Protein AF-A0A525CRN4-F1 (afdb_monomer_lite)

pLDDT: mean 80.69, std 15.87, range [36.59, 98.38]

Sequence (603 aa):
LPAVGIIDNKERTRITNEKIELIRKAIIGESGITDANGKKIIGGYVGDMRDWPDLWEAKEDIPHNYDATIPSTDRWDFGYRPYGSFNDNGKWQWERPFRKLSDDKDDTDGLDHIGGLETENEGQPRGLWTDDPQEDPNSTANKLDADKWKGPYILFPNDPYPKDNTHFATANNDYADLRPKLTSPGTGVKTESWIDGDYSAALGEPFDDKEAFRKLQTNDRLADGWGRAFRFFITEDKEHGSGNTIFWIVSEGADGEGFYPTKGSIATVDTGDTMGKNYDSNHEDNIDNIVLKLYSIEWQAAFEDEKLLKEQETGEILNTIKQSLIGDSPAGNNTGFCGDLGRWPRLYNWESSNWDDENDSNTSYTKGQLRELWTATPNSADAADNVLLPDWQNPGFGWRYQYHPSPLLEQEQSYLTDAWGNPLVFIYGSDDTLMLLSAGDDGEYDFGDQLDLTESISISSYDSSLAANADNIVVTIAKDLWYPGFLHIDNITVNNAQNGITKAAFWYATDSDNSSFYKTIYASAIDGTWTITGDALLYSDVTAQQAASGMRRLTVWNDDDGDDEIDIGELQFTRILPVITQPQPTGSDIEVDTAQFTPAVAL

Foldseek 3Di:
DPPPDDDDLVNLVVQQVVLVVLVVCQFFNDPQDADPVSADQGDHPCNLQVDGQFFKAQWDDPPPPPDPPDPPVVVPVPATDFDWFQDPVLATDTHAFIDTQDCDPVPQQLRRAQQAPPDQRLTASLLLAAQCNRPDPVDPPRGHDPVRRPDVSDHQFADPCLPQQPACDRGRVSVVVVDFDQDDPVPNDTDTPDPDQPPDLPPFDWDDPVNLNVQQNPGRARHGSNNGGWDWGWFAQPVVHGPKIKIKTKDQRDVRTATARHDDDSNDSPPPSPRNPPRDCPPPSNVRMDMDIDISCSVVVVVVVVQVVLLVQLVVVVVLVVCQAQNPFPVWARPHQQQQAVAQAAFWAQDPQWTDQDDPPPFGWQKHARQLLADQCRTPVDPVNGWADDFQQQNRHTRDHNSDDWAPDDGNLRADAGSCRAGWMWGQAPQQKIKTKQQADVSFADLPDDDDRRDHDHPVSRDCPDPSNVRMDMDMDHLPRLFAAWAFAAKEKEFQADALFKKKWKWADPDNVSPDIDTDIDGARDGGIGMDHGRSDTAGPPDPRHRRGSWTKMKIWTNPPNPSGQDQFTWMDIDTGHGHNDDDPDHHYHYHYSVPTDGDHGD

Radius of gyration: 37.74 Å; chains: 1; bounding box: 97×56×96 Å

Secondary structure (DSSP, 8-state):
--------HHHHHHHHHHHHHHHHHHHH-STT-B-TTSPBPP-HHHHHHSSPPPPEEEPP---TTS-TTS-GGGSSTT-----EEE-TTS-EEE-SSEEE----TT-TT----SS--TT----B-GGGT-S-TT--TT--TT---TTT----SS-----S-TTTS--S-SSHHHHHHTS--EE--SSS-PEESS------TTS-BPPPHHHHHHHT--TTS-B-TTS-BPEEEEEE-TTT-TT-EEEEEEE-TTT----BPPPPPTTS--TT--HHHH--TTSGGGTT-EEEEEETHHHHHHHHHHHHHHHHHHHHHHHHHHHHHHTTTTTS---SHHHHHSSPPPPBEEETTEEESEETTTEE-SEEB-GGGT-S-S-SS-GGGSPPPP-SSSBTBS--S-SSPPPSS-GGG---B-TTSPBPEEEEBTTSPEEEEE-TTTT----SS---TTS-B-GGG--TTSGGGSS-EEEEE-GGGTS--BEEEEEEEEEEE-TTTEEEEEEEESSTT---EEEEEEE--SSEEEEEEEEEEEE-TTSS-----S--EEEEEE-SSSSSS--TT-EEEEEEPPPBSS--SS-EEEEEEGGG-EEPP--

Structure (mmCIF, N/CA/C/O backbone):
data_AF-A0A525CRN4-F1
#
_entry.id   AF-A0A525CRN4-F1
#
loop_
_atom_site.group_PDB
_atom_site.id
_atom_site.type_symbol
_atom_site.label_atom_id
_atom_site.label_alt_id
_atom_site.label_comp_id
_atom_site.label_asym_id
_atom_site.label_entity_id
_atom_site.label_seq_id
_atom_site.pdbx_PDB_ins_code
_atom_site.Cartn_x
_atom_site.Cartn_y
_atom_site.Cartn_z
_atom_site.occupancy
_atom_site.B_iso_or_equiv
_atom_site.auth_seq_id
_atom_site.auth_comp_id
_atom_site.auth_asym_id
_atom_site.auth_atom_id
_atom_site.pdbx_PDB_model_num
ATOM 1 N N . LEU A 1 1 ? 29.629 -29.775 -46.130 1.00 41.06 1 LEU A N 1
ATOM 2 C CA . LEU A 1 1 ? 29.214 -28.699 -45.210 1.00 41.06 1 LEU A CA 1
ATOM 3 C C . LEU A 1 1 ? 27.801 -28.314 -45.619 1.00 41.06 1 LEU A C 1
ATOM 5 O O . LEU A 1 1 ? 27.644 -27.934 -46.775 1.00 41.06 1 LEU A O 1
ATOM 9 N N . PRO A 1 2 ? 26.776 -28.538 -44.779 1.00 36.59 2 PRO A N 1
ATOM 10 C CA . PRO A 1 2 ? 25.459 -27.972 -45.042 1.00 36.59 2 PRO A CA 1
ATOM 11 C C . PRO A 1 2 ? 25.619 -26.451 -45.148 1.00 36.59 2 PRO A C 1
ATOM 13 O O . PRO A 1 2 ? 26.423 -25.877 -44.415 1.00 36.59 2 PRO A O 1
ATOM 16 N N . ALA A 1 3 ? 24.942 -25.839 -46.120 1.00 42.22 3 ALA A N 1
ATOM 17 C CA . ALA A 1 3 ? 24.958 -24.398 -46.329 1.00 42.22 3 ALA A CA 1
ATOM 18 C C . ALA A 1 3 ? 24.650 -23.699 -44.999 1.00 42.22 3 ALA A C 1
ATOM 20 O O . ALA A 1 3 ? 23.632 -23.997 -44.377 1.00 42.22 3 ALA A O 1
ATOM 21 N N . VAL A 1 4 ? 25.562 -22.837 -44.551 1.00 48.84 4 VAL A N 1
ATOM 22 C CA . VAL A 1 4 ? 25.358 -21.955 -43.400 1.00 48.84 4 VAL A CA 1
ATOM 23 C C . VAL A 1 4 ? 24.092 -21.159 -43.709 1.00 48.84 4 VAL A C 1
ATOM 25 O O . VAL A 1 4 ? 24.055 -20.410 -44.685 1.00 48.84 4 VAL A O 1
ATOM 28 N N . GLY A 1 5 ? 23.015 -21.475 -42.991 1.00 51.03 5 GLY A N 1
ATOM 29 C CA . GLY A 1 5 ? 21.670 -20.999 -43.278 1.00 51.03 5 GLY A CA 1
ATOM 30 C C . GLY A 1 5 ? 21.596 -19.499 -43.063 1.00 51.03 5 GLY A C 1
ATOM 31 O O . GLY A 1 5 ? 21.520 -19.044 -41.928 1.00 51.03 5 GLY A O 1
ATOM 32 N N . ILE A 1 6 ? 21.631 -18.740 -44.154 1.00 71.94 6 ILE A N 1
ATOM 33 C CA . ILE A 1 6 ? 21.324 -17.314 -44.132 1.00 71.94 6 ILE A CA 1
ATOM 34 C C . ILE A 1 6 ? 19.850 -17.203 -43.734 1.00 71.94 6 ILE A C 1
ATOM 36 O O . ILE A 1 6 ? 18.970 -17.584 -44.505 1.00 71.94 6 ILE A O 1
ATOM 40 N N . ILE A 1 7 ? 19.599 -16.741 -42.510 1.00 83.94 7 ILE A N 1
ATOM 41 C CA . ILE A 1 7 ? 18.261 -16.381 -42.044 1.00 83.94 7 ILE A CA 1
ATOM 42 C C . ILE A 1 7 ? 17.790 -15.204 -42.903 1.00 83.94 7 ILE A C 1
ATOM 44 O O . ILE A 1 7 ? 18.482 -14.182 -42.975 1.00 83.94 7 ILE A O 1
ATOM 48 N N . ASP A 1 8 ? 16.656 -15.364 -43.587 1.00 91.31 8 ASP A N 1
ATOM 49 C CA . ASP A 1 8 ? 16.095 -14.309 -44.429 1.00 91.31 8 ASP A CA 1
ATOM 50 C C . ASP A 1 8 ? 15.503 -13.162 -43.590 1.00 91.31 8 ASP A C 1
ATOM 52 O O . ASP A 1 8 ? 15.249 -13.303 -42.392 1.00 91.31 8 ASP A O 1
ATOM 56 N N . ASN A 1 9 ? 15.280 -12.001 -44.214 1.00 92.19 9 ASN A N 1
ATOM 57 C CA . ASN A 1 9 ? 14.758 -10.827 -43.506 1.00 92.19 9 ASN A CA 1
ATOM 58 C C . ASN A 1 9 ? 13.386 -11.082 -42.874 1.00 92.19 9 ASN A C 1
ATOM 60 O O . ASN A 1 9 ? 13.096 -10.524 -41.826 1.00 92.19 9 ASN A O 1
ATOM 64 N N . LYS A 1 10 ? 12.560 -11.957 -43.458 1.00 94.69 10 LYS A N 1
ATOM 65 C CA . LYS A 1 10 ? 11.242 -12.278 -42.904 1.00 94.69 10 LYS A CA 1
ATOM 66 C C . LYS A 1 10 ? 11.368 -12.986 -41.557 1.00 94.69 10 LYS A C 1
ATOM 68 O O . LYS A 1 10 ? 10.634 -12.671 -40.621 1.00 94.69 10 LYS A O 1
ATOM 73 N N . GLU A 1 11 ? 12.282 -13.940 -41.460 1.00 93.81 11 GLU A N 1
ATOM 74 C CA . GLU A 1 11 ? 12.549 -14.655 -40.220 1.00 93.81 11 GLU A CA 1
ATOM 75 C C . GLU A 1 11 ? 13.226 -13.752 -39.183 1.00 93.81 11 GLU A C 1
ATOM 77 O O . GLU A 1 11 ? 12.870 -13.807 -38.007 1.00 93.81 11 GLU A O 1
ATOM 82 N N . ARG A 1 12 ? 14.120 -12.847 -39.605 1.00 93.50 12 ARG A N 1
ATOM 83 C CA . ARG A 1 12 ? 14.698 -11.830 -38.710 1.00 93.50 12 ARG A CA 1
ATOM 84 C C . ARG A 1 12 ? 13.633 -10.887 -38.158 1.00 93.50 12 ARG A C 1
ATOM 86 O O . ARG A 1 12 ? 13.573 -10.718 -36.948 1.00 93.50 12 ARG A O 1
ATOM 93 N N . THR A 1 13 ? 12.721 -10.391 -38.995 1.00 96.06 13 THR A N 1
ATOM 94 C CA . THR A 1 13 ? 11.549 -9.618 -38.559 1.00 96.06 13 THR A CA 1
ATOM 95 C C . THR A 1 13 ? 10.701 -10.394 -37.550 1.00 96.06 13 THR A C 1
ATOM 97 O O . THR A 1 13 ? 10.281 -9.825 -36.544 1.00 96.06 13 THR A O 1
ATOM 100 N N . ARG A 1 14 ? 10.446 -11.692 -37.775 1.00 97.19 14 ARG A N 1
ATOM 101 C CA . ARG A 1 14 ? 9.711 -12.532 -36.811 1.00 97.19 14 ARG A CA 1
ATOM 102 C C . ARG A 1 14 ? 10.434 -12.586 -35.462 1.00 97.19 14 ARG A C 1
ATOM 104 O O . ARG A 1 14 ? 9.806 -12.331 -34.440 1.00 97.19 14 ARG A O 1
ATOM 111 N N . ILE A 1 15 ? 11.740 -12.862 -35.469 1.00 95.38 15 ILE A N 1
ATOM 112 C CA . ILE A 1 15 ? 12.577 -12.901 -34.259 1.00 95.38 15 ILE A CA 1
ATOM 113 C C . ILE A 1 1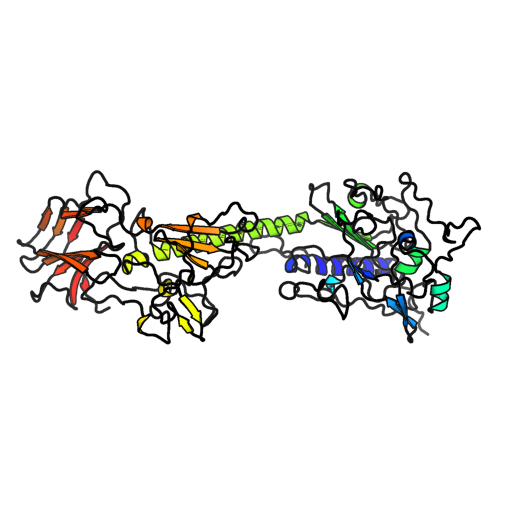5 ? 12.568 -11.542 -33.547 1.00 95.38 15 ILE A C 1
ATOM 115 O O . ILE A 1 15 ? 12.424 -11.501 -32.328 1.00 95.38 15 ILE A O 1
ATOM 119 N N . THR A 1 16 ? 12.684 -10.433 -34.282 1.00 96.25 16 THR A N 1
ATOM 120 C CA . THR A 1 16 ? 12.623 -9.079 -33.717 1.00 96.25 16 THR A CA 1
ATOM 121 C C . THR A 1 16 ? 11.298 -8.830 -33.005 1.00 96.25 16 THR A C 1
ATOM 123 O O . THR A 1 16 ? 11.311 -8.400 -31.857 1.00 96.25 16 THR A O 1
ATOM 126 N N . ASN A 1 17 ? 10.164 -9.162 -33.630 1.00 97.81 17 ASN A N 1
ATOM 127 C CA . ASN A 1 17 ? 8.849 -9.011 -33.000 1.00 97.81 17 ASN A CA 1
ATOM 128 C C . ASN A 1 17 ? 8.709 -9.872 -31.736 1.00 97.81 17 ASN A C 1
ATOM 130 O O . ASN A 1 17 ? 8.184 -9.407 -30.730 1.00 97.81 17 ASN A O 1
ATOM 134 N N . GLU A 1 18 ? 9.218 -11.107 -31.748 1.00 97.50 18 GLU A N 1
ATOM 135 C CA . GLU A 1 18 ? 9.203 -11.974 -30.561 1.00 97.50 18 GLU A CA 1
ATOM 136 C C . GLU A 1 18 ? 10.043 -11.412 -29.415 1.00 97.50 18 GLU A C 1
ATOM 138 O O . GLU A 1 18 ? 9.632 -11.481 -28.257 1.00 97.50 18 GLU A O 1
ATOM 143 N N . LYS A 1 19 ? 11.201 -10.825 -29.728 1.00 97.06 19 LYS A N 1
ATOM 144 C CA . LYS A 1 19 ? 12.046 -10.165 -28.732 1.00 97.06 19 LYS A CA 1
ATOM 145 C C . LYS A 1 19 ? 11.418 -8.878 -28.206 1.00 97.06 19 LYS A C 1
ATOM 147 O O . LYS A 1 19 ? 11.448 -8.667 -27.001 1.00 97.06 19 LYS A O 1
ATOM 152 N N . ILE A 1 20 ? 10.818 -8.055 -29.067 1.00 97.94 20 ILE A N 1
ATOM 153 C CA . ILE A 1 20 ? 10.072 -6.859 -28.652 1.00 97.94 20 ILE A CA 1
ATOM 154 C C . ILE A 1 20 ? 8.935 -7.249 -27.704 1.00 97.94 20 ILE A C 1
ATOM 156 O O . ILE A 1 20 ? 8.808 -6.654 -26.639 1.00 97.94 20 ILE A O 1
ATOM 160 N N . GLU A 1 21 ? 8.161 -8.289 -28.023 1.00 97.94 21 GLU A N 1
ATOM 161 C CA . GLU A 1 21 ? 7.107 -8.780 -27.129 1.00 97.94 21 GLU A CA 1
ATOM 162 C C . GLU A 1 21 ? 7.657 -9.341 -25.815 1.00 97.94 21 GLU A C 1
ATOM 164 O O . GLU A 1 21 ? 7.053 -9.142 -24.763 1.00 97.94 21 GLU A O 1
ATOM 169 N N . LEU A 1 22 ? 8.809 -10.013 -25.840 1.00 97.94 22 LEU A N 1
ATOM 170 C CA . LEU A 1 22 ? 9.479 -10.462 -24.620 1.00 97.94 22 LEU A CA 1
ATOM 171 C C . LEU A 1 22 ? 9.898 -9.274 -23.741 1.00 97.94 22 LEU A C 1
ATOM 173 O O . LEU A 1 22 ? 9.651 -9.299 -22.538 1.00 97.94 22 LEU A O 1
ATOM 177 N N . ILE A 1 23 ? 10.479 -8.225 -24.332 1.00 98.06 23 ILE A N 1
ATOM 178 C CA . ILE A 1 23 ? 10.861 -7.000 -23.616 1.00 98.06 23 ILE A CA 1
ATOM 179 C C . ILE A 1 23 ? 9.611 -6.295 -23.079 1.00 98.06 23 ILE A C 1
ATOM 181 O O . ILE A 1 23 ? 9.565 -5.946 -21.905 1.00 98.06 23 ILE A O 1
ATOM 185 N N . ARG A 1 24 ? 8.552 -6.166 -23.885 1.00 97.81 24 ARG A N 1
ATOM 186 C CA . ARG A 1 24 ? 7.260 -5.620 -23.452 1.00 97.81 24 ARG A CA 1
ATOM 187 C C . ARG A 1 24 ? 6.724 -6.357 -22.225 1.00 97.81 24 ARG A C 1
ATOM 189 O O . ARG A 1 24 ? 6.314 -5.718 -21.261 1.00 97.81 24 ARG A O 1
ATOM 196 N N . LYS A 1 25 ? 6.727 -7.693 -22.255 1.00 98.00 25 LYS A N 1
ATOM 197 C CA . LYS A 1 25 ? 6.305 -8.532 -21.123 1.00 98.00 25 LYS A CA 1
ATOM 198 C C . LYS A 1 25 ? 7.185 -8.328 -19.897 1.00 98.00 25 LYS A C 1
ATOM 200 O O . LYS A 1 25 ? 6.658 -8.282 -18.793 1.00 98.00 25 LYS A O 1
ATOM 205 N N . ALA A 1 26 ? 8.493 -8.183 -20.085 1.00 98.38 26 ALA A N 1
ATOM 206 C CA . ALA A 1 26 ? 9.420 -7.896 -18.997 1.00 98.38 26 ALA A CA 1
ATOM 207 C C . ALA A 1 26 ? 9.165 -6.518 -18.362 1.00 98.38 26 ALA A C 1
ATOM 209 O O . ALA A 1 26 ? 9.322 -6.383 -17.155 1.00 98.38 26 ALA A O 1
ATOM 210 N N . ILE A 1 27 ? 8.736 -5.520 -19.144 1.00 98.06 27 ILE A N 1
ATOM 211 C CA . ILE A 1 27 ? 8.447 -4.169 -18.645 1.00 98.06 27 ILE A CA 1
ATOM 212 C C . ILE A 1 27 ? 7.067 -4.098 -17.975 1.00 98.06 27 ILE A C 1
ATOM 214 O O . ILE A 1 27 ? 6.996 -3.726 -16.814 1.00 98.06 27 ILE A O 1
ATOM 218 N N . ILE A 1 28 ? 5.981 -4.445 -18.678 1.00 97.56 28 ILE A N 1
ATOM 219 C CA . ILE A 1 28 ? 4.592 -4.211 -18.213 1.00 97.56 28 ILE A CA 1
ATOM 220 C C . ILE A 1 28 ? 3.782 -5.491 -17.931 1.00 97.56 28 ILE A C 1
ATOM 222 O O . ILE A 1 28 ? 2.591 -5.419 -17.624 1.00 97.56 28 ILE A O 1
ATOM 226 N N . GLY A 1 29 ? 4.383 -6.676 -18.070 1.00 96.81 29 GLY A N 1
ATOM 227 C CA . GLY A 1 29 ? 3.717 -7.964 -17.851 1.00 96.81 29 GLY A CA 1
ATOM 228 C C . GLY A 1 29 ? 2.984 -8.542 -19.072 1.00 96.81 29 GLY A C 1
ATOM 229 O O . GLY A 1 29 ? 3.010 -8.014 -20.192 1.00 96.81 29 GLY A O 1
ATOM 230 N N . GLU A 1 30 ? 2.333 -9.690 -18.876 1.00 96.31 30 GLU A N 1
ATOM 231 C CA . GLU A 1 30 ? 1.567 -10.381 -19.921 1.00 96.31 30 GLU A CA 1
ATOM 232 C C . GLU A 1 30 ? 0.360 -9.537 -20.367 1.00 96.31 30 GLU A C 1
ATOM 234 O O . GLU A 1 30 ? -0.347 -8.940 -19.557 1.00 96.31 30 GLU A O 1
ATOM 239 N N . SER A 1 31 ? 0.109 -9.476 -21.676 1.00 91.94 31 SER A N 1
ATOM 240 C CA . SER A 1 31 ? -1.031 -8.725 -22.196 1.00 91.94 31 SER A CA 1
ATOM 241 C C . SER A 1 31 ? -2.339 -9.479 -21.945 1.00 91.94 31 SER A C 1
ATOM 243 O O . SER A 1 31 ? -2.413 -10.699 -22.067 1.00 91.94 31 SER A O 1
ATOM 245 N N . GLY A 1 32 ? -3.396 -8.739 -21.605 1.00 90.19 32 GLY A N 1
ATOM 246 C CA . GLY A 1 32 ? -4.740 -9.300 -21.436 1.00 90.19 32 GLY A CA 1
ATOM 247 C C . GLY A 1 32 ? -4.992 -10.019 -20.110 1.00 90.19 32 GLY A C 1
ATOM 248 O O . GLY A 1 32 ? -6.064 -10.599 -19.954 1.00 90.19 32 GLY A O 1
ATOM 249 N N . ILE A 1 33 ? -4.057 -9.974 -19.153 1.00 93.81 33 ILE A N 1
ATOM 250 C CA . ILE A 1 33 ? -4.357 -10.367 -17.775 1.00 93.81 33 ILE A CA 1
ATOM 251 C C . ILE A 1 33 ? -5.159 -9.244 -17.119 1.00 93.81 33 ILE A C 1
ATOM 253 O O . ILE A 1 33 ? -4.722 -8.091 -17.077 1.00 93.81 33 ILE A O 1
ATOM 257 N N . THR A 1 34 ? -6.331 -9.597 -16.602 1.00 94.69 34 THR A N 1
ATOM 258 C CA . THR A 1 34 ? -7.176 -8.696 -15.826 1.00 94.69 34 THR A CA 1
ATOM 259 C C . THR A 1 34 ? -7.487 -9.287 -14.461 1.00 94.69 34 THR A C 1
ATOM 261 O O . THR A 1 34 ? -7.507 -10.509 -14.299 1.00 94.69 34 THR A O 1
ATOM 264 N N . ASP A 1 35 ? -7.763 -8.425 -13.493 1.00 90.88 35 ASP A N 1
ATOM 265 C CA . ASP A 1 35 ? -8.283 -8.823 -12.191 1.00 90.88 35 ASP A CA 1
ATOM 266 C C . ASP A 1 35 ? -9.756 -9.279 -12.280 1.00 90.88 35 ASP A C 1
ATOM 268 O O . ASP A 1 35 ? -10.357 -9.354 -13.361 1.00 90.88 35 ASP A O 1
ATOM 272 N N . ALA A 1 36 ? -10.354 -9.595 -11.127 1.00 91.44 36 ALA A N 1
ATOM 273 C CA . ALA A 1 36 ? -11.753 -10.013 -11.030 1.00 91.44 36 ALA A CA 1
ATOM 274 C C . ALA A 1 36 ? -12.755 -8.938 -11.502 1.00 91.44 36 ALA A C 1
ATOM 276 O O . ALA A 1 36 ? -13.890 -9.274 -11.843 1.00 91.44 36 ALA A O 1
ATOM 277 N N . ASN A 1 37 ? -12.331 -7.674 -11.561 1.00 88.19 37 ASN A N 1
ATOM 278 C CA . ASN A 1 37 ? -13.129 -6.530 -11.991 1.00 88.19 37 ASN A CA 1
ATOM 279 C C . ASN A 1 37 ? -12.907 -6.182 -13.475 1.00 88.19 37 ASN A C 1
ATOM 281 O O . ASN A 1 37 ? -13.541 -5.266 -13.997 1.00 88.19 37 ASN A O 1
ATOM 285 N N . GLY A 1 38 ? -12.041 -6.922 -14.178 1.00 90.38 38 GLY A N 1
ATOM 286 C CA . GLY A 1 38 ? -11.710 -6.677 -15.581 1.00 90.38 38 GLY A CA 1
ATOM 287 C C . GLY A 1 38 ? -10.671 -5.572 -15.792 1.00 90.38 38 GLY A C 1
ATOM 288 O O . GLY A 1 38 ? -10.448 -5.167 -16.934 1.00 90.38 38 GLY A O 1
ATOM 289 N N . LYS A 1 39 ? -10.016 -5.095 -14.729 1.00 88.25 39 LYS A N 1
ATOM 290 C CA . LYS A 1 39 ? -8.944 -4.101 -14.809 1.00 88.25 39 LYS A CA 1
ATOM 291 C C . LYS A 1 39 ? -7.625 -4.781 -15.161 1.00 88.25 39 LYS A C 1
ATOM 293 O O . LYS A 1 39 ? -7.325 -5.861 -14.659 1.00 88.25 39 LYS A O 1
ATOM 298 N N . LYS A 1 40 ? -6.844 -4.170 -16.055 1.00 90.50 40 LYS A N 1
ATOM 299 C CA . LYS A 1 40 ? -5.543 -4.698 -16.495 1.00 90.50 40 LYS A CA 1
ATOM 300 C C . LYS A 1 40 ? -4.601 -4.803 -15.293 1.00 90.50 40 LYS A C 1
ATOM 302 O O . LYS A 1 40 ? -4.386 -3.815 -14.600 1.00 90.50 40 LYS A O 1
ATOM 307 N N . ILE A 1 41 ? -4.029 -5.986 -15.079 1.00 93.06 41 ILE A N 1
ATOM 308 C CA . ILE A 1 41 ? -2.973 -6.178 -14.082 1.00 93.06 41 ILE A CA 1
ATOM 309 C C . ILE A 1 41 ? -1.655 -5.761 -14.729 1.00 93.06 41 ILE A C 1
ATOM 311 O O . ILE A 1 41 ? -1.267 -6.311 -15.763 1.00 93.06 41 ILE A O 1
ATOM 315 N N . ILE A 1 42 ? -0.983 -4.781 -14.132 1.00 96.62 42 ILE A N 1
ATOM 316 C CA . ILE A 1 42 ? 0.355 -4.363 -14.546 1.00 96.62 42 ILE A CA 1
ATOM 317 C C . ILE A 1 42 ? 1.361 -5.261 -13.832 1.00 96.62 42 ILE A C 1
ATOM 319 O O . ILE A 1 42 ? 1.363 -5.341 -12.608 1.00 96.62 42 ILE A O 1
ATOM 323 N N . GLY A 1 43 ? 2.174 -5.976 -14.605 1.00 96.62 43 GLY A N 1
ATOM 324 C CA . GLY A 1 43 ? 3.223 -6.848 -14.078 1.00 96.62 43 GLY A CA 1
ATOM 325 C C . GLY A 1 43 ? 4.602 -6.426 -14.570 1.00 96.62 43 GLY A C 1
ATOM 326 O O . GLY A 1 43 ? 4.788 -5.305 -15.042 1.00 96.62 43 GLY A O 1
ATOM 327 N N . GLY A 1 44 ? 5.554 -7.358 -14.514 1.00 97.50 44 GLY A N 1
ATOM 328 C CA . GLY A 1 44 ? 6.932 -7.093 -14.924 1.00 97.50 44 GLY A CA 1
ATOM 329 C C . GLY A 1 44 ? 7.589 -6.024 -14.053 1.00 97.50 44 GLY A C 1
ATOM 330 O O . GLY A 1 44 ? 7.168 -5.783 -12.925 1.00 97.50 44 GLY A O 1
ATOM 331 N N . TYR A 1 45 ? 8.601 -5.363 -14.605 1.00 98.06 45 TYR A N 1
ATOM 332 C CA . TYR A 1 45 ? 9.349 -4.316 -13.920 1.00 98.06 45 TYR A CA 1
ATOM 333 C C . TYR A 1 45 ? 8.451 -3.188 -13.401 1.00 98.06 45 TYR A C 1
ATOM 335 O O . TYR A 1 45 ? 8.598 -2.783 -12.257 1.00 98.06 45 TYR A O 1
ATOM 343 N N . VAL A 1 46 ? 7.502 -2.700 -14.207 1.00 97.88 46 VAL A N 1
ATOM 344 C CA . VAL A 1 46 ? 6.615 -1.590 -13.823 1.00 97.88 46 VAL A CA 1
ATOM 345 C C . VAL A 1 46 ? 5.665 -2.003 -12.702 1.00 97.88 46 VAL A C 1
ATOM 347 O O . VAL A 1 46 ? 5.395 -1.200 -11.819 1.00 97.88 46 VAL A O 1
ATOM 350 N N . GLY A 1 47 ? 5.169 -3.243 -12.704 1.00 96.88 47 GLY A N 1
ATOM 351 C CA . GLY A 1 47 ? 4.335 -3.748 -11.608 1.00 96.88 47 GLY A CA 1
ATOM 352 C C . GLY A 1 47 ? 5.069 -3.744 -10.264 1.00 96.88 47 GLY A C 1
ATOM 353 O O . GLY A 1 47 ? 4.499 -3.334 -9.255 1.00 96.88 47 GLY A O 1
ATOM 354 N N . ASP A 1 48 ? 6.342 -4.139 -10.275 1.00 96.50 48 ASP A N 1
ATOM 355 C CA . ASP A 1 48 ? 7.161 -4.282 -9.069 1.00 96.50 48 ASP A CA 1
ATOM 356 C C . ASP A 1 48 ? 7.759 -2.947 -8.603 1.00 96.50 48 ASP A C 1
ATOM 358 O O . ASP A 1 48 ? 7.723 -2.614 -7.420 1.00 96.50 48 ASP A O 1
ATOM 362 N N . MET A 1 49 ? 8.294 -2.162 -9.539 1.00 95.94 49 MET A N 1
ATOM 363 C CA . MET A 1 49 ? 9.036 -0.930 -9.258 1.00 95.94 49 MET A CA 1
ATOM 364 C C . MET A 1 49 ? 8.165 0.326 -9.310 1.00 95.94 49 MET A C 1
ATOM 366 O O . MET A 1 49 ? 8.616 1.385 -8.887 1.00 95.94 49 MET A O 1
ATOM 370 N N . ARG A 1 50 ? 6.935 0.215 -9.833 1.00 94.94 50 ARG A N 1
ATOM 371 C CA . ARG A 1 50 ? 5.988 1.324 -10.059 1.00 94.94 50 ARG A CA 1
ATOM 372 C C . ARG A 1 50 ? 6.540 2.458 -10.939 1.00 94.94 50 ARG A C 1
ATOM 374 O O . ARG A 1 50 ? 6.005 3.561 -10.924 1.00 94.94 50 ARG A O 1
ATOM 381 N N . ASP A 1 51 ? 7.568 2.167 -11.736 1.00 95.19 51 ASP A N 1
ATOM 382 C CA . ASP A 1 51 ? 8.241 3.115 -12.628 1.00 95.19 51 ASP A CA 1
ATOM 383 C C . ASP A 1 51 ? 8.815 2.399 -13.864 1.00 95.19 51 ASP A C 1
ATOM 385 O O . ASP A 1 51 ? 8.913 1.165 -13.903 1.00 95.19 51 ASP A O 1
ATOM 389 N N . TRP A 1 52 ? 9.206 3.158 -14.887 1.00 95.81 52 TRP A N 1
ATOM 390 C CA . TRP A 1 52 ? 9.953 2.630 -16.022 1.00 95.81 52 TRP A CA 1
ATOM 391 C C . TRP A 1 52 ? 11.335 2.116 -15.604 1.00 95.81 52 TRP A C 1
ATOM 393 O O . TRP A 1 52 ? 11.942 2.626 -14.661 1.00 95.81 52 TRP A O 1
ATOM 403 N N . PRO A 1 53 ? 11.890 1.119 -16.317 1.00 96.06 53 PRO A N 1
ATOM 404 C CA . PRO A 1 53 ? 13.294 0.796 -16.146 1.00 96.06 53 PRO A CA 1
ATOM 405 C C . PRO A 1 53 ? 14.149 1.959 -16.648 1.00 96.06 53 PRO A C 1
ATOM 407 O O . PRO A 1 53 ? 14.056 2.353 -17.811 1.00 96.06 53 PRO A O 1
ATOM 410 N N . ASP A 1 54 ? 15.022 2.454 -15.777 1.00 93.56 54 ASP A N 1
ATOM 411 C CA . ASP A 1 54 ? 16.048 3.425 -16.142 1.00 93.56 54 ASP A CA 1
ATOM 412 C C . ASP A 1 54 ? 16.906 2.917 -17.308 1.00 93.56 54 ASP A C 1
ATOM 414 O O . ASP A 1 54 ? 17.180 1.715 -17.430 1.00 93.56 54 ASP A O 1
ATOM 418 N N . LEU A 1 55 ? 17.384 3.842 -18.138 1.00 92.25 55 LEU A N 1
ATOM 419 C CA . LEU A 1 55 ? 18.291 3.535 -19.238 1.00 92.25 55 LEU A CA 1
ATOM 420 C C . LEU A 1 55 ? 19.744 3.727 -18.796 1.00 92.25 55 LEU A C 1
ATOM 422 O O . LEU A 1 55 ? 20.098 4.745 -18.208 1.00 92.25 55 LEU A O 1
ATOM 426 N N . TRP A 1 56 ? 20.586 2.737 -19.085 1.00 90.38 56 TRP A N 1
ATOM 427 C CA . TRP A 1 56 ? 21.979 2.693 -18.642 1.00 90.38 56 TRP A CA 1
ATOM 428 C C . TRP A 1 56 ? 22.932 2.457 -19.800 1.00 90.38 56 TRP A C 1
ATOM 430 O O . TRP A 1 56 ? 22.725 1.541 -20.599 1.00 90.38 56 TRP A O 1
ATOM 440 N N . GLU A 1 57 ? 24.027 3.202 -19.842 1.00 86.88 57 GLU A N 1
ATOM 441 C CA . GLU A 1 57 ? 25.086 3.010 -20.832 1.00 86.88 57 GLU A CA 1
ATOM 442 C C . GLU A 1 57 ? 26.460 2.859 -20.181 1.00 86.88 57 GLU A C 1
ATOM 444 O O . GLU A 1 57 ? 26.646 3.178 -19.008 1.00 86.88 57 GLU A O 1
ATOM 449 N N . ALA A 1 58 ? 27.416 2.289 -20.913 1.00 83.25 58 ALA A N 1
ATOM 450 C CA . ALA A 1 58 ? 28.763 2.078 -20.395 1.00 83.25 58 ALA A CA 1
ATOM 451 C C . ALA A 1 58 ? 29.400 3.437 -20.080 1.00 83.25 58 ALA A C 1
ATOM 453 O O . ALA A 1 58 ? 29.450 4.305 -20.952 1.00 83.25 58 ALA A O 1
ATOM 454 N N . LYS A 1 59 ? 29.871 3.636 -18.843 1.00 74.06 59 LYS A N 1
ATOM 455 C CA . LYS A 1 59 ? 30.488 4.905 -18.457 1.00 74.06 59 LYS A CA 1
ATOM 456 C C . LYS A 1 59 ? 31.793 5.082 -19.223 1.00 74.06 59 LYS A C 1
ATOM 458 O O . LYS A 1 59 ? 32.582 4.147 -19.363 1.00 74.06 59 LYS A O 1
ATOM 463 N N . GLU A 1 60 ? 32.036 6.301 -19.685 1.00 68.31 60 GLU A N 1
ATOM 464 C CA . GLU A 1 60 ? 33.337 6.649 -20.225 1.00 68.31 60 GLU A CA 1
ATOM 465 C C . GLU A 1 60 ? 34.398 6.629 -19.114 1.00 68.31 60 GLU A C 1
ATOM 467 O O . GLU A 1 60 ? 34.217 7.184 -18.029 1.00 68.31 60 GLU A O 1
ATOM 472 N N . ASP A 1 61 ? 35.549 6.048 -19.432 1.00 52.25 61 ASP A N 1
ATOM 473 C CA . ASP A 1 61 ? 36.811 6.470 -18.847 1.00 52.25 61 ASP A CA 1
ATOM 474 C C . ASP A 1 61 ? 37.682 6.881 -20.040 1.00 52.25 61 ASP A C 1
ATOM 476 O O . ASP A 1 61 ? 38.269 6.028 -20.715 1.00 52.25 61 ASP A O 1
ATOM 480 N N . ILE A 1 62 ? 37.740 8.184 -20.365 1.00 50.66 62 ILE A N 1
ATOM 481 C CA . ILE A 1 62 ? 38.826 8.707 -21.202 1.00 50.66 62 ILE A CA 1
ATOM 482 C C . ILE A 1 62 ? 40.067 8.195 -20.484 1.00 50.66 62 ILE A C 1
ATOM 484 O O . ILE A 1 62 ? 40.256 8.576 -19.322 1.00 50.66 62 ILE A O 1
ATOM 488 N N . PRO A 1 63 ? 40.887 7.314 -21.092 1.00 44.25 63 PRO A N 1
ATOM 489 C CA . PRO A 1 63 ? 41.960 6.665 -20.365 1.00 44.25 63 PRO A CA 1
ATOM 490 C C . PRO A 1 63 ? 42.744 7.738 -19.621 1.00 44.25 63 PRO A C 1
ATOM 492 O O . PRO A 1 63 ? 43.225 8.675 -20.254 1.00 44.25 63 PRO A O 1
ATOM 495 N N . HIS A 1 64 ? 42.870 7.624 -18.297 1.00 41.25 64 HIS A N 1
ATOM 496 C CA . HIS A 1 64 ? 43.510 8.626 -17.425 1.00 41.25 64 HIS A CA 1
ATOM 497 C C . HIS A 1 64 ? 44.942 9.024 -17.862 1.00 41.25 64 HIS A C 1
ATOM 499 O O . HIS A 1 64 ? 45.522 9.984 -17.359 1.00 41.25 64 HIS A O 1
ATOM 505 N N . ASN A 1 65 ? 45.509 8.300 -18.830 1.00 42.84 65 ASN A N 1
ATOM 506 C CA . ASN A 1 65 ? 46.753 8.598 -19.532 1.00 42.84 65 ASN A CA 1
ATOM 507 C C . ASN A 1 65 ? 46.624 9.656 -20.647 1.00 42.84 65 ASN A C 1
ATOM 509 O O . ASN A 1 65 ? 47.609 9.925 -21.338 1.00 42.84 65 ASN A O 1
ATOM 513 N N . TYR A 1 66 ? 45.450 10.257 -20.842 1.00 45.44 66 TYR A N 1
ATOM 514 C CA . TYR A 1 66 ? 45.267 11.403 -21.723 1.00 45.44 66 TYR A CA 1
ATOM 515 C C . TYR A 1 66 ? 45.890 12.636 -21.057 1.00 45.44 66 TYR A C 1
ATOM 517 O O . TYR A 1 66 ? 45.288 13.272 -20.199 1.00 45.44 66 TYR A O 1
ATOM 525 N N . ASP A 1 67 ? 47.163 12.859 -21.391 1.00 46.31 67 ASP A N 1
ATOM 526 C CA . ASP A 1 67 ? 48.015 14.011 -21.084 1.00 46.31 67 ASP A CA 1
ATOM 527 C C . ASP A 1 67 ? 47.501 14.929 -19.955 1.00 46.31 67 ASP A C 1
ATOM 529 O O . ASP A 1 67 ? 46.680 15.824 -20.169 1.00 46.31 67 ASP A O 1
ATOM 533 N N . ALA A 1 68 ? 48.040 14.744 -18.745 1.00 51.94 68 ALA A N 1
ATOM 534 C CA . ALA A 1 68 ? 47.744 15.559 -17.563 1.00 51.94 68 ALA A CA 1
ATOM 535 C C . ALA A 1 68 ? 48.023 17.070 -17.742 1.00 51.94 68 ALA A C 1
ATOM 537 O O . ALA A 1 68 ? 47.798 17.847 -16.816 1.00 51.94 68 ALA A O 1
ATOM 538 N N . THR A 1 69 ? 48.530 17.496 -18.904 1.00 51.78 69 THR A N 1
ATOM 539 C CA . THR A 1 69 ? 48.701 18.904 -19.266 1.00 51.78 69 THR A CA 1
ATOM 540 C C . THR A 1 69 ? 47.459 19.556 -19.884 1.00 51.78 69 THR A C 1
ATOM 542 O O . THR A 1 69 ? 47.453 20.779 -20.023 1.00 51.78 69 THR A O 1
ATOM 545 N N . ILE A 1 70 ? 46.400 18.803 -20.210 1.00 52.78 70 ILE A N 1
ATOM 546 C CA . ILE A 1 70 ? 45.122 19.387 -20.651 1.00 52.78 70 ILE A CA 1
ATOM 547 C C . ILE A 1 70 ? 44.361 19.901 -19.415 1.00 52.78 70 ILE A C 1
ATOM 549 O O . ILE A 1 70 ? 44.092 19.104 -18.507 1.00 52.78 70 ILE A O 1
ATOM 553 N N . PRO A 1 71 ? 44.019 21.204 -19.346 1.00 52.59 71 PRO A N 1
ATOM 554 C CA . PRO A 1 71 ? 43.240 21.770 -18.247 1.00 52.59 71 PRO A CA 1
ATOM 555 C C . PRO A 1 71 ? 41.930 21.003 -18.047 1.00 52.59 71 PRO A C 1
ATOM 557 O O . PRO A 1 71 ? 41.280 20.618 -19.014 1.00 52.59 71 PRO A O 1
ATOM 560 N N . SER A 1 72 ? 41.506 20.805 -16.796 1.00 54.25 72 SER A N 1
ATOM 561 C CA . SER A 1 72 ? 40.253 20.098 -16.490 1.00 54.25 72 SER A CA 1
ATOM 562 C C . SER A 1 72 ? 39.017 20.763 -17.096 1.00 54.25 72 SER A C 1
ATOM 564 O O . SER A 1 72 ? 37.996 20.106 -17.208 1.00 54.25 72 SER A O 1
ATOM 566 N N . THR A 1 73 ? 39.101 22.040 -17.472 1.00 52.81 73 THR A N 1
ATOM 567 C CA . THR A 1 73 ? 38.030 22.794 -18.134 1.00 52.81 73 THR A CA 1
ATOM 568 C C . THR A 1 73 ? 37.813 22.383 -19.587 1.00 52.81 73 THR A C 1
ATOM 570 O O . THR A 1 73 ? 36.704 22.530 -20.070 1.00 52.81 73 THR A O 1
ATOM 573 N N . ASP A 1 74 ? 38.822 21.809 -20.249 1.00 48.44 74 ASP A N 1
ATOM 574 C CA . ASP A 1 74 ? 38.749 21.414 -21.664 1.00 48.44 74 ASP A CA 1
ATOM 575 C C . ASP A 1 74 ? 38.460 19.908 -21.823 1.00 48.44 74 ASP A C 1
ATOM 577 O O . ASP A 1 74 ? 38.454 19.384 -22.933 1.00 48.44 74 ASP A O 1
ATOM 581 N N . ARG A 1 75 ? 38.270 19.170 -20.715 1.00 50.88 75 ARG A N 1
ATOM 582 C CA . ARG A 1 75 ? 37.884 17.744 -20.750 1.00 50.88 75 ARG A CA 1
ATOM 583 C C . ARG A 1 75 ? 36.403 17.532 -21.065 1.00 50.88 75 ARG A C 1
ATOM 585 O O . ARG A 1 75 ? 36.048 16.430 -21.453 1.00 50.88 75 ARG A O 1
ATOM 592 N N . TRP A 1 76 ? 35.581 18.565 -20.898 1.00 49.09 76 TRP A N 1
ATOM 593 C CA . TRP A 1 76 ? 34.121 18.492 -20.990 1.00 49.09 76 TRP A CA 1
ATOM 594 C C . TRP A 1 76 ? 33.586 18.689 -22.418 1.00 49.09 76 TRP A C 1
ATOM 596 O O . TRP A 1 76 ? 32.477 18.267 -22.708 1.00 49.09 76 TRP A O 1
ATOM 606 N N . ASP A 1 77 ? 34.391 19.243 -23.332 1.00 50.66 77 ASP A N 1
ATOM 607 C CA . ASP A 1 77 ? 33.972 19.567 -24.710 1.00 50.66 77 ASP A CA 1
ATOM 608 C C . ASP A 1 77 ? 33.859 18.347 -25.655 1.00 50.66 77 ASP A C 1
ATOM 610 O O . ASP A 1 77 ? 33.517 18.518 -26.823 1.00 50.66 77 ASP A O 1
ATOM 614 N N . PHE A 1 78 ? 34.177 17.123 -25.209 1.00 51.97 78 PHE A N 1
ATOM 615 C CA . PHE A 1 78 ? 34.329 15.963 -26.111 1.00 51.97 78 PHE A CA 1
ATOM 616 C C . PHE A 1 78 ? 33.169 14.948 -26.103 1.00 51.97 78 PHE A C 1
ATOM 618 O O . PHE A 1 78 ? 33.173 14.033 -26.937 1.00 51.97 78 PHE A O 1
ATOM 625 N N . GLY A 1 79 ? 32.160 15.158 -25.246 1.00 53.72 79 GLY A N 1
ATOM 626 C CA . GLY A 1 79 ? 30.959 14.321 -25.133 1.00 53.72 79 GLY A CA 1
ATOM 627 C C . GLY A 1 79 ? 31.237 12.935 -24.538 1.00 53.72 79 GLY A C 1
ATOM 628 O O . GLY A 1 79 ? 32.246 12.305 -24.849 1.00 53.72 79 GLY A O 1
ATOM 629 N N . TYR A 1 80 ? 30.341 12.447 -23.681 1.00 55.25 80 TYR A N 1
ATOM 630 C CA . TYR A 1 80 ? 30.440 11.098 -23.123 1.00 55.25 80 TYR A CA 1
ATOM 631 C C . TYR A 1 80 ? 30.258 10.055 -24.225 1.00 55.25 80 TYR A C 1
ATOM 633 O O . TYR A 1 80 ? 29.283 10.112 -24.972 1.00 55.25 80 TYR A O 1
ATOM 641 N N . ARG A 1 81 ? 31.174 9.082 -24.329 1.00 65.31 81 ARG A N 1
ATOM 642 C CA . ARG A 1 81 ? 31.042 7.987 -25.306 1.00 65.31 81 ARG A CA 1
ATOM 643 C C . ARG A 1 81 ? 31.123 6.615 -24.641 1.00 65.31 81 ARG A C 1
ATOM 645 O O . ARG A 1 81 ? 32.153 6.305 -24.032 1.00 65.31 81 ARG A O 1
ATOM 652 N N . PRO A 1 82 ? 30.102 5.755 -24.817 1.00 66.56 82 PRO A N 1
ATOM 653 C CA . PRO A 1 82 ? 30.168 4.353 -24.439 1.00 66.56 82 PRO A CA 1
ATOM 654 C C . PRO A 1 82 ? 31.432 3.680 -24.978 1.00 66.56 82 PRO A C 1
ATOM 656 O O . PRO A 1 82 ? 31.738 3.723 -26.174 1.00 66.56 82 PRO A O 1
ATOM 659 N N . TYR A 1 83 ? 32.180 3.033 -24.088 1.00 73.88 83 TYR A N 1
ATOM 660 C CA . TYR A 1 83 ? 33.458 2.414 -24.413 1.00 73.88 83 TYR A CA 1
ATOM 661 C C . TYR A 1 83 ? 33.505 0.943 -23.975 1.00 73.88 83 TYR A C 1
ATOM 663 O O . TYR A 1 83 ? 32.818 0.509 -23.051 1.00 73.88 83 TYR A O 1
ATOM 671 N N . GLY A 1 84 ? 34.317 0.154 -24.675 1.00 79.81 84 GLY A N 1
ATOM 672 C CA . GLY A 1 84 ? 34.497 -1.268 -24.422 1.00 79.81 84 GLY A CA 1
ATOM 673 C C . GLY A 1 84 ? 35.772 -1.801 -25.061 1.00 79.81 84 GLY A C 1
ATOM 674 O O . GLY A 1 84 ? 36.516 -1.083 -25.741 1.00 79.81 84 GLY A O 1
ATOM 675 N N . SER A 1 85 ? 36.031 -3.079 -24.831 1.00 84.38 85 SER A N 1
ATOM 676 C CA . SER A 1 85 ? 37.190 -3.784 -25.355 1.00 84.38 85 SER A CA 1
ATOM 677 C C . SER A 1 85 ? 36.847 -5.229 -25.721 1.00 84.38 85 SER A C 1
ATOM 679 O O . SER A 1 85 ? 35.933 -5.849 -25.185 1.00 84.38 85 SER A O 1
ATOM 681 N N . PHE A 1 86 ? 37.582 -5.791 -26.676 1.00 84.88 86 PHE A N 1
ATOM 682 C CA . PHE A 1 86 ? 37.573 -7.219 -26.952 1.00 84.88 86 PHE A CA 1
ATOM 683 C C . PHE A 1 86 ? 38.408 -7.941 -25.894 1.00 84.88 86 PHE A C 1
ATOM 685 O O . PHE A 1 86 ? 39.590 -7.633 -25.708 1.00 84.88 86 PHE A O 1
ATOM 692 N N . ASN A 1 87 ? 37.806 -8.928 -25.234 1.00 86.75 87 ASN A N 1
ATOM 693 C CA . ASN A 1 87 ? 38.506 -9.811 -24.308 1.00 86.75 87 ASN A CA 1
ATOM 694 C C . ASN A 1 87 ? 39.368 -10.854 -25.046 1.00 86.75 87 ASN A C 1
ATOM 696 O O . ASN A 1 87 ? 39.347 -10.956 -26.274 1.00 86.75 87 ASN A O 1
ATOM 700 N N . ASP A 1 88 ? 40.093 -11.685 -24.291 1.00 86.12 88 ASP A N 1
ATOM 701 C CA . ASP A 1 88 ? 40.994 -12.719 -24.833 1.00 86.12 88 ASP A CA 1
ATOM 702 C C . ASP A 1 88 ? 40.296 -13.745 -25.748 1.00 86.12 88 ASP A C 1
ATOM 704 O O . ASP A 1 88 ? 40.943 -14.402 -26.565 1.00 86.12 88 ASP A O 1
ATOM 708 N N . ASN A 1 89 ? 38.969 -13.878 -25.643 1.00 83.06 89 ASN A N 1
ATOM 709 C CA . ASN A 1 89 ? 38.163 -14.757 -26.491 1.00 83.06 89 ASN A CA 1
ATOM 710 C C . ASN A 1 89 ? 37.654 -14.061 -27.765 1.00 83.06 89 ASN A C 1
ATOM 712 O O . ASN A 1 89 ? 36.900 -14.665 -28.533 1.00 83.06 89 ASN A O 1
ATOM 716 N N . GLY A 1 90 ? 38.037 -12.801 -27.988 1.00 80.38 90 GLY A N 1
ATOM 717 C CA . GLY A 1 90 ? 37.557 -11.975 -29.091 1.00 80.38 90 GLY A CA 1
ATOM 718 C C . GLY A 1 90 ? 36.088 -11.578 -28.952 1.00 80.38 90 GLY A C 1
ATOM 719 O O . GLY A 1 90 ? 35.455 -11.273 -29.958 1.00 80.38 90 GLY A O 1
ATOM 720 N N . LYS A 1 91 ? 35.525 -11.618 -27.736 1.00 82.94 91 LYS A N 1
ATOM 721 C CA . LYS A 1 91 ? 34.184 -11.093 -27.463 1.00 82.94 91 LYS A CA 1
ATOM 722 C C . LYS A 1 91 ? 34.281 -9.652 -26.997 1.00 82.94 91 LYS A C 1
ATOM 724 O O . LYS A 1 91 ? 35.126 -9.343 -26.160 1.00 82.94 91 LYS A O 1
ATOM 729 N N . TRP A 1 92 ? 33.386 -8.816 -27.501 1.00 84.94 92 TRP A N 1
ATOM 730 C CA . TRP A 1 92 ? 33.202 -7.473 -26.982 1.00 84.94 92 TRP A CA 1
ATOM 731 C C . TRP A 1 92 ? 32.732 -7.499 -25.527 1.00 84.94 92 TRP A C 1
ATOM 733 O O . TRP A 1 92 ? 31.861 -8.290 -25.161 1.00 84.94 92 TRP A O 1
ATOM 743 N N . GLN A 1 93 ? 33.298 -6.620 -24.716 1.00 86.44 93 GLN A N 1
ATOM 744 C CA . GLN A 1 93 ? 32.916 -6.368 -23.341 1.00 86.44 93 GLN A CA 1
ATOM 745 C C . GLN A 1 93 ? 32.843 -4.857 -23.141 1.00 86.44 93 GLN A C 1
ATOM 747 O O . GLN A 1 93 ? 33.806 -4.142 -23.415 1.00 86.44 93 GLN A O 1
ATOM 752 N N . TRP A 1 94 ? 31.699 -4.380 -22.666 1.00 87.06 94 TRP A N 1
ATOM 753 C CA . TRP A 1 94 ? 31.546 -2.985 -22.272 1.00 87.06 94 TRP A CA 1
ATOM 754 C C . TRP A 1 94 ? 32.339 -2.715 -20.996 1.00 87.06 94 TRP A C 1
ATOM 756 O O . TRP A 1 94 ? 32.377 -3.560 -20.094 1.00 87.06 94 TRP A O 1
ATOM 766 N N . GLU A 1 95 ? 32.989 -1.556 -20.934 1.00 83.75 95 GLU A N 1
ATOM 767 C CA . GLU A 1 95 ? 33.654 -1.137 -19.706 1.00 83.75 95 GLU A CA 1
ATOM 768 C C . GLU A 1 95 ? 32.619 -0.791 -18.631 1.00 83.75 95 GLU A C 1
ATOM 770 O O . GLU A 1 95 ? 31.499 -0.363 -18.915 1.00 83.75 95 GLU A O 1
ATOM 775 N N . ARG A 1 96 ? 33.012 -1.020 -17.379 1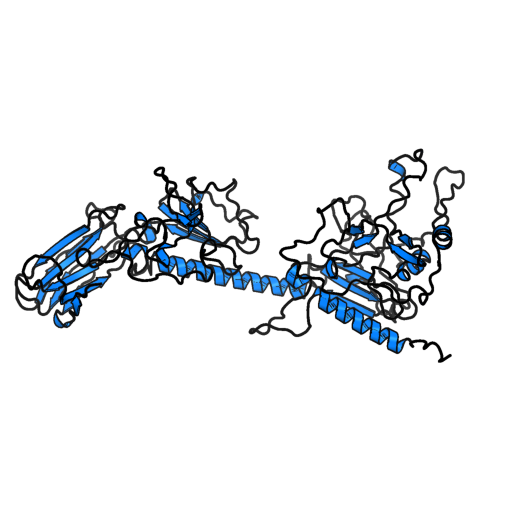.00 85.88 96 ARG A N 1
ATOM 776 C CA . ARG A 1 96 ? 32.195 -0.803 -16.181 1.00 85.88 96 ARG A CA 1
ATOM 777 C C . ARG A 1 96 ? 32.842 0.291 -15.324 1.00 85.88 96 ARG A C 1
ATOM 779 O O . ARG A 1 96 ? 34.069 0.400 -15.340 1.00 85.88 96 ARG A O 1
ATOM 786 N N . PRO A 1 97 ? 32.076 1.040 -14.515 1.00 88.31 97 PRO A N 1
ATOM 787 C CA . PRO A 1 97 ? 30.635 0.903 -14.283 1.00 88.31 97 PRO A CA 1
ATOM 788 C C . PRO A 1 97 ? 29.783 1.432 -15.443 1.00 88.31 97 PRO A C 1
ATOM 790 O O . PRO A 1 97 ? 30.274 2.140 -16.312 1.00 88.31 97 PRO A O 1
ATOM 793 N N . PHE A 1 98 ? 28.498 1.100 -15.455 1.00 87.81 98 PHE A N 1
ATOM 794 C CA . PHE A 1 98 ? 27.504 1.789 -16.274 1.00 87.81 98 PHE A CA 1
ATOM 795 C C . PHE A 1 98 ? 27.102 3.107 -15.599 1.00 87.81 98 PHE A C 1
ATOM 797 O O . PHE A 1 98 ? 27.286 3.291 -14.395 1.00 87.81 98 PHE A O 1
ATOM 804 N N . ARG A 1 99 ? 26.560 4.047 -16.367 1.00 85.19 99 ARG A N 1
ATOM 805 C CA . ARG A 1 99 ? 25.967 5.293 -15.872 1.00 85.19 99 ARG A CA 1
ATOM 806 C C . ARG A 1 99 ? 24.483 5.331 -16.226 1.00 85.19 99 ARG A C 1
ATOM 808 O O . ARG A 1 99 ? 24.097 4.817 -17.277 1.00 85.19 99 ARG A O 1
ATOM 815 N N . LYS A 1 100 ? 23.677 5.917 -15.341 1.00 86.88 100 LYS A N 1
ATOM 816 C CA . LYS A 1 100 ? 22.253 6.172 -15.572 1.00 86.88 100 LYS A CA 1
ATOM 817 C C . LYS A 1 100 ? 22.124 7.352 -16.528 1.00 86.88 100 LYS A C 1
ATOM 819 O O . LYS A 1 100 ? 22.815 8.347 -16.340 1.00 86.88 100 LYS A O 1
ATOM 824 N N . LEU A 1 101 ? 21.253 7.234 -17.520 1.00 83.12 101 LEU A N 1
ATOM 825 C CA . LEU A 1 101 ? 20.785 8.365 -18.310 1.00 83.12 101 LEU A CA 1
ATOM 826 C C . LEU A 1 101 ? 19.617 9.012 -17.555 1.00 83.12 101 LEU A C 1
ATOM 828 O O . LEU A 1 101 ? 18.713 8.308 -17.102 1.00 83.12 101 LEU A O 1
ATOM 832 N N . SER A 1 102 ? 19.627 10.332 -17.400 1.00 75.50 102 SER A N 1
ATOM 833 C CA . SER A 1 102 ? 18.574 11.071 -16.695 1.00 75.50 102 SER A CA 1
ATOM 834 C C . SER A 1 102 ? 18.358 12.422 -17.346 1.00 75.50 102 SER A C 1
ATOM 836 O O . SER A 1 102 ? 19.341 13.108 -17.562 1.00 75.50 102 SER A O 1
ATOM 838 N N . ASP A 1 103 ? 17.110 12.850 -17.544 1.00 63.81 103 ASP A N 1
ATOM 839 C CA . ASP A 1 103 ? 16.783 14.231 -17.947 1.00 63.81 103 ASP A CA 1
ATOM 840 C C . ASP A 1 103 ? 16.901 15.218 -16.765 1.00 63.81 103 ASP A C 1
ATOM 842 O O . ASP A 1 103 ? 16.013 16.046 -16.540 1.00 63.81 103 ASP A O 1
ATOM 846 N N . ASP A 1 104 ? 17.944 15.090 -15.939 1.00 60.41 104 ASP A N 1
ATOM 847 C CA . ASP A 1 104 ? 18.066 15.906 -14.735 1.00 60.41 104 ASP A CA 1
ATOM 848 C C . ASP A 1 104 ? 18.155 17.389 -15.114 1.00 60.41 104 ASP A C 1
ATOM 850 O O . ASP A 1 104 ? 19.071 17.837 -15.793 1.00 60.41 104 ASP A O 1
ATOM 854 N N . LYS A 1 105 ? 17.180 18.170 -14.649 1.00 50.91 105 LYS A N 1
ATOM 855 C CA . LYS A 1 105 ? 17.136 19.628 -14.816 1.00 50.91 105 LYS A CA 1
ATOM 856 C C . LYS A 1 105 ? 18.320 20.329 -14.136 1.00 50.91 105 LYS A C 1
ATOM 858 O O . LYS A 1 105 ? 18.587 21.489 -14.451 1.00 50.91 105 LYS A O 1
ATOM 863 N N . ASP A 1 106 ? 18.941 19.663 -13.159 1.00 49.56 106 ASP A N 1
ATOM 864 C CA . ASP A 1 106 ? 20.099 20.160 -12.424 1.00 49.56 106 ASP A CA 1
ATOM 865 C C . ASP A 1 106 ? 21.416 19.838 -13.161 1.00 49.56 106 ASP A C 1
ATOM 867 O O . ASP A 1 106 ? 22.443 20.449 -12.847 1.00 49.56 106 ASP A O 1
ATOM 871 N N . ASP A 1 107 ? 21.380 18.978 -14.194 1.00 56.97 107 ASP A N 1
ATOM 872 C CA . ASP A 1 107 ? 22.415 18.921 -15.228 1.00 56.97 107 ASP A CA 1
ATOM 873 C C . ASP A 1 107 ? 22.248 20.146 -16.135 1.00 56.97 107 ASP A C 1
ATOM 875 O O . ASP A 1 107 ? 21.527 20.153 -17.136 1.00 56.97 107 ASP A O 1
ATOM 879 N N . THR A 1 108 ? 22.899 21.243 -15.743 1.00 53.84 108 THR A N 1
ATOM 880 C CA . THR A 1 108 ? 22.885 22.516 -16.479 1.00 53.84 108 THR A CA 1
ATOM 881 C C . THR A 1 108 ? 23.427 22.408 -17.903 1.00 53.84 108 THR A C 1
ATOM 883 O O . THR A 1 108 ? 23.326 23.363 -18.680 1.00 53.84 108 THR A O 1
ATOM 886 N N . ASP A 1 109 ? 24.017 21.264 -18.218 1.00 55.34 109 ASP A N 1
ATOM 887 C CA . ASP A 1 109 ? 24.834 21.010 -19.377 1.00 55.34 109 ASP A CA 1
ATOM 888 C C . ASP A 1 109 ? 24.010 20.292 -20.450 1.00 55.34 109 ASP A C 1
ATOM 890 O O . ASP A 1 109 ? 24.415 20.315 -21.607 1.00 55.34 109 ASP A O 1
ATOM 894 N N . GLY A 1 110 ? 22.862 19.695 -20.087 1.00 54.66 110 GLY A N 1
ATOM 895 C CA . GLY A 1 110 ? 21.941 19.020 -21.005 1.00 54.66 110 GLY A CA 1
ATOM 896 C C . GLY A 1 110 ? 22.608 17.926 -21.843 1.00 54.66 110 GLY A C 1
ATOM 897 O O . GLY A 1 110 ? 22.261 17.751 -23.019 1.00 54.66 110 GLY A O 1
ATOM 898 N N . LEU A 1 111 ? 23.608 17.246 -21.273 1.00 55.28 111 LEU A N 1
ATOM 899 C CA . LEU A 1 111 ? 24.411 16.230 -21.962 1.00 55.28 111 LEU A CA 1
ATOM 900 C C . LEU A 1 111 ? 23.892 14.814 -21.699 1.00 55.28 111 LEU A C 1
ATOM 902 O O . LEU A 1 111 ? 24.062 13.937 -22.546 1.00 55.28 111 LEU A O 1
ATOM 906 N N . ASP A 1 112 ? 23.202 14.603 -20.579 1.00 58.44 112 ASP A N 1
ATOM 907 C CA . ASP A 1 112 ? 22.615 13.319 -20.216 1.00 58.44 112 ASP A CA 1
ATOM 908 C C . ASP A 1 112 ? 21.109 13.378 -20.468 1.00 58.44 112 ASP A C 1
ATOM 910 O O . ASP A 1 112 ? 20.398 14.143 -19.831 1.00 58.44 112 ASP A O 1
ATOM 914 N N . HIS A 1 113 ? 20.601 12.620 -21.444 1.00 61.28 113 HIS A N 1
ATOM 915 C CA . HIS A 1 113 ? 19.174 12.651 -21.782 1.00 61.28 113 HIS A CA 1
ATOM 916 C C . HIS A 1 113 ? 18.625 11.276 -22.130 1.00 61.28 113 HIS A C 1
ATOM 918 O O . HIS A 1 113 ? 19.282 10.477 -22.787 1.00 61.28 113 HIS A O 1
ATOM 924 N N . ILE A 1 114 ? 17.379 11.019 -21.739 1.00 65.62 114 ILE A N 1
ATOM 925 C CA . ILE A 1 114 ? 16.664 9.769 -22.055 1.00 65.62 114 ILE A CA 1
ATOM 926 C C . ILE A 1 114 ? 15.785 9.892 -23.315 1.00 65.62 114 ILE A C 1
ATOM 928 O O . ILE A 1 114 ? 15.336 8.871 -23.845 1.00 65.62 114 ILE A O 1
ATOM 932 N N . GLY A 1 115 ? 15.582 11.119 -23.820 1.00 51.19 115 GLY A N 1
ATOM 933 C CA . GLY A 1 115 ? 14.631 11.447 -24.893 1.00 51.19 115 GLY A CA 1
ATOM 934 C C . GLY A 1 115 ? 15.200 11.895 -26.253 1.00 51.19 115 GLY A C 1
ATOM 935 O O . GLY A 1 115 ? 14.422 12.309 -27.108 1.00 51.19 115 GLY A O 1
ATOM 936 N N . GLY A 1 116 ? 16.515 11.845 -26.522 1.00 54.16 116 GLY A N 1
ATOM 937 C CA . GLY A 1 116 ? 17.047 12.369 -27.798 1.00 54.16 116 GLY A CA 1
ATOM 938 C C . GLY A 1 116 ? 18.469 11.948 -28.183 1.00 54.16 116 GLY A C 1
ATOM 939 O O . GLY A 1 116 ? 19.175 11.325 -27.394 1.00 54.16 116 GLY A O 1
ATOM 940 N N . LEU A 1 117 ? 18.868 12.293 -29.417 1.00 51.34 117 LEU A N 1
ATOM 941 C CA . LEU A 1 117 ? 20.100 11.846 -30.092 1.00 51.34 117 LEU A CA 1
ATOM 942 C C . LEU A 1 117 ? 21.310 12.789 -29.999 1.00 51.34 117 LEU A C 1
ATOM 944 O O . LEU A 1 117 ? 22.318 12.489 -30.630 1.00 51.34 117 LEU A O 1
ATOM 948 N N . GLU A 1 118 ? 21.273 13.873 -29.211 1.00 49.25 118 GLU A N 1
ATOM 949 C CA . GLU A 1 118 ? 22.349 14.889 -29.276 1.00 49.25 118 GLU A CA 1
ATOM 950 C C . GLU A 1 118 ? 23.766 14.331 -29.052 1.00 49.25 118 GLU A C 1
ATOM 952 O O . GLU A 1 118 ? 24.710 14.907 -29.578 1.00 49.25 118 GLU A O 1
ATOM 957 N N . THR A 1 119 ? 23.904 13.160 -28.422 1.00 46.16 119 THR A N 1
ATOM 958 C CA . THR A 1 119 ? 25.031 12.245 -28.644 1.00 46.16 119 THR A CA 1
ATOM 959 C C . THR A 1 119 ? 24.617 10.807 -28.313 1.00 46.16 119 THR A C 1
ATOM 961 O O . THR A 1 119 ? 24.538 10.451 -27.144 1.00 46.16 119 THR A O 1
ATOM 964 N N . GLU A 1 120 ? 24.376 9.959 -29.316 1.00 52.34 120 GLU A N 1
ATOM 965 C CA . GLU A 1 120 ? 24.658 8.510 -29.234 1.00 52.34 120 GLU A CA 1
ATOM 966 C C . GLU A 1 120 ? 24.041 7.735 -28.037 1.00 52.34 120 GLU A C 1
ATOM 968 O O . GLU A 1 120 ? 24.641 6.765 -27.569 1.00 52.34 120 GLU A O 1
ATOM 973 N N . ASN A 1 121 ? 22.865 8.134 -27.528 1.00 58.75 121 ASN A N 1
ATOM 974 C CA . ASN A 1 121 ? 22.252 7.499 -26.356 1.00 58.75 121 ASN A CA 1
ATOM 975 C C . ASN A 1 121 ? 21.903 6.031 -26.650 1.00 58.75 121 ASN A C 1
ATOM 977 O O . ASN A 1 121 ? 20.931 5.692 -27.330 1.00 58.75 121 ASN A O 1
ATOM 981 N N . GLU A 1 122 ? 22.731 5.140 -26.112 1.00 70.88 122 GLU A N 1
ATOM 982 C CA . GLU A 1 122 ? 22.681 3.691 -26.316 1.00 70.88 122 GLU A CA 1
ATOM 983 C C . GLU A 1 122 ? 22.127 2.938 -25.106 1.00 70.88 122 GLU A C 1
ATOM 985 O O . GLU A 1 122 ? 22.215 1.701 -25.031 1.00 70.88 122 GLU A O 1
ATOM 990 N N . GLY A 1 123 ? 21.535 3.705 -24.189 1.00 86.81 123 GLY A N 1
ATOM 991 C CA . GLY A 1 123 ? 20.985 3.262 -22.926 1.00 86.81 123 GLY A CA 1
ATOM 992 C C . GLY A 1 123 ? 20.182 1.974 -23.054 1.00 86.81 123 GLY A C 1
ATOM 993 O O . GLY A 1 123 ? 19.358 1.795 -23.949 1.00 86.81 123 GLY A O 1
ATOM 994 N N . GLN A 1 124 ? 20.456 1.041 -22.156 1.00 93.38 124 GLN A N 1
ATOM 995 C CA . GLN A 1 124 ? 19.765 -0.231 -22.058 1.00 93.38 124 GLN A CA 1
ATOM 996 C C . GLN A 1 124 ? 18.974 -0.286 -20.750 1.00 93.38 124 GLN A C 1
ATOM 998 O O . GLN A 1 124 ? 19.495 0.147 -19.719 1.00 93.38 124 GLN A O 1
ATOM 1003 N N . PRO A 1 125 ? 17.769 -0.878 -20.740 1.00 96.38 125 PRO A N 1
ATOM 1004 C CA . PRO A 1 125 ? 16.975 -1.053 -19.528 1.00 96.38 125 PRO A CA 1
ATOM 1005 C C . PRO A 1 125 ? 17.535 -2.202 -18.675 1.00 96.38 125 PRO A C 1
ATOM 1007 O O . PRO A 1 125 ? 16.922 -3.261 -18.540 1.00 96.38 125 PRO A O 1
ATOM 1010 N N . ARG A 1 126 ? 18.744 -2.028 -18.126 1.00 96.38 126 ARG A N 1
ATOM 1011 C CA . ARG A 1 126 ? 19.496 -3.092 -17.430 1.00 96.38 126 ARG A CA 1
ATOM 1012 C C . ARG A 1 126 ? 18.753 -3.659 -16.220 1.00 96.38 126 ARG A C 1
ATOM 1014 O O . ARG A 1 126 ? 18.883 -4.850 -15.938 1.00 96.38 126 ARG A O 1
ATOM 1021 N N . GLY A 1 127 ? 17.902 -2.849 -15.584 1.00 97.00 127 GLY A N 1
ATOM 1022 C CA . GLY A 1 127 ? 17.009 -3.274 -14.502 1.00 97.00 127 GLY A CA 1
ATOM 1023 C C . GLY A 1 127 ? 16.085 -4.445 -14.863 1.00 97.00 127 GLY A C 1
ATOM 1024 O O . GLY A 1 127 ? 15.550 -5.112 -13.977 1.00 97.00 127 GLY A O 1
ATOM 1025 N N . LEU A 1 128 ? 15.933 -4.760 -16.157 1.00 97.94 128 LEU A N 1
ATOM 1026 C CA . LEU A 1 128 ? 15.189 -5.933 -16.607 1.00 97.94 128 LEU A CA 1
ATOM 1027 C C . LEU A 1 128 ? 15.896 -7.269 -16.316 1.00 97.94 128 LEU A C 1
ATOM 1029 O O . LEU A 1 128 ? 15.223 -8.299 -16.270 1.00 97.94 128 LEU A O 1
ATOM 1033 N N . TRP A 1 129 ? 17.218 -7.292 -16.117 1.00 97.81 129 TRP A N 1
ATOM 1034 C CA . TRP A 1 129 ? 17.982 -8.532 -15.888 1.00 97.81 129 TRP A CA 1
ATOM 1035 C C . TRP A 1 129 ? 19.001 -8.469 -14.745 1.00 97.81 129 TRP A C 1
ATOM 1037 O O . TRP A 1 129 ? 19.625 -9.488 -14.447 1.00 97.81 129 TRP A O 1
ATOM 1047 N N . THR A 1 130 ? 19.192 -7.316 -14.106 1.00 96.00 130 THR A N 1
ATOM 1048 C CA . THR A 1 130 ? 20.047 -7.177 -12.922 1.00 96.00 130 THR A CA 1
ATOM 1049 C C . THR A 1 130 ? 19.454 -6.185 -11.924 1.00 96.00 130 THR A C 1
ATOM 1051 O O . THR A 1 130 ? 18.837 -5.198 -12.315 1.00 96.00 130 THR A O 1
ATOM 1054 N N . ASP A 1 131 ? 19.649 -6.468 -10.639 1.00 95.56 131 ASP A N 1
ATOM 1055 C CA . ASP A 1 131 ? 19.383 -5.593 -9.492 1.00 95.56 131 ASP A CA 1
ATOM 1056 C C . ASP A 1 131 ? 20.488 -4.547 -9.265 1.00 95.56 131 ASP A C 1
ATOM 1058 O O . ASP A 1 131 ? 20.312 -3.614 -8.483 1.00 95.56 131 ASP A O 1
ATOM 1062 N N . ASP A 1 132 ? 21.614 -4.662 -9.972 1.00 95.62 132 ASP A N 1
ATOM 1063 C CA . ASP A 1 132 ? 22.729 -3.715 -9.960 1.00 95.62 132 ASP A CA 1
ATOM 1064 C C . ASP A 1 132 ? 22.996 -3.182 -11.379 1.00 95.62 132 ASP A C 1
ATOM 1066 O O . ASP A 1 132 ? 23.973 -3.572 -12.022 1.00 95.62 132 ASP A O 1
ATOM 1070 N N . PRO A 1 133 ? 22.125 -2.303 -11.916 1.00 94.31 133 PRO A N 1
ATOM 1071 C CA . PRO A 1 133 ? 22.287 -1.754 -13.261 1.00 94.31 133 PRO A CA 1
ATOM 1072 C C . PRO A 1 133 ? 23.627 -1.047 -13.492 1.00 94.31 133 PRO A C 1
ATOM 1074 O O . PRO A 1 133 ? 24.141 -1.071 -14.611 1.00 94.31 133 PRO A O 1
ATOM 1077 N N . GLN A 1 134 ? 24.192 -0.438 -12.443 1.00 91.50 134 GLN A N 1
ATOM 1078 C CA . GLN A 1 134 ? 25.466 0.274 -12.489 1.00 91.50 134 GLN A CA 1
ATOM 1079 C C . GLN A 1 134 ? 26.662 -0.688 -12.588 1.00 91.50 134 GLN A C 1
ATOM 1081 O O . GLN A 1 134 ? 27.659 -0.368 -13.236 1.00 91.50 134 GLN A O 1
ATOM 1086 N N . GLU A 1 135 ? 26.579 -1.856 -11.949 1.00 88.81 135 GLU A N 1
ATOM 1087 C CA . GLU A 1 135 ? 27.668 -2.833 -11.826 1.00 88.81 135 GLU A CA 1
ATOM 1088 C C . GLU A 1 135 ? 28.976 -2.224 -11.283 1.00 88.81 135 GLU A C 1
ATOM 1090 O O . GLU A 1 135 ? 30.079 -2.592 -11.705 1.00 88.81 135 GLU A O 1
ATOM 1095 N N . ASP A 1 136 ? 28.864 -1.277 -10.346 1.00 84.31 136 ASP A N 1
ATOM 1096 C CA . ASP A 1 136 ? 30.014 -0.689 -9.661 1.00 84.31 136 ASP A CA 1
ATOM 1097 C C . ASP A 1 136 ? 30.335 -1.497 -8.392 1.00 84.31 136 ASP A C 1
ATOM 1099 O O . ASP A 1 136 ? 29.592 -1.428 -7.411 1.00 84.31 136 ASP A O 1
ATOM 1103 N N . PRO A 1 137 ? 31.466 -2.227 -8.336 1.00 79.12 137 PRO A N 1
ATOM 1104 C CA . PRO A 1 137 ? 31.818 -3.012 -7.155 1.00 79.12 137 PRO A CA 1
ATOM 1105 C C . PRO A 1 137 ? 32.073 -2.156 -5.904 1.00 79.12 137 PRO A C 1
ATOM 1107 O O . PRO A 1 137 ? 32.171 -2.707 -4.807 1.00 79.12 137 PRO A O 1
ATOM 1110 N N . ASN A 1 138 ? 32.211 -0.834 -6.051 1.00 82.69 138 ASN A N 1
ATOM 1111 C CA . ASN A 1 138 ? 32.496 0.096 -4.963 1.00 82.69 138 ASN A CA 1
ATOM 1112 C C . ASN A 1 138 ? 31.291 0.962 -4.565 1.00 82.69 138 ASN A C 1
ATOM 1114 O O . ASN A 1 138 ? 31.436 1.793 -3.667 1.00 82.69 138 ASN A O 1
ATOM 1118 N N . SER A 1 139 ? 30.126 0.797 -5.202 1.00 81.12 139 SER A N 1
ATOM 1119 C CA . SER A 1 139 ? 28.936 1.608 -4.936 1.00 81.12 139 SER A CA 1
ATOM 1120 C C . SER A 1 139 ? 27.691 0.740 -4.783 1.00 81.12 139 SER A C 1
ATOM 1122 O O . SER A 1 139 ? 27.484 -0.231 -5.500 1.00 81.12 139 SER A O 1
ATOM 1124 N N . THR A 1 140 ? 26.827 1.113 -3.842 1.00 83.50 140 THR A N 1
ATOM 1125 C CA . THR A 1 140 ? 25.463 0.573 -3.730 1.00 83.50 140 THR A CA 1
ATOM 1126 C C . THR A 1 140 ? 24.402 1.621 -4.040 1.00 83.50 140 THR A C 1
ATOM 1128 O O . THR A 1 140 ? 23.220 1.326 -3.928 1.00 83.50 140 THR A O 1
ATOM 1131 N N . ALA A 1 141 ? 24.809 2.840 -4.413 1.00 82.69 141 ALA A N 1
ATOM 1132 C CA . ALA A 1 141 ? 23.919 3.995 -4.531 1.00 82.69 141 ALA A CA 1
ATOM 1133 C C . ALA A 1 141 ? 22.853 3.845 -5.629 1.00 82.69 141 ALA A C 1
ATOM 1135 O O . ALA A 1 141 ? 21.847 4.535 -5.590 1.00 82.69 141 ALA A O 1
ATOM 1136 N N . ASN A 1 142 ? 23.077 2.941 -6.585 1.00 86.25 142 ASN A N 1
ATOM 1137 C CA . ASN A 1 142 ? 22.216 2.736 -7.747 1.00 86.25 142 ASN A CA 1
ATOM 1138 C C . ASN A 1 142 ? 21.704 1.295 -7.867 1.00 86.25 142 ASN A C 1
ATOM 1140 O O . ASN A 1 142 ? 21.302 0.864 -8.949 1.00 86.25 142 ASN A O 1
ATOM 1144 N N . LYS A 1 143 ? 21.761 0.528 -6.775 1.00 92.62 143 LYS A N 1
ATOM 1145 C CA . LYS A 1 143 ? 21.094 -0.771 -6.741 1.00 92.62 143 LYS A CA 1
ATOM 1146 C C . LYS A 1 143 ? 19.595 -0.553 -6.664 1.00 92.62 143 LYS A C 1
ATOM 1148 O O . LYS A 1 143 ? 19.134 0.372 -6.000 1.00 92.62 143 LYS A O 1
ATOM 1153 N N . LEU A 1 144 ? 18.855 -1.411 -7.351 1.00 94.19 144 LEU A N 1
ATOM 1154 C CA . LEU A 1 144 ? 17.407 -1.408 -7.258 1.00 94.19 144 LEU A CA 1
ATOM 1155 C C . LEU A 1 144 ? 16.988 -1.826 -5.848 1.00 94.19 144 LEU A C 1
ATOM 1157 O O . LEU A 1 144 ? 17.680 -2.602 -5.184 1.00 94.19 144 LEU A O 1
ATOM 1161 N N . ASP A 1 145 ? 15.853 -1.295 -5.405 1.00 93.69 145 ASP A N 1
ATOM 1162 C CA . ASP A 1 145 ? 15.238 -1.666 -4.137 1.00 93.69 145 ASP A CA 1
ATOM 1163 C C . ASP A 1 145 ? 14.985 -3.183 -4.117 1.00 93.69 145 ASP A C 1
ATOM 1165 O O . ASP A 1 145 ? 14.182 -3.707 -4.895 1.00 93.69 145 ASP A O 1
ATOM 1169 N N . ALA A 1 146 ? 15.709 -3.887 -3.245 1.00 92.88 146 ALA A N 1
ATOM 1170 C CA . ALA A 1 146 ? 15.679 -5.342 -3.152 1.00 92.88 146 ALA A CA 1
ATOM 1171 C C . ALA A 1 146 ? 14.327 -5.876 -2.649 1.00 92.88 146 ALA A C 1
ATOM 1173 O O . ALA A 1 146 ? 13.970 -7.020 -2.944 1.00 92.88 146 ALA A O 1
ATOM 1174 N N . ASP A 1 147 ? 13.563 -5.056 -1.923 1.00 90.75 147 ASP A N 1
ATOM 1175 C CA . ASP A 1 147 ? 12.243 -5.429 -1.427 1.00 90.75 147 ASP A CA 1
ATOM 1176 C C . ASP A 1 147 ? 11.178 -5.277 -2.515 1.00 90.75 147 ASP A C 1
ATOM 1178 O O . ASP A 1 147 ? 10.191 -6.021 -2.514 1.00 90.75 147 ASP A O 1
ATOM 1182 N N . LYS A 1 148 ? 11.404 -4.402 -3.501 1.00 93.88 148 LYS A N 1
ATOM 1183 C CA . LYS A 1 148 ? 10.507 -4.205 -4.649 1.00 93.88 148 LYS A CA 1
ATOM 1184 C C . LYS A 1 148 ? 10.860 -5.106 -5.831 1.00 93.88 148 LYS A C 1
ATOM 1186 O O . LYS A 1 148 ? 9.994 -5.825 -6.319 1.00 93.88 148 LYS A O 1
ATOM 1191 N N . TRP A 1 149 ? 12.121 -5.149 -6.257 1.00 96.62 149 TRP A N 1
ATOM 1192 C CA . TRP A 1 149 ? 12.541 -5.845 -7.478 1.00 96.62 149 TRP A CA 1
ATOM 1193 C C . TRP A 1 149 ? 12.403 -7.375 -7.374 1.00 96.62 149 TRP A C 1
ATOM 1195 O O . TRP A 1 149 ? 13.063 -8.008 -6.549 1.00 96.62 149 TRP A O 1
ATOM 1205 N N . LYS A 1 150 ? 11.586 -8.003 -8.239 1.00 97.25 150 LYS A N 1
ATOM 1206 C CA . LYS A 1 150 ? 11.405 -9.476 -8.286 1.00 97.25 150 LYS A CA 1
ATOM 1207 C C . LYS A 1 150 ? 12.024 -10.138 -9.517 1.00 97.25 150 LYS A C 1
ATOM 1209 O O . LYS A 1 150 ? 11.700 -11.285 -9.835 1.00 97.25 150 LYS A O 1
ATOM 1214 N N . GLY A 1 151 ? 12.900 -9.422 -10.220 1.00 94.38 151 GLY A N 1
ATOM 1215 C CA . GLY A 1 151 ? 13.581 -9.921 -11.407 1.00 94.38 151 GLY A CA 1
ATOM 1216 C C . GLY A 1 151 ? 14.566 -11.078 -11.133 1.00 94.38 151 GLY A C 1
ATOM 1217 O O . GLY A 1 151 ? 14.657 -11.609 -10.024 1.00 94.38 151 GLY A O 1
ATOM 1218 N N . PRO A 1 152 ? 15.331 -11.503 -12.154 1.00 97.38 152 PRO A N 1
ATOM 1219 C CA . PRO A 1 152 ? 15.376 -10.934 -13.499 1.00 97.38 152 PRO A CA 1
ATOM 1220 C C . PRO A 1 152 ? 14.101 -11.234 -14.302 1.00 97.38 152 PRO A C 1
ATOM 1222 O O . PRO A 1 152 ? 13.602 -12.358 -14.305 1.00 97.38 152 PRO A O 1
ATOM 1225 N N . TYR A 1 153 ? 13.596 -10.235 -15.024 1.00 97.62 153 TYR A N 1
ATOM 1226 C CA . TYR A 1 153 ? 12.396 -10.347 -15.867 1.00 97.62 153 TYR A CA 1
ATOM 1227 C C . TYR A 1 153 ? 12.716 -10.882 -17.267 1.00 97.62 153 TYR A C 1
ATOM 1229 O O . TYR A 1 153 ? 11.866 -11.474 -17.934 1.00 97.62 153 TYR A O 1
ATOM 1237 N N . ILE A 1 154 ? 13.959 -10.695 -17.713 1.00 97.50 154 ILE A N 1
ATOM 1238 C CA . ILE A 1 154 ? 14.517 -11.286 -18.927 1.00 97.50 154 ILE A CA 1
ATOM 1239 C C . ILE A 1 154 ? 15.895 -11.880 -18.625 1.00 97.50 154 ILE A C 1
ATOM 1241 O O . ILE A 1 154 ? 16.591 -11.454 -17.706 1.00 97.50 154 ILE A O 1
ATOM 1245 N N . LEU A 1 155 ? 16.302 -12.887 -19.398 1.00 96.88 155 LEU A N 1
ATOM 1246 C CA . LEU A 1 155 ? 17.654 -13.428 -19.296 1.00 96.88 155 LEU A CA 1
ATOM 1247 C C . LEU A 1 155 ? 18.686 -12.373 -19.695 1.00 96.88 155 LEU A C 1
ATOM 1249 O O . LEU A 1 155 ? 18.464 -11.605 -20.631 1.00 96.88 155 LEU A O 1
ATOM 1253 N N . PHE A 1 156 ? 19.836 -12.412 -19.023 1.00 95.38 156 PHE A N 1
ATOM 1254 C CA . PHE A 1 156 ? 20.982 -11.575 -19.350 1.00 95.38 156 PHE A CA 1
ATOM 1255 C C . PHE A 1 156 ? 21.297 -11.636 -20.858 1.00 95.38 156 PHE A C 1
ATOM 1257 O O . PHE A 1 156 ? 21.512 -12.738 -21.388 1.00 95.38 156 PHE A O 1
ATOM 1264 N N . PRO A 1 157 ? 21.324 -10.490 -21.560 1.00 93.31 157 PRO A N 1
ATOM 1265 C CA . PRO A 1 157 ? 21.604 -10.462 -22.985 1.00 93.31 157 PRO A CA 1
ATOM 1266 C C . PRO A 1 157 ? 23.060 -10.851 -23.255 1.00 93.31 157 PRO A C 1
ATOM 1268 O O . PRO A 1 157 ? 23.996 -10.157 -22.879 1.00 93.31 157 PRO A O 1
ATOM 1271 N N . ASN A 1 158 ? 23.255 -11.972 -23.940 1.00 89.44 158 ASN A N 1
ATOM 1272 C CA . ASN A 1 158 ? 24.565 -12.465 -24.354 1.00 89.44 158 ASN A CA 1
ATOM 1273 C C . ASN A 1 158 ? 24.530 -12.680 -25.860 1.00 89.44 158 ASN A C 1
ATOM 1275 O O . ASN A 1 158 ? 23.608 -13.338 -26.342 1.00 89.44 158 ASN A O 1
ATOM 1279 N N . ASP A 1 159 ? 25.530 -12.173 -26.580 1.00 82.00 159 ASP A N 1
ATOM 1280 C CA . ASP A 1 159 ? 25.666 -12.428 -28.012 1.00 82.00 159 ASP A CA 1
ATOM 1281 C C . ASP A 1 159 ? 26.251 -13.843 -28.222 1.00 82.00 159 ASP A C 1
ATOM 1283 O O . ASP A 1 159 ? 27.433 -14.094 -27.907 1.00 82.00 159 ASP A O 1
ATOM 1287 N N . PRO A 1 160 ? 25.450 -14.813 -28.714 1.00 73.56 160 PRO A N 1
ATOM 1288 C CA . PRO A 1 160 ? 25.943 -16.158 -28.971 1.00 73.56 160 PRO A CA 1
ATOM 1289 C C . PRO A 1 160 ? 26.830 -16.222 -30.222 1.00 73.56 160 PRO A C 1
ATOM 1291 O O . PRO A 1 160 ? 27.623 -17.160 -30.341 1.00 73.56 160 PRO A O 1
ATOM 1294 N N . TYR A 1 161 ? 26.735 -15.239 -31.123 1.00 73.56 161 TYR A N 1
ATOM 1295 C CA . TYR A 1 161 ? 27.400 -15.227 -32.423 1.00 73.56 161 TYR A CA 1
ATOM 1296 C C . TYR A 1 161 ? 28.097 -13.884 -32.706 1.00 73.56 161 TYR A C 1
ATOM 1298 O O . TYR A 1 161 ? 27.851 -13.267 -33.740 1.00 73.56 161 TYR A O 1
ATOM 1306 N N . PRO A 1 162 ? 29.096 -13.491 -31.893 1.00 66.25 162 PRO A N 1
ATOM 1307 C CA . PRO A 1 162 ? 29.830 -12.225 -32.045 1.00 66.25 162 PRO A CA 1
ATOM 1308 C C . PRO A 1 162 ? 30.655 -12.126 -33.344 1.00 66.25 162 PRO A C 1
ATOM 1310 O O . PRO A 1 162 ? 31.395 -11.176 -33.555 1.00 66.25 162 PRO A O 1
ATOM 1313 N N . LYS A 1 163 ? 30.616 -13.152 -34.201 1.00 65.81 163 LYS A N 1
ATOM 1314 C CA . LYS A 1 163 ? 31.283 -13.182 -35.511 1.00 65.81 163 LYS A CA 1
ATOM 1315 C C . LYS A 1 163 ? 30.316 -12.994 -36.678 1.00 65.81 163 LYS A C 1
ATOM 1317 O O . LYS A 1 163 ? 30.784 -12.814 -37.798 1.00 65.81 163 LYS A O 1
ATOM 1322 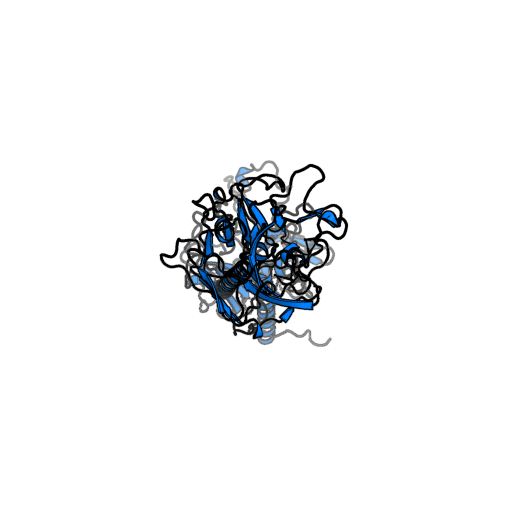N N . ASP A 1 164 ? 29.011 -13.090 -36.426 1.00 63.31 164 ASP A N 1
ATOM 1323 C CA . ASP A 1 164 ? 27.978 -13.010 -37.460 1.00 63.31 164 ASP A CA 1
ATOM 1324 C C . ASP A 1 164 ? 27.550 -11.563 -37.723 1.00 63.31 164 ASP A C 1
ATOM 1326 O O . ASP A 1 164 ? 26.991 -11.271 -38.782 1.00 63.31 164 ASP A O 1
ATOM 1330 N N . ASN A 1 165 ? 27.858 -10.647 -36.803 1.00 58.03 165 ASN A N 1
ATOM 1331 C CA . ASN A 1 165 ? 27.619 -9.229 -37.013 1.00 58.03 165 ASN A CA 1
ATOM 1332 C C . ASN A 1 165 ? 28.749 -8.677 -37.892 1.00 58.03 165 ASN A C 1
ATOM 1334 O O . ASN A 1 165 ? 29.920 -9.045 -37.755 1.00 58.03 165 ASN A O 1
ATOM 1338 N N . THR A 1 166 ? 28.405 -7.778 -38.810 1.00 62.16 166 THR A N 1
ATOM 1339 C CA . THR A 1 166 ? 29.333 -7.071 -39.704 1.00 62.16 166 THR A CA 1
ATOM 1340 C C . THR A 1 166 ? 30.162 -6.037 -38.941 1.00 62.16 166 THR A C 1
ATOM 1342 O O . THR A 1 166 ? 30.204 -4.871 -39.320 1.00 62.16 166 THR A O 1
ATOM 1345 N N . HIS A 1 167 ? 30.775 -6.431 -37.824 1.00 62.81 167 HIS A N 1
ATOM 1346 C CA . HIS A 1 167 ? 31.564 -5.542 -36.988 1.00 62.81 167 HIS A CA 1
ATOM 1347 C C . HIS A 1 167 ? 32.685 -4.911 -37.819 1.00 62.81 167 HIS A C 1
ATOM 1349 O O . HIS A 1 167 ? 33.461 -5.618 -38.465 1.00 62.81 167 HIS A O 1
ATOM 1355 N N . PHE A 1 168 ? 32.828 -3.586 -37.747 1.00 65.38 168 PHE A N 1
ATOM 1356 C CA . PHE A 1 168 ? 33.965 -2.904 -38.373 1.00 65.38 168 PHE A CA 1
ATOM 1357 C C . PHE A 1 168 ? 35.292 -3.140 -37.617 1.00 65.38 168 PHE A C 1
ATOM 1359 O O . PHE A 1 168 ? 36.347 -2.735 -38.097 1.00 65.38 168 PHE A O 1
ATOM 1366 N N . ALA A 1 169 ? 35.257 -3.825 -36.464 1.00 70.50 169 ALA A N 1
ATOM 1367 C CA . ALA A 1 169 ? 36.413 -4.191 -35.649 1.00 70.50 169 ALA A CA 1
ATOM 1368 C C . ALA A 1 169 ? 36.286 -5.625 -35.126 1.00 70.50 169 ALA A C 1
ATOM 1370 O O . ALA A 1 169 ? 35.211 -6.039 -34.701 1.00 70.50 169 ALA A O 1
ATOM 1371 N N . THR A 1 170 ? 37.394 -6.366 -35.106 1.00 74.62 170 THR A N 1
ATOM 1372 C CA . THR A 1 170 ? 37.455 -7.737 -34.558 1.00 74.62 170 THR A CA 1
ATOM 1373 C C . THR A 1 170 ? 38.454 -7.884 -33.409 1.00 74.62 170 THR A C 1
ATOM 1375 O O . THR A 1 170 ? 38.572 -8.951 -32.805 1.00 74.62 170 THR A O 1
ATOM 1378 N N . ALA A 1 171 ? 39.187 -6.811 -33.111 1.00 79.31 171 ALA A N 1
ATOM 1379 C CA . ALA A 1 171 ? 40.168 -6.724 -32.046 1.00 79.31 171 ALA A CA 1
ATOM 1380 C C . ALA A 1 171 ? 40.273 -5.283 -31.523 1.00 79.31 171 ALA A C 1
ATOM 1382 O O . ALA A 1 171 ? 39.843 -4.328 -32.171 1.00 79.31 171 ALA A O 1
ATOM 1383 N N . ASN A 1 172 ? 40.921 -5.118 -30.367 1.00 79.75 172 ASN A N 1
ATOM 1384 C CA . ASN A 1 172 ? 41.123 -3.809 -29.734 1.00 79.75 172 ASN A CA 1
ATOM 1385 C C . ASN A 1 172 ? 41.851 -2.797 -30.627 1.00 79.75 172 ASN A C 1
ATOM 1387 O O . ASN A 1 172 ? 41.557 -1.609 -30.549 1.00 79.75 172 ASN A O 1
ATOM 1391 N N . ASN A 1 173 ? 42.777 -3.252 -31.477 1.00 79.00 173 ASN A N 1
ATOM 1392 C CA . ASN A 1 173 ? 43.498 -2.367 -32.394 1.00 79.00 173 ASN A CA 1
ATOM 1393 C C . ASN A 1 173 ? 42.581 -1.835 -33.501 1.00 79.00 173 ASN A C 1
ATOM 1395 O O . ASN A 1 173 ? 42.576 -0.632 -33.735 1.00 79.00 173 ASN A O 1
ATOM 1399 N N . ASP A 1 174 ? 41.766 -2.703 -34.109 1.00 74.38 174 ASP A N 1
ATOM 1400 C CA . ASP A 1 174 ? 40.784 -2.301 -35.122 1.00 74.38 174 ASP A CA 1
ATOM 1401 C C . ASP A 1 174 ? 39.814 -1.268 -34.531 1.00 74.38 174 ASP A C 1
ATOM 1403 O O . ASP A 1 174 ? 39.537 -0.242 -35.141 1.00 74.38 174 ASP A O 1
ATOM 1407 N N . TYR A 1 175 ? 39.356 -1.498 -33.294 1.00 73.06 175 TYR A N 1
ATOM 1408 C CA . TYR A 1 175 ? 38.481 -0.556 -32.602 1.00 73.06 175 TYR A CA 1
ATOM 1409 C C . TYR A 1 175 ? 39.182 0.762 -32.251 1.00 73.06 175 TYR A C 1
ATOM 1411 O O . TYR A 1 175 ? 38.597 1.833 -32.376 1.00 73.06 175 TYR A O 1
ATOM 1419 N N . ALA A 1 176 ? 40.449 0.712 -31.833 1.00 70.94 176 ALA A N 1
ATOM 1420 C CA . ALA A 1 176 ? 41.244 1.909 -31.579 1.00 70.94 176 ALA A CA 1
ATOM 1421 C C . ALA A 1 176 ? 41.447 2.753 -32.849 1.00 70.94 176 ALA A C 1
ATOM 1423 O O . ALA A 1 176 ? 41.450 3.980 -32.763 1.00 70.94 176 ALA A O 1
ATOM 1424 N N . ASP A 1 177 ? 41.570 2.117 -34.017 1.00 68.25 177 ASP A N 1
ATOM 1425 C CA . ASP A 1 177 ? 41.700 2.799 -35.307 1.00 68.25 177 ASP A CA 1
ATOM 1426 C C . ASP A 1 177 ? 40.397 3.474 -35.768 1.00 68.25 177 ASP A C 1
ATOM 1428 O O . ASP A 1 177 ? 40.461 4.465 -36.501 1.00 68.25 177 ASP A O 1
ATOM 1432 N N . LEU A 1 178 ? 39.242 2.990 -35.294 1.00 63.28 178 LEU A N 1
ATOM 1433 C CA . LEU A 1 178 ? 37.927 3.618 -35.475 1.00 63.28 178 LEU A CA 1
ATOM 1434 C C . LEU A 1 178 ? 37.680 4.792 -34.514 1.00 63.28 178 LEU A C 1
ATOM 1436 O O . LEU A 1 178 ? 36.663 5.468 -34.632 1.00 63.28 178 LEU A O 1
ATOM 1440 N N . ARG A 1 179 ? 38.576 5.068 -33.556 1.00 61.22 179 ARG A N 1
ATOM 1441 C CA . ARG A 1 179 ? 38.381 6.201 -32.642 1.00 61.22 179 ARG A CA 1
ATOM 1442 C C . ARG A 1 179 ? 38.591 7.544 -33.348 1.00 61.22 179 ARG A C 1
ATOM 1444 O O . ARG A 1 179 ? 39.402 7.647 -34.278 1.00 61.22 179 ARG A O 1
ATOM 1451 N N . PRO A 1 180 ? 37.949 8.615 -32.855 1.00 56.81 180 PRO A N 1
ATOM 1452 C CA . PRO A 1 180 ? 38.281 9.970 -33.255 1.00 56.81 180 PRO A CA 1
ATOM 1453 C C . PRO A 1 180 ? 39.765 10.259 -33.091 1.00 56.81 180 PRO A C 1
ATOM 1455 O O . PRO A 1 180 ? 40.330 10.134 -32.003 1.00 56.81 180 PRO A O 1
ATOM 1458 N N . LYS A 1 181 ? 40.421 10.671 -34.181 1.00 61.09 181 LYS A N 1
ATOM 1459 C CA . LYS A 1 181 ? 41.763 11.239 -34.090 1.00 61.09 181 LYS A CA 1
ATOM 1460 C C . LYS A 1 181 ? 41.590 12.723 -33.850 1.00 61.09 181 LYS A C 1
ATOM 1462 O O . LYS A 1 181 ? 41.161 13.456 -34.735 1.00 61.09 181 LYS A O 1
ATOM 1467 N N . LEU A 1 182 ? 41.945 13.175 -32.656 1.00 57.53 182 LEU A N 1
ATOM 1468 C CA . LEU A 1 182 ? 42.019 14.602 -32.384 1.00 57.53 182 LEU A CA 1
ATOM 1469 C C . LEU A 1 182 ? 43.171 15.187 -33.199 1.00 57.53 182 LEU A C 1
ATOM 1471 O O . LEU A 1 182 ? 44.347 14.908 -32.957 1.00 57.53 182 LEU A O 1
ATOM 1475 N N . THR A 1 183 ? 42.821 15.982 -34.202 1.00 58.62 183 THR A N 1
ATOM 1476 C CA . THR A 1 183 ? 43.791 16.754 -34.969 1.00 58.62 183 THR A CA 1
ATOM 1477 C C . THR A 1 183 ? 43.862 18.150 -34.368 1.00 58.62 183 THR A C 1
ATOM 1479 O O . THR A 1 183 ? 42.840 18.793 -34.168 1.00 58.62 183 THR A O 1
ATOM 1482 N N . SER A 1 184 ? 45.065 18.628 -34.041 1.00 57.91 184 SER A N 1
ATOM 1483 C CA . SER A 1 184 ? 45.288 20.050 -33.755 1.00 57.91 184 SER A CA 1
ATOM 1484 C C . SER A 1 184 ? 45.629 20.737 -35.075 1.00 57.91 184 SER A C 1
ATOM 1486 O O . SER A 1 184 ? 46.775 20.621 -35.525 1.00 57.91 184 SER A O 1
ATOM 1488 N N . PRO A 1 185 ? 44.712 21.478 -35.713 1.00 54.03 185 PRO A N 1
ATOM 1489 C CA . PRO A 1 185 ? 44.990 22.207 -36.933 1.00 54.03 185 PRO A CA 1
ATOM 1490 C C . PRO A 1 185 ? 45.755 23.497 -36.606 1.00 54.03 185 PRO A C 1
ATOM 1492 O O . PRO A 1 185 ? 45.302 24.580 -36.925 1.00 54.03 185 PRO A O 1
ATOM 1495 N N . GLY A 1 186 ? 46.903 23.427 -35.922 1.00 55.94 186 GLY A N 1
ATOM 1496 C CA . GLY A 1 186 ? 47.805 24.566 -35.665 1.00 55.94 186 GLY A CA 1
ATOM 1497 C C . GLY A 1 186 ? 47.232 25.781 -34.903 1.00 55.94 186 GLY A C 1
ATOM 1498 O O . GLY A 1 186 ? 47.999 26.670 -34.547 1.00 55.94 186 GLY A O 1
ATOM 1499 N N . THR A 1 187 ? 45.926 25.830 -34.632 1.00 56.94 187 THR A N 1
ATOM 1500 C CA . THR A 1 187 ? 45.179 26.936 -34.009 1.00 56.94 187 THR A CA 1
ATOM 1501 C C . THR A 1 187 ? 44.952 26.737 -32.512 1.00 56.94 187 THR A C 1
ATOM 1503 O O . THR A 1 187 ? 44.406 27.618 -31.859 1.00 56.94 187 THR A O 1
ATOM 1506 N N . GLY A 1 188 ? 45.363 25.592 -31.959 1.00 59.28 188 GLY A N 1
ATOM 1507 C CA . GLY A 1 188 ? 45.133 25.225 -30.558 1.00 59.28 188 GLY A CA 1
ATOM 1508 C C . GLY A 1 188 ? 43.750 24.627 -30.277 1.00 59.28 188 GLY A C 1
ATOM 1509 O O . GLY A 1 188 ? 43.596 23.973 -29.255 1.00 59.28 188 GLY A O 1
ATOM 1510 N N . VAL A 1 189 ? 42.790 24.759 -31.197 1.00 56.41 189 VAL A N 1
ATOM 1511 C CA . VAL A 1 189 ? 41.474 24.107 -31.111 1.00 56.41 189 VAL A CA 1
ATOM 1512 C C . VAL A 1 189 ? 41.608 22.692 -31.656 1.00 56.41 189 VAL A C 1
ATOM 1514 O O . VAL A 1 189 ? 41.871 22.530 -32.843 1.00 56.41 189 VAL A O 1
ATOM 1517 N N . LYS A 1 190 ? 41.488 21.664 -30.815 1.00 55.88 190 LYS A N 1
ATOM 1518 C CA . LYS A 1 190 ? 41.480 20.282 -31.305 1.00 55.88 190 LYS A CA 1
ATOM 1519 C C . LYS A 1 190 ? 40.158 20.037 -32.026 1.00 55.88 190 LYS A C 1
ATOM 1521 O O . LYS A 1 190 ? 39.106 20.159 -31.419 1.00 55.88 190 LYS A O 1
ATOM 1526 N N . THR A 1 191 ? 40.223 19.704 -33.307 1.00 55.75 191 THR A N 1
ATOM 1527 C CA . THR A 1 191 ? 39.066 19.252 -34.080 1.00 55.75 191 THR A CA 1
ATOM 1528 C C . THR A 1 191 ? 39.151 17.740 -34.216 1.00 55.75 191 THR A C 1
ATOM 1530 O O . THR A 1 191 ? 40.210 17.197 -34.568 1.00 55.75 191 THR A O 1
ATOM 1533 N N . GLU A 1 192 ? 38.057 17.043 -33.934 1.00 55.91 192 GLU A N 1
ATOM 1534 C CA . GLU A 1 192 ? 37.967 15.621 -34.239 1.00 55.91 192 GLU A CA 1
ATOM 1535 C C . GLU A 1 192 ? 38.118 15.404 -35.746 1.00 55.91 192 GLU A C 1
ATOM 1537 O O . GLU A 1 192 ? 37.655 16.192 -36.565 1.00 55.91 192 GLU A O 1
ATOM 1542 N N . SER A 1 193 ? 38.834 14.347 -36.135 1.00 52.62 193 SER A N 1
ATOM 1543 C CA . SER A 1 193 ? 38.996 13.963 -37.542 1.00 52.62 193 SER A CA 1
ATOM 1544 C C . SER A 1 193 ? 37.696 13.487 -38.192 1.00 52.62 193 SER A C 1
ATOM 1546 O O . SER A 1 193 ? 37.691 13.190 -39.384 1.00 52.62 193 SER A O 1
ATOM 1548 N N . TRP A 1 194 ? 36.641 13.338 -37.396 1.00 55.59 194 TRP A N 1
ATOM 1549 C CA . TRP A 1 194 ? 35.322 12.914 -37.821 1.00 55.59 194 TRP A CA 1
ATOM 1550 C C . TRP A 1 194 ? 34.497 14.175 -38.028 1.00 55.59 194 TRP A C 1
ATOM 1552 O O . TRP A 1 194 ? 34.505 15.068 -37.185 1.00 55.59 194 TRP A O 1
ATOM 1562 N N . ILE A 1 195 ? 33.853 14.271 -39.187 1.00 46.31 195 ILE A N 1
ATOM 1563 C CA . ILE A 1 195 ? 32.857 15.306 -39.428 1.00 46.31 195 ILE A CA 1
ATOM 1564 C C . ILE A 1 195 ? 31.659 14.863 -38.600 1.00 46.31 195 ILE A C 1
ATOM 1566 O O . ILE A 1 195 ? 30.986 13.913 -38.986 1.00 46.31 195 ILE A O 1
ATOM 1570 N N . ASP A 1 196 ? 31.446 15.490 -37.447 1.00 47.75 196 ASP A N 1
ATOM 1571 C CA . ASP A 1 196 ? 30.123 15.470 -36.841 1.00 47.75 196 ASP A CA 1
ATOM 1572 C C . ASP A 1 196 ? 29.138 15.924 -37.917 1.00 47.75 196 ASP A C 1
ATOM 1574 O O . ASP A 1 196 ? 29.388 16.932 -38.593 1.00 47.75 196 ASP A O 1
ATOM 1578 N N . GLY A 1 197 ? 28.091 15.131 -38.156 1.00 44.66 197 GLY A N 1
ATOM 1579 C CA . GLY A 1 197 ? 27.037 15.516 -39.086 1.00 44.66 197 GLY A CA 1
ATOM 1580 C C . GLY A 1 197 ? 26.615 16.942 -38.751 1.00 44.66 197 GLY A C 1
ATOM 1581 O O . GLY A 1 197 ? 26.400 17.258 -37.589 1.00 44.66 197 GLY A O 1
ATOM 1582 N N . ASP A 1 198 ? 26.615 17.836 -39.738 1.00 42.09 198 ASP A N 1
ATOM 1583 C CA . ASP A 1 198 ? 26.326 19.257 -39.535 1.00 42.09 198 ASP A CA 1
ATOM 1584 C C . ASP A 1 198 ? 24.912 19.381 -38.928 1.00 42.09 198 ASP A C 1
ATOM 1586 O O . ASP A 1 198 ? 23.914 19.253 -39.642 1.00 42.09 198 ASP A O 1
ATOM 1590 N N . TYR A 1 199 ? 24.837 19.530 -37.597 1.00 47.69 199 TYR A N 1
ATOM 1591 C CA . TYR A 1 199 ? 23.617 19.463 -36.785 1.00 47.69 199 TYR A CA 1
ATOM 1592 C C . TYR A 1 199 ? 22.728 20.683 -37.046 1.00 47.69 199 TYR A C 1
ATOM 1594 O O . TYR A 1 199 ? 22.652 21.633 -36.263 1.00 47.69 199 TYR A O 1
ATOM 1602 N N . SER A 1 200 ? 22.054 20.702 -38.193 1.00 46.38 200 SER A N 1
ATOM 1603 C CA . SER A 1 200 ? 21.036 21.703 -38.479 1.00 46.38 200 SER A CA 1
ATOM 1604 C C . SER A 1 200 ? 19.675 21.165 -38.025 1.00 46.38 200 SER A C 1
ATOM 1606 O O . SER A 1 200 ? 19.118 20.257 -38.643 1.00 46.38 200 SER A O 1
ATOM 1608 N N . ALA A 1 201 ? 19.095 21.779 -36.988 1.00 45.38 201 ALA A N 1
ATOM 1609 C CA . ALA A 1 201 ? 17.775 21.453 -36.421 1.00 45.38 201 ALA A CA 1
ATOM 1610 C C . ALA A 1 201 ? 16.594 21.488 -37.426 1.00 45.38 201 ALA A C 1
ATOM 1612 O O . ALA A 1 201 ? 15.449 21.230 -37.066 1.00 45.38 201 ALA A O 1
ATOM 1613 N N . ALA A 1 202 ? 16.835 21.862 -38.687 1.00 45.62 202 ALA A N 1
ATOM 1614 C CA . ALA A 1 202 ? 15.818 21.999 -39.725 1.00 45.62 202 ALA A CA 1
ATOM 1615 C C . ALA A 1 202 ? 15.630 20.746 -40.600 1.00 45.62 202 ALA A C 1
ATOM 1617 O O . ALA A 1 202 ? 14.678 20.721 -41.379 1.00 45.62 202 ALA A O 1
ATOM 1618 N N . LEU A 1 203 ? 16.524 19.751 -40.529 1.00 43.00 203 LEU A N 1
ATOM 1619 C CA . LEU A 1 203 ? 16.569 18.652 -41.507 1.00 43.00 203 LEU A CA 1
ATOM 1620 C C . LEU A 1 203 ? 16.464 17.244 -40.904 1.00 43.00 203 LEU A C 1
ATOM 1622 O O . LEU A 1 203 ? 16.393 16.291 -41.673 1.00 43.00 203 LEU A O 1
ATOM 1626 N N . GLY A 1 204 ? 16.406 17.116 -39.574 1.00 48.41 204 GLY A N 1
ATOM 1627 C CA . GLY A 1 204 ? 16.627 15.837 -38.893 1.00 48.41 204 GLY A CA 1
ATOM 1628 C C . GLY A 1 204 ? 18.044 15.296 -39.115 1.00 48.41 204 GLY A C 1
ATOM 1629 O O . GLY A 1 204 ? 18.832 15.885 -39.858 1.00 48.41 204 GLY A O 1
ATOM 1630 N N . GLU A 1 205 ? 18.395 14.219 -38.420 1.00 49.34 205 GLU A N 1
ATOM 1631 C CA . GLU A 1 205 ? 19.775 13.724 -38.367 1.00 49.34 205 GLU A CA 1
ATOM 1632 C C . GLU A 1 205 ? 19.950 12.468 -39.231 1.00 49.34 205 GLU A C 1
ATOM 1634 O O . GLU A 1 205 ? 19.316 11.448 -38.950 1.00 49.34 205 GLU A O 1
ATOM 1639 N N . PRO A 1 206 ? 20.790 12.512 -40.285 1.00 46.81 206 PRO A N 1
ATOM 1640 C CA . PRO A 1 206 ? 21.241 11.305 -40.954 1.00 46.81 206 PRO A CA 1
ATOM 1641 C C . PRO A 1 206 ? 22.282 10.577 -40.098 1.00 46.81 206 PRO A C 1
ATOM 1643 O O . PRO A 1 206 ? 23.116 11.187 -39.430 1.00 46.81 206 PRO A O 1
ATOM 1646 N N . PHE A 1 207 ? 22.234 9.255 -40.188 1.00 51.41 207 PHE A N 1
ATOM 1647 C CA . PHE A 1 207 ? 23.077 8.312 -39.468 1.00 51.41 207 PHE A CA 1
ATOM 1648 C C . PHE A 1 207 ? 24.585 8.539 -39.678 1.00 51.41 207 PHE A C 1
ATOM 1650 O O . PHE A 1 207 ? 25.023 8.681 -40.822 1.00 51.41 207 PHE A O 1
ATOM 1657 N N . ASP A 1 208 ? 25.392 8.517 -38.606 1.00 57.97 208 ASP A N 1
ATOM 1658 C CA . ASP A 1 208 ? 26.859 8.562 -38.706 1.00 57.97 208 ASP A CA 1
ATOM 1659 C C . ASP A 1 208 ? 27.506 7.162 -38.579 1.00 57.97 208 ASP A C 1
ATOM 1661 O O . ASP A 1 208 ? 26.957 6.216 -38.003 1.00 57.97 208 ASP A O 1
ATOM 1665 N N . ASP A 1 209 ? 28.700 7.007 -39.160 1.00 56.03 209 ASP A N 1
ATOM 1666 C CA . ASP A 1 209 ? 29.446 5.740 -39.172 1.00 56.03 209 ASP A CA 1
ATOM 1667 C C . ASP A 1 209 ? 29.796 5.230 -37.749 1.00 56.03 209 ASP A C 1
ATOM 1669 O O . ASP A 1 209 ? 30.079 4.038 -37.570 1.00 56.03 209 ASP A O 1
ATOM 1673 N N . LYS A 1 210 ? 29.792 6.101 -36.723 1.00 58.22 210 LYS A N 1
ATOM 1674 C CA . LYS A 1 210 ? 30.138 5.749 -35.332 1.00 58.22 210 LYS A CA 1
ATOM 1675 C C . LYS A 1 210 ? 29.004 4.966 -34.683 1.00 58.22 210 LYS A C 1
ATOM 1677 O O . LYS A 1 210 ? 29.242 3.964 -34.004 1.00 58.22 210 LYS A O 1
ATOM 1682 N N . GLU A 1 211 ? 27.774 5.391 -34.918 1.00 63.28 211 GLU A N 1
ATOM 1683 C CA . GLU A 1 211 ? 26.591 4.787 -34.321 1.00 63.28 211 GLU A CA 1
ATOM 1684 C C . GLU A 1 211 ? 26.273 3.420 -34.958 1.00 63.28 211 GLU A C 1
ATOM 1686 O O . GLU A 1 211 ? 25.888 2.463 -34.277 1.00 63.28 211 GLU A O 1
ATOM 1691 N N . ALA A 1 212 ? 26.563 3.263 -36.256 1.00 63.81 212 ALA A N 1
ATOM 1692 C CA . ALA A 1 212 ? 26.447 1.981 -36.954 1.00 63.81 212 ALA A CA 1
ATOM 1693 C C . ALA A 1 212 ? 27.414 0.933 -36.378 1.00 63.81 212 ALA A C 1
ATOM 1695 O O . ALA A 1 212 ? 27.080 -0.250 -36.268 1.00 63.81 212 ALA A O 1
ATOM 1696 N N . PHE A 1 213 ? 28.612 1.360 -35.965 1.00 63.75 213 PHE A N 1
ATOM 1697 C CA . PHE A 1 213 ? 29.594 0.474 -35.349 1.00 63.75 213 PHE A CA 1
ATOM 1698 C C . PHE A 1 213 ? 29.128 -0.080 -33.998 1.00 63.75 213 PHE A C 1
ATOM 1700 O O . PHE A 1 213 ? 29.270 -1.278 -33.729 1.00 63.75 213 PHE A O 1
ATOM 1707 N N . ARG A 1 214 ? 28.592 0.777 -33.132 1.00 67.62 214 ARG A N 1
ATOM 1708 C CA . ARG A 1 214 ? 28.287 0.419 -31.743 1.00 67.62 214 ARG A CA 1
ATOM 1709 C C . ARG A 1 214 ? 27.049 -0.453 -31.603 1.00 67.62 214 ARG A C 1
ATOM 1711 O O . ARG A 1 214 ? 27.046 -1.370 -30.783 1.00 67.62 214 ARG A O 1
ATOM 1718 N N . LYS A 1 215 ? 26.050 -0.278 -32.471 1.00 67.06 215 LYS A N 1
ATOM 1719 C CA . LYS A 1 215 ? 24.880 -1.171 -32.520 1.00 67.06 215 LYS A CA 1
ATOM 1720 C C . LYS A 1 215 ? 25.229 -2.624 -32.784 1.00 67.06 215 LYS A C 1
ATOM 1722 O O . LYS A 1 215 ? 24.491 -3.508 -32.363 1.00 67.06 215 LYS A O 1
ATOM 1727 N N . LEU A 1 216 ? 26.336 -2.887 -33.473 1.00 67.12 216 LEU A N 1
ATOM 1728 C CA . LEU A 1 216 ? 26.776 -4.251 -33.753 1.00 67.12 216 LEU A CA 1
ATOM 1729 C C . LEU A 1 216 ? 27.382 -4.915 -32.507 1.00 67.12 216 LEU A C 1
ATOM 1731 O O . LEU A 1 216 ? 27.459 -6.139 -32.446 1.00 67.12 216 LEU A O 1
ATOM 1735 N N . GLN A 1 217 ? 27.772 -4.140 -31.489 1.00 76.19 217 GLN A N 1
ATOM 1736 C CA . GLN A 1 217 ? 28.337 -4.631 -30.232 1.00 76.19 217 GLN A CA 1
ATOM 1737 C C . GLN A 1 217 ? 27.237 -5.036 -29.241 1.00 76.19 217 GLN A C 1
ATOM 1739 O O . GLN A 1 217 ? 26.930 -4.328 -28.284 1.00 76.19 217 GLN A O 1
ATOM 1744 N N . THR A 1 218 ? 26.622 -6.195 -29.473 1.00 80.38 218 THR A N 1
ATOM 1745 C CA . THR A 1 218 ? 25.409 -6.606 -28.742 1.00 80.38 218 THR A CA 1
ATOM 1746 C C . THR A 1 218 ? 25.644 -7.403 -27.463 1.00 80.38 218 THR A C 1
ATOM 1748 O O . THR A 1 218 ? 24.692 -7.685 -26.737 1.00 80.38 218 THR A O 1
ATOM 1751 N N . ASN A 1 219 ? 26.888 -7.763 -27.137 1.00 85.38 219 ASN A N 1
ATOM 1752 C CA . ASN A 1 219 ? 27.152 -8.421 -25.861 1.00 85.38 219 ASN A CA 1
ATOM 1753 C C . ASN A 1 219 ? 26.764 -7.479 -24.705 1.00 85.38 219 ASN A C 1
ATOM 1755 O O . ASN A 1 219 ? 27.161 -6.318 -24.717 1.00 85.38 219 ASN A O 1
ATOM 1759 N N . ASP A 1 220 ? 25.982 -7.969 -23.742 1.00 88.19 220 ASP A N 1
ATOM 1760 C CA . ASP A 1 220 ? 25.389 -7.205 -22.632 1.00 88.19 220 ASP A CA 1
ATOM 1761 C C . ASP A 1 220 ? 24.344 -6.147 -23.061 1.00 88.19 220 ASP A C 1
ATOM 1763 O O . ASP A 1 220 ? 24.021 -5.246 -22.281 1.00 88.19 220 ASP A O 1
ATOM 1767 N N . ARG A 1 221 ? 23.789 -6.254 -24.280 1.00 91.75 221 ARG A N 1
ATOM 1768 C CA . ARG A 1 221 ? 22.725 -5.377 -24.804 1.00 91.75 221 ARG A CA 1
ATOM 1769 C C . ARG A 1 221 ? 21.588 -6.179 -25.429 1.00 91.75 221 ARG A C 1
ATOM 1771 O O . ARG A 1 221 ? 21.800 -7.204 -26.074 1.00 91.75 221 ARG A O 1
ATOM 1778 N N . LEU A 1 222 ? 20.358 -5.699 -25.274 1.00 94.06 222 LEU A N 1
ATOM 1779 C CA . LEU A 1 222 ? 19.215 -6.296 -25.956 1.00 94.06 222 LEU A CA 1
ATOM 1780 C C . LEU A 1 222 ? 19.353 -6.041 -27.457 1.00 94.06 222 LEU A C 1
ATOM 1782 O O . LEU A 1 222 ? 19.555 -4.907 -27.875 1.00 94.06 222 LEU A O 1
ATOM 1786 N N . ALA A 1 223 ? 19.230 -7.091 -28.266 1.00 93.31 223 ALA A N 1
ATOM 1787 C CA . ALA A 1 223 ? 19.450 -7.016 -29.707 1.00 93.31 223 ALA A CA 1
ATOM 1788 C C . ALA A 1 223 ? 18.319 -7.646 -30.507 1.00 93.31 223 ALA A C 1
ATOM 1790 O O . ALA A 1 223 ? 17.699 -8.602 -30.045 1.00 93.31 223 ALA A O 1
ATOM 1791 N N . ASP A 1 224 ? 18.097 -7.169 -31.723 1.00 93.69 224 ASP A N 1
ATOM 1792 C CA . ASP A 1 224 ? 17.040 -7.598 -32.633 1.00 93.69 224 ASP A CA 1
ATOM 1793 C C . ASP A 1 224 ? 17.375 -8.907 -33.390 1.00 93.69 224 ASP A C 1
ATOM 1795 O O . ASP A 1 224 ? 18.269 -9.674 -33.011 1.00 93.69 224 ASP A O 1
ATOM 1799 N N . GLY A 1 225 ? 16.595 -9.247 -34.420 1.00 91.56 225 GLY A N 1
ATOM 1800 C CA . GLY A 1 225 ? 16.823 -10.408 -35.287 1.00 91.56 225 GLY A CA 1
ATOM 1801 C C . GLY A 1 225 ? 17.979 -10.244 -36.285 1.00 91.56 225 GLY A C 1
ATOM 1802 O O . GLY A 1 225 ? 18.435 -11.234 -36.867 1.00 91.56 225 GLY A O 1
ATOM 1803 N N . TRP A 1 226 ? 18.481 -9.025 -36.489 1.00 90.00 226 TRP A N 1
ATOM 1804 C CA . TRP A 1 226 ? 19.658 -8.732 -37.311 1.00 90.00 226 TRP A CA 1
ATOM 1805 C C . TRP A 1 226 ? 20.965 -8.762 -36.521 1.00 90.00 226 TRP A C 1
ATOM 1807 O O . TRP A 1 226 ? 22.026 -8.765 -37.140 1.00 90.00 226 TRP A O 1
ATOM 1817 N N . GLY A 1 227 ? 20.893 -8.889 -35.193 1.00 86.94 227 GLY A N 1
ATOM 1818 C CA . GLY A 1 227 ? 22.071 -8.857 -34.328 1.00 86.94 227 GLY A CA 1
ATOM 1819 C C . GLY A 1 227 ? 22.539 -7.430 -34.063 1.00 86.94 227 GLY A C 1
ATOM 1820 O O . GLY A 1 227 ? 23.726 -7.206 -33.848 1.00 86.94 227 GLY A O 1
ATOM 1821 N N . ARG A 1 228 ? 21.619 -6.460 -34.108 1.00 88.06 228 ARG A N 1
ATOM 1822 C CA . ARG A 1 228 ? 21.875 -5.061 -33.759 1.00 88.06 228 ARG A CA 1
ATOM 1823 C C . ARG A 1 228 ? 21.174 -4.733 -32.454 1.00 88.06 228 ARG A C 1
ATOM 1825 O O . ARG A 1 228 ? 20.098 -5.266 -32.186 1.00 88.06 228 ARG A O 1
ATOM 1832 N N . ALA A 1 229 ? 21.779 -3.889 -31.631 1.00 90.25 229 ALA A N 1
ATOM 1833 C CA . ALA A 1 229 ? 21.170 -3.458 -30.383 1.00 90.25 229 ALA A CA 1
ATOM 1834 C C . ALA A 1 229 ? 19.846 -2.723 -30.650 1.00 90.25 229 ALA A C 1
ATOM 1836 O O . ALA A 1 229 ? 19.770 -1.884 -31.546 1.00 90.25 229 ALA A O 1
ATOM 1837 N N . PHE A 1 230 ? 18.820 -3.027 -29.855 1.00 93.00 230 PHE A N 1
ATOM 1838 C CA . PHE A 1 230 ? 17.619 -2.202 -29.800 1.00 93.00 230 PHE A CA 1
ATOM 1839 C C . PHE A 1 230 ? 17.966 -0.825 -29.249 1.00 93.00 230 PHE A C 1
ATOM 1841 O O . PHE A 1 230 ? 18.854 -0.676 -28.398 1.00 93.00 230 PHE A O 1
ATOM 1848 N N . ARG A 1 231 ? 17.191 0.162 -29.686 1.00 90.12 231 ARG A N 1
ATOM 1849 C CA . ARG A 1 231 ? 17.184 1.488 -29.084 1.00 90.12 231 ARG A CA 1
ATOM 1850 C C . ARG A 1 231 ? 16.017 1.643 -28.144 1.00 90.12 231 ARG A C 1
ATOM 1852 O O . ARG A 1 231 ? 14.918 1.147 -28.415 1.00 90.12 231 ARG A O 1
ATOM 1859 N N . PHE A 1 232 ? 16.282 2.384 -27.084 1.00 90.75 232 PHE A N 1
ATOM 1860 C CA . PHE A 1 232 ? 15.319 2.707 -26.060 1.00 90.75 232 PHE A CA 1
ATOM 1861 C C . PHE A 1 232 ? 15.297 4.210 -25.868 1.00 90.75 232 PHE A C 1
ATOM 1863 O O . PHE A 1 232 ? 16.348 4.843 -25.832 1.00 90.75 232 PHE A O 1
ATOM 1870 N N . PHE A 1 233 ? 14.095 4.755 -25.749 1.00 87.56 233 PHE A N 1
ATOM 1871 C CA . PHE A 1 233 ? 13.879 6.164 -25.452 1.00 87.56 233 PHE A CA 1
ATOM 1872 C C . PHE A 1 233 ? 12.770 6.268 -24.417 1.00 87.56 233 PHE A C 1
ATOM 1874 O O . PHE A 1 233 ? 11.834 5.462 -24.436 1.00 87.56 233 PHE A O 1
ATOM 1881 N N . ILE A 1 234 ? 12.852 7.267 -23.549 1.00 87.06 234 ILE A N 1
ATOM 1882 C CA . ILE A 1 234 ? 11.754 7.663 -22.670 1.00 87.06 234 ILE A CA 1
ATOM 1883 C C . ILE A 1 234 ? 11.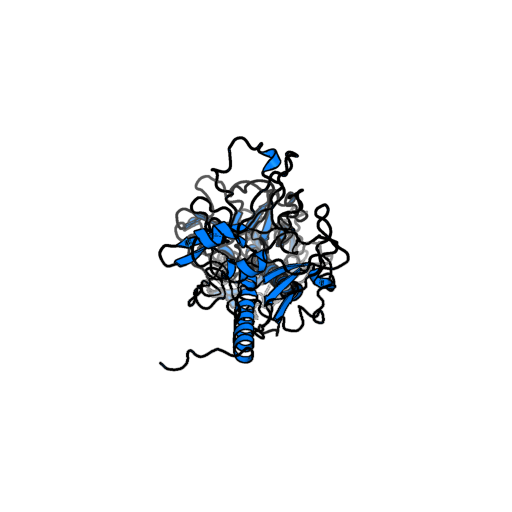464 9.120 -22.988 1.00 87.06 234 ILE A C 1
ATOM 1885 O O . ILE A 1 234 ? 12.349 9.959 -22.865 1.00 87.06 234 ILE A O 1
ATOM 1889 N N . THR A 1 235 ? 10.250 9.398 -23.452 1.00 84.12 235 THR A N 1
ATOM 1890 C CA . THR A 1 235 ? 9.879 10.723 -23.967 1.00 84.12 235 THR A CA 1
ATOM 1891 C C . THR A 1 235 ? 8.596 11.217 -23.323 1.00 84.12 235 THR A C 1
ATOM 1893 O O . THR A 1 235 ? 7.792 10.402 -22.880 1.00 84.12 235 THR A O 1
ATOM 1896 N N . GLU A 1 236 ? 8.319 12.517 -23.341 1.00 82.19 236 GLU A N 1
ATOM 1897 C CA . GLU A 1 236 ? 7.027 13.046 -22.874 1.00 82.19 236 GLU A CA 1
ATOM 1898 C C . GLU A 1 236 ? 5.860 12.616 -23.793 1.00 82.19 236 GLU A C 1
ATOM 1900 O O . GLU A 1 236 ? 5.948 12.664 -25.023 1.00 82.19 236 GLU A O 1
ATOM 1905 N N . ASP A 1 237 ? 4.726 12.244 -23.197 1.00 85.38 237 ASP A N 1
ATOM 1906 C CA . ASP A 1 237 ? 3.471 11.926 -23.881 1.00 85.38 237 ASP A CA 1
ATOM 1907 C C . ASP A 1 237 ? 2.494 13.113 -23.864 1.00 85.38 237 ASP A C 1
ATOM 1909 O O . ASP A 1 237 ? 1.535 13.194 -23.093 1.00 85.38 237 ASP A O 1
ATOM 1913 N N . LYS A 1 238 ? 2.726 14.061 -24.771 1.00 82.12 238 LYS A N 1
ATOM 1914 C CA . LYS A 1 238 ? 1.921 15.291 -24.865 1.00 82.12 238 LYS A CA 1
ATOM 1915 C C . LYS A 1 238 ? 0.485 15.058 -25.310 1.00 82.12 238 LYS A C 1
ATOM 1917 O O . LYS A 1 238 ? -0.354 15.932 -25.094 1.00 82.12 238 LYS A O 1
ATOM 1922 N N . GLU A 1 239 ? 0.200 13.929 -25.957 1.00 85.94 239 GLU A N 1
ATOM 1923 C CA . GLU A 1 239 ? -1.156 13.609 -26.409 1.00 85.94 239 GLU A CA 1
ATOM 1924 C C . GLU A 1 239 ? -2.078 13.307 -25.224 1.00 85.94 239 GLU A C 1
ATOM 1926 O O . GLU A 1 239 ? -3.270 13.618 -25.283 1.00 85.94 239 GLU A O 1
ATOM 1931 N N . HIS A 1 240 ? -1.513 12.790 -24.130 1.00 87.19 240 HIS A N 1
ATOM 1932 C CA . HIS A 1 240 ? -2.253 12.403 -22.931 1.00 87.19 240 HIS A CA 1
ATOM 1933 C C . HIS A 1 240 ? -2.052 13.347 -21.732 1.00 87.19 240 HIS A C 1
ATOM 1935 O O . HIS A 1 240 ? -2.675 13.157 -20.689 1.00 87.19 240 HIS A O 1
ATOM 1941 N N . GLY A 1 241 ? -1.268 14.417 -21.892 1.00 84.94 241 GLY A N 1
ATOM 1942 C CA . GLY A 1 241 ? -1.094 15.489 -20.906 1.00 84.94 241 GLY A CA 1
ATOM 1943 C C . GLY A 1 241 ? 0.286 15.493 -20.247 1.00 84.94 241 GLY A C 1
ATOM 1944 O O . GLY A 1 241 ? 1.006 14.500 -20.281 1.00 84.94 241 GLY A O 1
ATOM 1945 N N . SER A 1 242 ? 0.651 16.625 -19.638 1.00 83.81 242 SER A N 1
ATOM 1946 C CA . SER A 1 242 ? 1.962 16.816 -19.003 1.00 83.81 242 SER A CA 1
ATOM 1947 C C . SER A 1 242 ? 2.223 15.791 -17.899 1.00 83.81 242 SER A C 1
ATOM 1949 O O . SER A 1 242 ? 1.344 15.562 -17.067 1.00 83.81 242 SER A O 1
ATOM 1951 N N . GLY A 1 243 ? 3.439 15.246 -17.855 1.00 82.75 243 GLY A N 1
ATOM 1952 C CA . GLY A 1 243 ? 3.867 14.260 -16.853 1.00 82.75 243 GLY A CA 1
ATOM 1953 C C . GLY A 1 243 ? 3.649 12.799 -17.259 1.00 82.75 243 GLY A C 1
ATOM 1954 O O . GLY A 1 243 ? 4.197 11.909 -16.614 1.00 82.75 243 GLY A O 1
ATOM 1955 N N . ASN A 1 244 ? 2.914 12.540 -18.345 1.00 88.81 244 ASN A N 1
ATOM 1956 C CA . ASN A 1 244 ? 2.889 11.218 -18.962 1.00 88.81 244 ASN A CA 1
ATOM 1957 C C . ASN A 1 244 ? 4.132 11.024 -19.837 1.00 88.81 244 ASN A C 1
ATOM 1959 O O . ASN A 1 244 ? 4.661 11.983 -20.403 1.00 88.81 244 ASN A O 1
ATOM 1963 N N . THR A 1 245 ? 4.580 9.781 -19.979 1.00 90.38 245 THR A N 1
ATOM 1964 C CA . THR A 1 245 ? 5.752 9.418 -20.776 1.00 90.38 245 THR A CA 1
ATOM 1965 C C . THR A 1 245 ? 5.489 8.216 -21.678 1.00 90.38 245 THR A C 1
ATOM 1967 O O . THR A 1 245 ? 4.586 7.410 -21.447 1.00 90.38 245 THR A O 1
ATOM 1970 N N . ILE A 1 246 ? 6.295 8.091 -22.729 1.00 91.00 246 ILE A N 1
ATOM 1971 C CA . ILE A 1 246 ? 6.296 6.977 -23.672 1.00 91.00 246 ILE A CA 1
ATOM 1972 C C . ILE A 1 246 ? 7.648 6.279 -23.579 1.00 91.00 246 ILE A C 1
ATOM 1974 O O . ILE A 1 246 ? 8.683 6.911 -23.776 1.00 91.00 246 ILE A O 1
ATOM 1978 N N . PHE A 1 247 ? 7.637 4.971 -23.339 1.00 93.12 247 PHE A N 1
ATOM 1979 C CA . PHE A 1 247 ? 8.808 4.111 -23.442 1.00 93.12 247 PHE A CA 1
ATOM 1980 C C . PHE A 1 247 ? 8.855 3.475 -24.837 1.00 93.12 247 PHE A C 1
ATOM 1982 O O . PHE A 1 247 ? 7.954 2.725 -25.229 1.00 93.12 247 PHE A O 1
ATOM 1989 N N . TRP A 1 248 ? 9.901 3.773 -25.597 1.00 93.38 248 TRP A N 1
ATOM 1990 C CA . TRP A 1 248 ? 10.079 3.327 -26.976 1.00 93.38 248 TRP A CA 1
ATOM 1991 C C . TRP A 1 248 ? 11.027 2.144 -27.050 1.00 93.38 248 TRP A C 1
ATOM 1993 O O . TRP A 1 248 ? 12.051 2.114 -26.373 1.00 93.38 248 TRP A O 1
ATOM 2003 N N . ILE A 1 249 ? 10.715 1.201 -27.932 1.00 95.06 249 ILE A N 1
ATOM 2004 C CA . ILE A 1 249 ? 11.597 0.097 -28.306 1.00 95.06 249 ILE A CA 1
ATOM 2005 C C . ILE A 1 249 ? 11.679 0.093 -29.826 1.00 95.06 249 ILE A C 1
ATOM 2007 O O . ILE A 1 249 ? 10.668 -0.138 -30.494 1.00 95.06 249 ILE A O 1
ATOM 2011 N N . VAL A 1 250 ? 12.865 0.360 -30.368 1.00 94.06 250 VAL A N 1
ATOM 2012 C CA . VAL A 1 250 ? 13.068 0.500 -31.816 1.00 94.06 250 VAL A CA 1
ATOM 2013 C C . VAL A 1 250 ? 14.121 -0.487 -32.305 1.00 94.06 250 VAL A C 1
ATOM 2015 O O . VAL A 1 250 ? 15.238 -0.530 -31.787 1.00 94.06 250 VAL A O 1
ATOM 2018 N N . SER A 1 251 ? 13.756 -1.276 -33.315 1.00 94.62 251 SER A N 1
ATOM 2019 C CA . SER A 1 251 ? 14.696 -1.967 -34.204 1.00 94.62 251 SER A CA 1
ATOM 2020 C C . SER A 1 251 ? 14.667 -1.289 -35.562 1.00 94.62 251 SER A C 1
ATOM 2022 O O . SER A 1 251 ? 13.593 -1.009 -36.092 1.00 94.62 251 SER A O 1
ATOM 2024 N N . GLU A 1 252 ? 15.843 -1.075 -36.131 1.00 92.12 252 GLU A N 1
ATOM 2025 C CA . GLU A 1 252 ? 16.028 -0.365 -37.401 1.00 92.12 252 GLU A CA 1
ATOM 2026 C C . GLU A 1 252 ? 15.965 -1.292 -38.612 1.00 92.12 252 GLU A C 1
ATOM 2028 O O . GLU A 1 252 ? 16.786 -1.241 -39.523 1.00 92.12 252 GLU A O 1
ATOM 2033 N N . GLY A 1 253 ? 15.083 -2.284 -38.531 1.00 93.38 253 GLY A N 1
ATOM 2034 C CA . GLY A 1 253 ? 14.780 -3.137 -39.665 1.00 93.38 253 GLY A CA 1
ATOM 2035 C C . GLY A 1 253 ? 15.990 -3.822 -40.305 1.00 93.38 253 GLY A C 1
ATOM 2036 O O . GLY A 1 253 ? 16.950 -4.246 -39.661 1.00 93.38 253 GLY A O 1
ATOM 2037 N N . ALA A 1 254 ? 15.908 -4.014 -41.612 1.00 93.06 254 ALA A N 1
ATOM 2038 C CA . ALA A 1 254 ? 16.894 -4.719 -42.404 1.00 93.06 254 ALA A CA 1
ATOM 2039 C C . ALA A 1 254 ? 18.025 -3.816 -42.900 1.00 93.06 254 ALA A C 1
ATOM 2041 O O . ALA A 1 254 ? 19.154 -4.311 -42.992 1.00 93.06 254 ALA A O 1
ATOM 2042 N N . ASP A 1 255 ? 17.757 -2.550 -43.209 1.00 90.38 255 ASP A N 1
ATOM 2043 C CA . ASP A 1 255 ? 18.787 -1.608 -43.661 1.00 90.38 255 ASP A CA 1
ATOM 2044 C C . ASP A 1 255 ? 19.678 -1.109 -42.511 1.00 90.38 255 ASP A C 1
ATOM 2046 O O . ASP A 1 255 ? 20.881 -0.948 -42.708 1.00 90.38 255 ASP A O 1
ATOM 2050 N N . GLY A 1 256 ? 19.150 -1.056 -41.285 1.00 88.12 256 GLY A N 1
ATOM 2051 C CA . GLY A 1 256 ? 19.873 -0.550 -40.117 1.00 88.12 256 GLY A CA 1
ATOM 2052 C C . GLY A 1 256 ? 19.913 0.965 -40.051 1.00 88.12 256 GLY A C 1
ATOM 2053 O O . GLY A 1 256 ? 20.753 1.507 -39.327 1.00 88.12 256 GLY A O 1
ATOM 2054 N N . GLU A 1 257 ? 19.035 1.615 -40.804 1.00 87.44 257 GLU A N 1
ATOM 2055 C CA . GLU A 1 257 ? 18.911 3.055 -40.889 1.00 87.44 257 GLU A CA 1
ATOM 2056 C C . GLU A 1 257 ? 17.720 3.516 -40.035 1.00 87.44 257 GLU A C 1
ATOM 2058 O O . GLU A 1 257 ? 16.839 2.755 -39.636 1.00 87.44 257 GLU A O 1
ATOM 2063 N N . GLY A 1 258 ? 17.755 4.771 -39.613 1.00 84.00 258 GLY A N 1
ATOM 2064 C CA . GLY A 1 258 ? 16.716 5.325 -38.764 1.00 84.00 258 GLY A CA 1
ATOM 2065 C C . GLY A 1 258 ? 16.800 6.830 -38.772 1.00 84.00 258 GLY A C 1
ATOM 2066 O O . GLY A 1 258 ? 17.864 7.394 -38.522 1.00 84.00 258 GLY A O 1
ATOM 2067 N N . PHE A 1 259 ? 15.669 7.469 -39.046 1.00 82.31 259 PHE A N 1
ATOM 2068 C CA . PHE A 1 259 ? 15.548 8.915 -39.008 1.00 82.31 259 PHE A CA 1
ATOM 2069 C C . PHE A 1 259 ? 14.770 9.323 -37.769 1.00 82.31 259 PHE A C 1
ATOM 2071 O O . PHE A 1 259 ? 13.571 9.052 -37.633 1.00 82.31 259 PHE A O 1
ATOM 2078 N N . TYR A 1 260 ? 15.451 9.998 -36.858 1.00 79.00 260 TYR A N 1
ATOM 2079 C CA . TYR A 1 260 ? 14.866 10.425 -35.600 1.00 79.00 260 TYR A CA 1
ATOM 2080 C C . TYR A 1 260 ? 14.811 11.956 -35.567 1.00 79.00 260 TYR A C 1
ATOM 2082 O O . TYR A 1 260 ? 15.695 12.626 -36.107 1.00 79.00 260 TYR A O 1
ATOM 2090 N N . PRO A 1 261 ? 13.762 12.548 -34.979 1.00 70.12 261 PRO A N 1
ATOM 2091 C CA . PRO A 1 261 ? 13.682 13.990 -34.824 1.00 70.12 261 PRO A CA 1
ATOM 2092 C C . PRO A 1 261 ? 14.871 14.535 -34.026 1.00 70.12 261 PRO A C 1
ATOM 2094 O O . PRO A 1 261 ? 15.223 13.986 -32.985 1.00 70.12 261 PRO A O 1
ATOM 2097 N N . THR A 1 262 ? 15.440 15.652 -34.486 1.00 60.38 262 THR A N 1
ATOM 2098 C CA . THR A 1 262 ? 16.457 16.405 -33.738 1.00 60.38 262 THR A CA 1
ATOM 2099 C C . THR A 1 262 ? 15.898 16.833 -32.385 1.00 60.38 262 THR A C 1
ATOM 2101 O O . THR A 1 262 ? 14.739 17.272 -32.298 1.00 60.38 262 THR A O 1
ATOM 2104 N N . LYS A 1 263 ? 16.727 16.766 -31.344 1.00 55.81 263 LYS A N 1
ATOM 2105 C CA . LYS A 1 263 ? 16.418 17.396 -30.057 1.00 55.81 263 LYS A CA 1
ATOM 2106 C C . LYS A 1 263 ? 16.405 18.924 -30.242 1.00 55.81 263 LYS A C 1
ATOM 2108 O O . LYS A 1 263 ? 17.145 19.463 -31.068 1.00 55.81 263 LYS A O 1
ATOM 2113 N N . GLY A 1 264 ? 15.538 19.644 -29.530 1.00 50.50 264 GLY A N 1
ATOM 2114 C CA . GLY A 1 264 ? 15.735 21.083 -29.332 1.00 50.50 264 GLY A CA 1
ATOM 2115 C C . GLY A 1 264 ? 17.048 21.351 -28.583 1.00 50.50 264 GLY A C 1
ATOM 2116 O O . GLY A 1 264 ? 17.613 20.448 -27.981 1.00 50.50 264 GLY A O 1
ATOM 2117 N N . SER A 1 265 ? 17.559 22.585 -28.613 1.00 50.00 265 SER A N 1
ATOM 2118 C CA . SER A 1 265 ? 18.903 22.876 -28.086 1.00 50.00 265 SER A CA 1
ATOM 2119 C C . SER A 1 265 ? 19.072 22.562 -26.590 1.00 50.00 265 SER A C 1
ATOM 2121 O O . SER A 1 265 ? 18.221 22.968 -25.796 1.00 50.00 265 SER A O 1
ATOM 2123 N N . ILE A 1 266 ? 20.245 22.030 -26.235 1.00 47.81 266 ILE A N 1
ATOM 2124 C CA . ILE A 1 266 ? 20.871 21.838 -24.904 1.00 47.81 266 ILE A CA 1
ATOM 2125 C C . ILE A 1 266 ? 20.398 22.784 -23.767 1.00 47.81 266 ILE A C 1
ATOM 2127 O O . ILE A 1 266 ? 20.263 22.367 -22.624 1.00 47.81 266 ILE A O 1
ATOM 2131 N N . ALA A 1 267 ? 20.126 24.065 -24.042 1.00 43.09 267 ALA A N 1
ATOM 2132 C CA . ALA A 1 267 ? 19.893 25.092 -23.016 1.00 43.09 267 ALA A CA 1
ATOM 2133 C C . ALA A 1 267 ? 18.521 25.053 -22.300 1.00 43.09 267 ALA A C 1
ATOM 2135 O O . ALA A 1 267 ? 18.294 25.838 -21.377 1.00 43.09 267 ALA A O 1
ATOM 2136 N N . THR A 1 268 ? 17.587 24.199 -22.715 1.00 44.28 268 THR A N 1
ATOM 2137 C CA . THR A 1 268 ? 16.296 24.011 -22.038 1.00 44.28 268 THR A CA 1
ATOM 2138 C C . THR A 1 268 ? 15.871 22.566 -22.211 1.00 44.28 268 THR A C 1
ATOM 2140 O O . THR A 1 268 ? 15.812 22.138 -23.361 1.00 44.28 268 THR A O 1
ATOM 2143 N N . VAL A 1 269 ? 15.523 21.857 -21.122 1.00 45.34 269 VAL A N 1
ATOM 2144 C CA . VAL A 1 269 ? 14.732 20.610 -21.179 1.00 45.34 269 VAL A CA 1
ATOM 2145 C C . VAL A 1 269 ? 13.646 20.845 -22.217 1.00 45.34 269 VAL A C 1
ATOM 2147 O O . VAL A 1 269 ? 12.783 21.710 -22.024 1.00 45.34 269 VAL A O 1
ATOM 2150 N N . ASP A 1 270 ? 13.782 20.210 -23.380 1.00 49.75 270 ASP A N 1
ATOM 2151 C CA . ASP A 1 270 ? 12.952 20.566 -24.511 1.00 49.75 270 ASP A CA 1
ATOM 2152 C C . ASP A 1 270 ? 11.550 20.058 -24.201 1.00 49.75 270 ASP A C 1
ATOM 2154 O O . ASP A 1 270 ? 11.204 18.912 -24.455 1.00 49.75 270 ASP A O 1
ATOM 2158 N N . THR A 1 271 ? 10.697 20.942 -23.683 1.00 48.75 271 THR A N 1
ATOM 2159 C CA . THR A 1 271 ? 9.237 20.744 -23.640 1.00 48.75 271 THR A CA 1
ATOM 2160 C C . THR A 1 271 ? 8.655 20.499 -25.040 1.00 48.75 271 THR A C 1
ATOM 2162 O O . THR A 1 271 ? 7.454 20.300 -25.202 1.00 48.75 271 THR A O 1
ATOM 2165 N N . GLY A 1 272 ? 9.484 20.529 -26.086 1.00 50.03 272 GLY A N 1
ATOM 2166 C CA . GLY A 1 272 ? 9.263 20.096 -27.450 1.00 50.03 272 GLY A CA 1
ATOM 2167 C C . GLY A 1 272 ? 9.651 18.651 -27.766 1.00 50.03 272 GLY A C 1
ATOM 2168 O O . GLY A 1 272 ? 9.316 18.288 -28.887 1.00 50.03 272 GLY A O 1
ATOM 2169 N N . ASP A 1 273 ? 10.180 17.847 -26.817 1.00 56.59 273 ASP A N 1
ATOM 2170 C CA . ASP A 1 273 ? 10.590 16.433 -26.978 1.00 56.59 273 ASP A CA 1
ATOM 2171 C C . ASP A 1 273 ? 9.855 15.774 -28.145 1.00 56.59 273 ASP A C 1
ATOM 2173 O O . ASP A 1 273 ? 8.622 15.613 -28.161 1.00 56.59 273 ASP A O 1
ATOM 2177 N N . THR A 1 274 ? 10.642 15.609 -29.201 1.00 59.88 274 THR A N 1
ATOM 2178 C CA . THR A 1 274 ? 10.195 15.581 -30.581 1.00 59.88 274 THR A CA 1
ATOM 2179 C C . THR A 1 274 ? 9.960 14.158 -31.050 1.00 59.88 274 THR A C 1
ATOM 2181 O O . THR A 1 274 ? 9.213 13.981 -32.005 1.00 59.88 274 THR A O 1
ATOM 2184 N N . MET A 1 275 ? 10.487 13.134 -30.372 1.00 70.62 275 MET A N 1
ATOM 2185 C CA . MET A 1 275 ? 10.249 11.730 -30.731 1.00 70.62 275 MET A CA 1
ATOM 2186 C C . MET A 1 275 ? 8.757 11.370 -30.654 1.00 70.62 275 MET A C 1
ATOM 2188 O O . MET A 1 275 ? 8.203 10.825 -31.611 1.00 70.62 275 MET A O 1
ATOM 2192 N N . GLY A 1 276 ? 8.071 11.800 -29.587 1.00 65.50 276 GLY A N 1
ATOM 2193 C CA . GLY A 1 276 ? 6.610 11.725 -29.423 1.00 65.50 276 GLY A CA 1
ATOM 2194 C C . GLY A 1 276 ? 5.812 12.216 -30.626 1.00 65.50 276 GLY A C 1
ATOM 2195 O O . GLY A 1 276 ? 4.873 11.558 -31.076 1.00 65.50 276 GLY A O 1
ATOM 2196 N N . LYS A 1 277 ? 6.205 13.376 -31.154 1.00 69.56 277 LYS A N 1
ATOM 2197 C CA . LYS A 1 277 ? 5.396 14.174 -32.082 1.00 69.56 277 LYS A CA 1
ATOM 2198 C C . LYS A 1 277 ? 5.847 14.099 -33.541 1.00 69.56 277 LYS A C 1
ATOM 2200 O O . LYS A 1 277 ? 5.025 14.241 -34.442 1.00 69.56 277 LYS A O 1
ATOM 2205 N N . ASN A 1 278 ? 7.143 13.938 -33.769 1.00 76.50 278 ASN A N 1
ATOM 2206 C CA . ASN A 1 278 ? 7.794 14.156 -35.057 1.00 76.50 278 ASN A CA 1
ATOM 2207 C C . ASN A 1 278 ? 8.430 12.882 -35.627 1.00 76.50 278 ASN A C 1
ATOM 2209 O O . ASN A 1 278 ? 8.942 12.947 -36.742 1.00 76.50 278 ASN A O 1
ATOM 2213 N N . TYR A 1 279 ? 8.425 11.748 -34.911 1.00 85.12 279 TYR A N 1
ATOM 2214 C CA . TYR A 1 279 ? 8.871 10.484 -35.500 1.00 85.12 279 TYR A CA 1
ATOM 2215 C C . TYR A 1 279 ? 7.959 10.124 -36.680 1.00 85.12 279 TYR A C 1
ATOM 2217 O O . TYR A 1 279 ? 6.783 9.797 -36.495 1.00 85.12 279 TYR A O 1
ATOM 2225 N N . ASP A 1 280 ? 8.498 10.203 -37.897 1.00 87.88 280 ASP A N 1
ATOM 2226 C CA . ASP A 1 280 ? 7.770 9.887 -39.121 1.00 87.88 280 ASP A CA 1
ATOM 2227 C C . ASP A 1 280 ? 8.065 8.450 -39.545 1.00 87.88 280 ASP A C 1
ATOM 2229 O O . ASP A 1 280 ? 9.117 8.152 -40.112 1.00 87.88 280 ASP A O 1
ATOM 2233 N N . SER A 1 281 ? 7.103 7.558 -39.312 1.00 91.69 281 SER A N 1
ATOM 2234 C CA . SER A 1 281 ? 7.185 6.159 -39.743 1.00 91.69 281 SER A CA 1
ATOM 2235 C C . SER A 1 281 ? 7.162 5.986 -41.269 1.00 91.69 281 SER A C 1
ATOM 2237 O O . SER A 1 281 ? 7.272 4.866 -41.753 1.00 91.69 281 SER A O 1
ATOM 2239 N N . ASN A 1 282 ? 6.941 7.062 -42.034 1.00 93.44 282 ASN A N 1
ATOM 2240 C CA . ASN A 1 282 ? 6.978 7.059 -43.497 1.00 93.44 282 ASN A CA 1
ATOM 2241 C C . ASN A 1 282 ? 8.257 7.689 -44.061 1.00 93.44 282 ASN A C 1
ATOM 2243 O O . ASN A 1 282 ? 8.394 7.736 -45.287 1.00 93.44 282 ASN A O 1
ATOM 2247 N N . HIS A 1 283 ? 9.163 8.184 -43.208 1.00 91.06 283 HIS A N 1
ATOM 2248 C CA . HIS A 1 283 ? 10.489 8.609 -43.648 1.00 91.06 283 HIS A CA 1
ATOM 2249 C C . HIS A 1 283 ? 11.203 7.427 -44.307 1.00 91.06 283 HIS A C 1
ATOM 2251 O O . HIS A 1 283 ? 11.035 6.301 -43.846 1.00 91.06 283 HIS A O 1
ATOM 2257 N N . GLU A 1 284 ? 11.980 7.660 -45.367 1.00 92.50 284 GLU A N 1
ATOM 2258 C CA . GLU A 1 284 ? 12.591 6.574 -46.146 1.00 92.50 284 GLU A CA 1
ATOM 2259 C C . GLU A 1 284 ? 13.437 5.627 -45.281 1.00 92.50 284 GLU A C 1
ATOM 2261 O O . GLU A 1 284 ? 13.212 4.421 -45.344 1.00 92.50 284 GLU A O 1
ATOM 2266 N N . ASP A 1 285 ? 14.240 6.184 -44.372 1.00 88.62 285 ASP A N 1
ATOM 2267 C CA . ASP A 1 285 ? 15.049 5.453 -43.377 1.00 88.62 285 ASP A CA 1
ATOM 2268 C C . ASP A 1 285 ? 14.244 4.826 -42.215 1.00 88.62 285 ASP A C 1
ATOM 2270 O O . ASP A 1 285 ? 14.821 4.258 -41.300 1.00 88.62 285 ASP A O 1
ATOM 2274 N N . ASN A 1 286 ? 12.917 4.994 -42.160 1.00 92.56 286 ASN A N 1
ATOM 2275 C CA . ASN A 1 286 ? 12.065 4.435 -41.099 1.00 92.56 286 ASN A CA 1
ATOM 2276 C C . ASN A 1 286 ? 11.059 3.395 -41.604 1.00 92.56 286 ASN A C 1
ATOM 2278 O O . ASN A 1 286 ? 10.305 2.840 -40.802 1.00 92.56 286 ASN A O 1
ATOM 2282 N N . ILE A 1 287 ? 10.992 3.144 -42.915 1.00 95.56 287 ILE A N 1
ATOM 2283 C CA . ILE A 1 287 ? 9.930 2.324 -43.518 1.00 95.56 287 ILE A CA 1
ATOM 2284 C C . ILE A 1 287 ? 9.964 0.872 -43.023 1.00 95.56 287 ILE A C 1
ATOM 2286 O O . ILE A 1 287 ? 8.910 0.237 -42.925 1.00 95.56 287 ILE A O 1
ATOM 2290 N N . ASP A 1 288 ? 11.144 0.322 -42.745 1.00 95.38 288 ASP A N 1
ATOM 2291 C CA . ASP A 1 288 ? 11.310 -1.042 -42.242 1.00 95.38 288 ASP A CA 1
ATOM 2292 C C . ASP A 1 288 ? 11.572 -1.110 -40.726 1.00 95.38 288 ASP A C 1
ATOM 2294 O O . ASP A 1 288 ? 11.693 -2.215 -40.178 1.00 95.38 288 ASP A O 1
ATOM 2298 N N . ASN A 1 289 ? 11.554 0.040 -40.043 1.00 95.12 289 ASN A N 1
ATOM 2299 C CA . ASN A 1 289 ? 11.719 0.126 -38.600 1.00 95.12 289 ASN A CA 1
ATOM 2300 C C . ASN A 1 289 ? 10.546 -0.546 -37.883 1.00 95.12 289 ASN A C 1
ATOM 2302 O O . ASN A 1 289 ? 9.370 -0.383 -38.217 1.00 95.12 289 ASN A O 1
ATOM 2306 N N . ILE A 1 290 ? 10.877 -1.325 -36.857 1.00 97.19 290 ILE A N 1
ATOM 2307 C CA . ILE A 1 290 ? 9.912 -2.020 -36.010 1.00 97.19 290 ILE A CA 1
ATOM 2308 C C . ILE A 1 290 ? 9.900 -1.298 -34.671 1.00 97.19 290 ILE A C 1
ATOM 2310 O O . ILE A 1 290 ? 10.850 -1.393 -33.892 1.00 97.19 290 ILE A O 1
ATOM 2314 N N . VAL A 1 291 ? 8.813 -0.571 -34.422 1.00 95.38 291 VAL A N 1
ATOM 2315 C CA . VAL A 1 291 ? 8.655 0.305 -33.260 1.00 95.38 291 VAL A CA 1
ATOM 2316 C C . VAL A 1 291 ? 7.532 -0.204 -32.367 1.00 95.38 291 VAL A C 1
ATOM 2318 O O . VAL A 1 291 ? 6.409 -0.413 -32.829 1.00 95.38 291 VAL A O 1
ATOM 2321 N N . LEU A 1 292 ? 7.815 -0.335 -31.072 1.00 96.44 292 LEU A N 1
ATOM 2322 C CA . LEU A 1 292 ? 6.807 -0.490 -30.028 1.00 96.44 292 LEU A CA 1
ATOM 2323 C C . LEU A 1 292 ? 6.852 0.715 -29.086 1.00 96.44 292 LEU A C 1
ATOM 2325 O O . LEU A 1 292 ? 7.927 1.136 -28.664 1.00 96.44 292 LEU A O 1
ATOM 2329 N N . LYS A 1 293 ? 5.672 1.244 -28.752 1.00 95.19 293 LYS A N 1
ATOM 2330 C CA . LYS A 1 293 ? 5.481 2.331 -27.787 1.00 95.19 293 LYS A CA 1
ATOM 2331 C C . LYS A 1 293 ? 4.690 1.807 -26.595 1.00 95.19 293 LYS A C 1
ATOM 2333 O O . LYS A 1 293 ? 3.653 1.174 -26.794 1.00 95.19 293 LYS A O 1
ATOM 2338 N N . LEU A 1 294 ? 5.165 2.075 -25.384 1.00 95.62 294 LEU A N 1
ATOM 2339 C CA . LEU A 1 294 ? 4.455 1.793 -24.136 1.00 95.62 294 LEU A CA 1
ATOM 2340 C C . LEU A 1 294 ? 4.154 3.114 -23.446 1.00 95.62 294 LEU A C 1
ATOM 2342 O O . LEU A 1 294 ? 5.055 3.920 -23.254 1.00 95.62 294 LEU A O 1
ATOM 2346 N N . TYR A 1 295 ? 2.901 3.335 -23.080 1.00 94.69 295 TYR A N 1
ATOM 2347 C CA . TYR A 1 295 ? 2.448 4.615 -22.547 1.00 94.69 295 TYR A CA 1
ATOM 2348 C C . TYR A 1 295 ? 2.304 4.545 -21.029 1.00 94.69 295 TYR A C 1
ATOM 2350 O O . TYR A 1 295 ? 1.725 3.585 -20.514 1.00 94.69 295 TYR A O 1
ATOM 2358 N N . SER A 1 296 ? 2.800 5.557 -20.311 1.00 95.12 296 SER A N 1
ATOM 2359 C CA . SER A 1 296 ? 2.757 5.573 -18.845 1.00 95.12 296 SER A CA 1
ATOM 2360 C C . SER A 1 296 ? 1.333 5.643 -18.319 1.00 95.12 296 SER A C 1
ATOM 2362 O O . SER A 1 296 ? 0.997 4.962 -17.354 1.00 95.12 296 SER A O 1
ATOM 2364 N N . ILE A 1 297 ? 0.470 6.381 -19.021 1.00 94.69 297 ILE A N 1
ATOM 2365 C CA . ILE A 1 297 ? -0.939 6.549 -18.664 1.00 94.69 297 ILE A CA 1
ATOM 2366 C C . ILE A 1 297 ? -1.674 5.210 -18.509 1.00 94.69 297 ILE A C 1
ATOM 2368 O O . ILE A 1 297 ? -2.575 5.099 -17.679 1.00 94.69 297 ILE A O 1
ATOM 2372 N N . GLU A 1 298 ? -1.282 4.171 -19.259 1.00 90.88 298 GLU A N 1
ATOM 2373 C CA . GLU A 1 298 ? -1.927 2.856 -19.176 1.00 90.88 298 GLU A CA 1
ATOM 2374 C C . GLU A 1 298 ? -1.736 2.181 -17.816 1.00 90.88 298 GLU A C 1
ATOM 2376 O O . GLU A 1 298 ? -2.624 1.453 -17.370 1.00 90.88 298 GLU A O 1
ATOM 2381 N N . TRP A 1 299 ? -0.580 2.375 -17.179 1.00 94.12 299 TRP A N 1
ATOM 2382 C CA . TRP A 1 299 ? -0.282 1.775 -15.881 1.00 94.12 299 TRP A CA 1
ATOM 2383 C C . TRP A 1 299 ? -0.440 2.762 -14.728 1.00 94.12 299 TRP A C 1
ATOM 2385 O O . TRP A 1 299 ? -0.864 2.345 -13.656 1.00 94.12 299 TRP A O 1
ATOM 2395 N N . GLN A 1 300 ? -0.212 4.060 -14.944 1.00 93.75 300 GLN A N 1
ATOM 2396 C CA . GLN A 1 300 ? -0.445 5.099 -13.937 1.00 93.75 300 GLN A CA 1
ATOM 2397 C C . GLN A 1 300 ? -1.915 5.140 -13.523 1.00 93.75 300 GLN A C 1
ATOM 2399 O O . GLN A 1 300 ? -2.210 5.114 -12.335 1.00 93.75 300 GLN A O 1
ATOM 2404 N N . ALA A 1 301 ? -2.846 5.091 -14.483 1.00 91.12 301 ALA A N 1
ATOM 2405 C CA . ALA A 1 301 ? -4.271 4.989 -14.168 1.00 91.12 301 ALA A CA 1
ATOM 2406 C C . ALA A 1 301 ? -4.589 3.703 -13.386 1.00 91.12 301 ALA A C 1
ATOM 2408 O O . ALA A 1 301 ? -5.404 3.702 -12.464 1.00 91.12 301 ALA A O 1
ATOM 2409 N N . ALA A 1 302 ? -3.910 2.598 -13.717 1.00 91.62 302 ALA A N 1
ATOM 2410 C CA . ALA A 1 302 ? -4.104 1.350 -12.999 1.00 91.62 302 ALA A CA 1
ATOM 2411 C C . ALA A 1 302 ? -3.617 1.432 -11.543 1.00 91.62 302 ALA A C 1
ATOM 2413 O O . ALA A 1 302 ? -4.275 0.889 -10.658 1.00 91.62 302 ALA A O 1
ATOM 2414 N N . PHE A 1 303 ? -2.515 2.125 -11.282 1.00 94.25 303 PHE A N 1
ATOM 2415 C CA . PHE A 1 303 ? -2.011 2.332 -9.926 1.00 94.25 303 PHE A CA 1
ATOM 2416 C C . PHE A 1 303 ? -2.856 3.341 -9.152 1.00 94.25 303 PHE A C 1
ATOM 2418 O O . PHE A 1 303 ? -3.145 3.099 -7.987 1.00 94.25 303 PHE A O 1
ATOM 2425 N N . GLU A 1 304 ? -3.364 4.381 -9.811 1.00 93.00 304 GLU A N 1
ATOM 2426 C CA . GLU A 1 304 ? -4.251 5.358 -9.181 1.00 93.00 304 GLU A CA 1
ATOM 2427 C C . GLU A 1 304 ? -5.559 4.720 -8.693 1.00 93.00 304 GLU A C 1
ATOM 2429 O O . GLU A 1 304 ? -5.917 4.900 -7.531 1.00 93.00 304 GLU A O 1
ATOM 2434 N N . ASP A 1 305 ? -6.261 3.905 -9.505 1.00 91.56 305 ASP A N 1
ATOM 2435 C CA . ASP A 1 305 ? -7.460 3.254 -8.946 1.00 91.56 305 ASP A CA 1
ATOM 2436 C C . ASP A 1 305 ? -7.130 2.124 -7.954 1.00 91.56 305 ASP A C 1
ATOM 2438 O O . ASP A 1 305 ? -7.995 1.767 -7.160 1.00 91.56 305 ASP A O 1
ATOM 2442 N N . GLU A 1 306 ? -5.924 1.535 -7.982 1.00 92.81 306 GLU A N 1
ATOM 2443 C CA . GLU A 1 306 ? -5.494 0.625 -6.901 1.00 92.81 306 GLU A CA 1
ATOM 2444 C C . GLU A 1 306 ? -5.334 1.402 -5.593 1.00 92.81 306 GLU A C 1
ATOM 2446 O O . GLU A 1 306 ? -5.866 0.978 -4.568 1.00 92.81 306 GLU A O 1
ATOM 2451 N N . LYS A 1 307 ? -4.659 2.555 -5.644 1.00 94.44 307 LYS A N 1
ATOM 2452 C CA . LYS A 1 307 ? -4.485 3.460 -4.512 1.00 94.44 307 LYS A CA 1
ATOM 2453 C C . LYS A 1 307 ? -5.834 3.887 -3.944 1.00 94.44 307 LYS A C 1
ATOM 2455 O O . LYS A 1 307 ? -6.083 3.662 -2.767 1.00 94.44 307 LYS A O 1
ATOM 2460 N N . LEU A 1 308 ? -6.745 4.383 -4.783 1.00 95.00 308 LEU A N 1
ATOM 2461 C CA . LEU A 1 308 ? -8.082 4.794 -4.347 1.00 95.00 308 LEU A CA 1
ATOM 2462 C C . LEU A 1 308 ? -8.867 3.648 -3.687 1.00 95.00 308 LEU A C 1
ATOM 2464 O O . LEU A 1 308 ? -9.575 3.869 -2.704 1.00 95.00 308 LEU A O 1
ATOM 2468 N N . LEU A 1 309 ? -8.769 2.427 -4.225 1.00 94.31 309 LEU A N 1
ATOM 2469 C CA . LEU A 1 309 ? -9.418 1.258 -3.631 1.00 94.31 309 LEU A CA 1
ATOM 2470 C C . LEU A 1 309 ? -8.824 0.943 -2.254 1.00 94.31 309 LEU A C 1
ATOM 2472 O O . LEU A 1 309 ? -9.576 0.767 -1.300 1.00 94.31 309 LEU A O 1
ATOM 2476 N N . LYS A 1 310 ? -7.493 0.920 -2.134 1.00 96.12 310 LYS A N 1
ATOM 2477 C CA . LYS A 1 310 ? -6.813 0.672 -0.858 1.00 96.12 310 LYS A CA 1
ATOM 2478 C C . LYS A 1 310 ? -7.092 1.764 0.169 1.00 96.12 310 LYS A C 1
ATOM 2480 O O . LYS A 1 310 ? -7.302 1.448 1.333 1.00 96.12 310 LYS A O 1
ATOM 2485 N N . GLU A 1 311 ? -7.187 3.027 -0.242 1.00 97.00 311 GLU A N 1
ATOM 2486 C CA . GLU A 1 311 ? -7.596 4.119 0.645 1.00 97.00 311 GLU A CA 1
ATOM 2487 C C . GLU A 1 311 ? -9.014 3.896 1.195 1.00 97.00 311 GLU A C 1
ATOM 2489 O O . GLU A 1 311 ? -9.264 4.064 2.392 1.00 97.00 311 GLU A O 1
ATOM 2494 N N . GLN A 1 312 ? -9.948 3.469 0.339 1.00 97.31 312 GLN A N 1
ATOM 2495 C CA . GLN A 1 312 ? -11.317 3.142 0.747 1.00 97.31 312 GLN A CA 1
ATOM 2496 C C . GLN A 1 312 ? -11.356 1.945 1.702 1.00 97.31 312 GLN A C 1
ATOM 2498 O O . GLN A 1 312 ? -11.962 2.042 2.770 1.00 97.31 312 GLN A O 1
ATOM 2503 N N . GLU A 1 313 ? -10.683 0.846 1.355 1.00 97.69 313 GLU A N 1
ATOM 2504 C CA . GLU A 1 313 ? -10.600 -0.362 2.183 1.00 97.69 313 GLU A CA 1
ATOM 2505 C C . GLU A 1 313 ? -9.954 -0.067 3.543 1.00 97.69 313 GLU A C 1
ATOM 2507 O O . GLU A 1 313 ? -10.478 -0.472 4.581 1.00 97.69 313 GLU A O 1
ATOM 2512 N N . THR A 1 314 ? -8.873 0.715 3.576 1.00 98.19 314 THR A N 1
ATOM 2513 C CA . THR A 1 314 ? -8.259 1.179 4.825 1.00 98.19 314 THR A CA 1
ATOM 2514 C C . THR A 1 314 ? -9.233 2.022 5.641 1.00 98.19 314 THR A C 1
ATOM 2516 O O . THR A 1 314 ? -9.379 1.801 6.844 1.00 98.19 314 THR A O 1
ATOM 2519 N N . GLY A 1 315 ? -9.969 2.942 5.013 1.00 98.12 315 GLY A N 1
ATOM 2520 C CA . GLY A 1 315 ? -11.028 3.697 5.683 1.00 98.12 315 GLY A CA 1
ATOM 2521 C C . GLY A 1 315 ? -12.100 2.795 6.312 1.00 98.12 315 GLY A C 1
ATOM 2522 O O . GLY A 1 315 ? -12.551 3.051 7.432 1.00 98.12 315 GLY A O 1
ATOM 2523 N N . GLU A 1 316 ? -12.495 1.713 5.639 1.00 97.94 316 GLU A N 1
ATOM 2524 C CA . GLU A 1 316 ? -13.425 0.708 6.172 1.00 97.94 316 GLU A CA 1
ATOM 2525 C C . GLU A 1 316 ? -12.823 -0.097 7.335 1.00 97.94 316 GLU A C 1
ATOM 2527 O O . GLU A 1 316 ? -13.508 -0.314 8.342 1.00 97.94 316 GLU A O 1
ATOM 2532 N N . ILE A 1 317 ? -11.543 -0.477 7.253 1.00 97.88 317 ILE A N 1
ATOM 2533 C CA . ILE A 1 317 ? -10.804 -1.139 8.342 1.00 97.88 317 ILE A CA 1
ATOM 2534 C C . ILE A 1 317 ? -10.783 -0.240 9.583 1.00 97.88 317 ILE A C 1
ATOM 2536 O O . ILE A 1 317 ? -11.208 -0.665 10.660 1.00 97.88 317 ILE A O 1
ATOM 2540 N N . LEU A 1 318 ? -10.370 1.024 9.445 1.00 98.25 318 LEU A N 1
ATOM 2541 C CA . LEU A 1 318 ? -10.315 1.969 10.565 1.00 98.25 318 LEU A CA 1
ATOM 2542 C C . LEU A 1 318 ? -11.701 2.212 11.180 1.00 98.25 318 LEU A C 1
ATOM 2544 O O . LEU A 1 318 ? -11.838 2.279 12.403 1.00 98.25 318 LEU A O 1
ATOM 2548 N N . ASN A 1 319 ? -12.750 2.284 10.356 1.00 97.44 319 ASN A N 1
ATOM 2549 C CA . ASN A 1 319 ? -14.127 2.394 10.840 1.00 97.44 319 ASN A CA 1
ATOM 2550 C C . ASN A 1 319 ? -14.601 1.127 11.567 1.00 97.44 319 ASN A C 1
ATOM 2552 O O . ASN A 1 319 ? -15.293 1.232 12.580 1.00 97.44 319 ASN A O 1
ATOM 2556 N N . THR A 1 320 ? -14.203 -0.058 11.105 1.00 97.69 320 THR A N 1
ATOM 2557 C CA . THR A 1 320 ? -14.504 -1.335 11.772 1.00 97.69 320 THR A CA 1
ATOM 2558 C C . THR A 1 320 ? -13.812 -1.422 13.132 1.00 97.69 320 THR A C 1
ATOM 2560 O O . THR A 1 320 ? -14.428 -1.822 14.123 1.00 97.69 320 THR A O 1
ATOM 2563 N N . ILE A 1 321 ? -12.555 -0.976 13.229 1.00 98.00 321 ILE A N 1
ATOM 2564 C CA . ILE A 1 321 ? -11.834 -0.896 14.507 1.00 98.00 321 ILE A CA 1
ATOM 2565 C C . ILE A 1 321 ? -12.505 0.126 15.431 1.00 98.00 321 ILE A C 1
ATOM 2567 O O . ILE A 1 321 ? -12.750 -0.172 16.600 1.00 98.00 321 ILE A O 1
ATOM 2571 N N . LYS A 1 322 ? -12.895 1.299 14.916 1.00 97.06 322 LYS A N 1
ATOM 2572 C CA . LYS A 1 322 ? -13.685 2.281 15.673 1.00 97.06 322 LYS A CA 1
ATOM 2573 C C . LYS A 1 322 ? -14.982 1.671 16.215 1.00 97.06 322 LYS A C 1
ATOM 2575 O O . LYS A 1 322 ? -15.268 1.829 17.398 1.00 97.06 322 LYS A O 1
ATOM 2580 N N . GLN A 1 323 ? -15.742 0.941 15.402 1.00 96.06 323 GLN A N 1
ATOM 2581 C CA . GLN A 1 323 ? -16.945 0.233 15.861 1.00 96.06 323 GLN A CA 1
ATOM 2582 C C . GLN A 1 323 ? -16.622 -0.844 16.907 1.00 96.06 323 GLN A C 1
ATOM 2584 O O . GLN A 1 323 ? -17.356 -0.998 17.879 1.00 96.06 323 GLN A O 1
ATOM 2589 N N . SER A 1 324 ? -15.497 -1.547 16.768 1.00 97.00 324 SER A N 1
ATOM 2590 C CA . SER A 1 324 ? -15.030 -2.520 17.768 1.00 97.00 324 SER A CA 1
ATOM 2591 C C . SER A 1 324 ? -14.716 -1.852 19.112 1.00 97.00 324 SER A C 1
ATOM 2593 O O . SER A 1 324 ? -14.932 -2.446 20.167 1.00 97.00 324 SER A O 1
ATOM 2595 N N . LEU A 1 325 ? -14.247 -0.602 19.086 1.00 95.25 325 LEU A N 1
ATOM 2596 C CA . LEU A 1 325 ? -13.948 0.194 20.275 1.00 95.25 325 LEU A CA 1
ATOM 2597 C C . LEU A 1 325 ? -15.209 0.740 20.949 1.00 95.25 325 LEU A C 1
ATOM 2599 O O . LEU A 1 325 ? -15.366 0.569 22.155 1.00 95.25 325 LEU A O 1
ATOM 2603 N N . ILE A 1 326 ? -16.103 1.386 20.193 1.00 92.38 326 ILE A N 1
ATOM 2604 C CA . ILE A 1 326 ? -17.189 2.209 20.763 1.00 92.38 326 ILE A CA 1
ATOM 2605 C C . ILE A 1 326 ? -18.607 1.825 20.302 1.00 92.38 326 ILE A C 1
ATOM 2607 O O . ILE A 1 326 ? -19.574 2.510 20.639 1.00 92.38 326 ILE A O 1
ATOM 2611 N N . GLY A 1 327 ? -18.765 0.750 19.528 1.00 91.69 327 GLY A N 1
ATOM 2612 C CA . GLY A 1 327 ? -20.045 0.340 18.944 1.00 91.69 327 GLY A CA 1
ATOM 2613 C C . GLY A 1 327 ? -20.650 1.420 18.042 1.00 91.69 327 GLY A C 1
ATOM 2614 O O . GLY A 1 327 ? -19.957 2.021 17.222 1.00 91.69 327 GLY A O 1
ATOM 2615 N N . ASP A 1 328 ? -21.941 1.695 18.238 1.00 89.25 328 ASP A N 1
ATOM 2616 C CA . ASP A 1 328 ? -22.683 2.747 17.527 1.00 89.25 328 ASP A CA 1
ATOM 2617 C C . ASP A 1 328 ? -22.581 4.123 18.219 1.00 89.25 328 ASP A C 1
ATOM 2619 O O . ASP A 1 328 ? -23.231 5.091 17.810 1.00 89.25 328 ASP A O 1
ATOM 2623 N N . SER A 1 329 ? -21.813 4.235 19.307 1.00 85.88 329 SER A N 1
ATOM 2624 C CA . SER A 1 329 ? -21.636 5.492 20.039 1.00 85.88 329 SER A CA 1
ATOM 2625 C C . SER A 1 329 ? -20.975 6.564 19.148 1.00 85.88 329 SER A C 1
ATOM 2627 O O . SER A 1 329 ? -20.125 6.239 18.317 1.00 85.88 329 SER A O 1
ATOM 2629 N N . PRO A 1 330 ? -21.337 7.856 19.275 1.00 82.25 330 PRO A N 1
ATOM 2630 C CA . PRO A 1 330 ? -22.326 8.427 20.196 1.00 82.25 330 PRO A CA 1
ATOM 2631 C C . PRO A 1 330 ? -23.773 8.420 19.679 1.00 82.25 330 PRO A C 1
ATOM 2633 O O . PRO A 1 330 ? -24.655 8.988 20.320 1.00 82.25 330 PRO A O 1
ATOM 2636 N N . ALA A 1 331 ? -24.031 7.876 18.488 1.00 80.56 331 ALA A N 1
ATOM 2637 C CA . ALA A 1 331 ? -25.361 7.910 17.878 1.00 80.56 331 ALA A CA 1
ATOM 2638 C C . ALA A 1 331 ? -26.282 6.780 18.379 1.00 80.56 331 ALA A C 1
ATOM 2640 O O . ALA A 1 331 ? -27.496 6.847 18.179 1.00 80.56 331 ALA A O 1
ATOM 2641 N N . GLY A 1 332 ? -25.719 5.754 19.021 1.00 81.56 332 GLY A N 1
ATOM 2642 C CA . GLY A 1 332 ? -26.431 4.564 19.468 1.00 81.56 332 GLY A CA 1
ATOM 2643 C C . GLY A 1 332 ? -25.833 3.914 20.716 1.00 81.56 332 GLY A C 1
ATOM 2644 O O . GLY A 1 332 ? -25.380 4.578 21.650 1.00 81.56 332 GLY A O 1
ATOM 2645 N N . ASN A 1 333 ? -25.900 2.584 20.763 1.00 82.69 333 ASN A N 1
ATOM 2646 C CA . ASN A 1 333 ? -25.409 1.811 21.898 1.00 82.69 333 ASN A CA 1
ATOM 2647 C C . ASN A 1 333 ? -23.892 1.634 21.808 1.00 82.69 333 ASN A C 1
ATOM 2649 O O . ASN A 1 333 ? -23.367 1.224 20.774 1.00 82.69 333 ASN A O 1
ATOM 2653 N N . ASN A 1 334 ? -23.200 1.857 22.922 1.00 85.19 334 ASN A N 1
ATOM 2654 C CA . ASN A 1 334 ? -21.799 1.485 23.038 1.00 85.19 334 ASN A CA 1
ATOM 2655 C C . ASN A 1 334 ? -21.692 -0.015 23.348 1.00 85.19 334 ASN A C 1
ATOM 2657 O O . ASN A 1 334 ? -21.689 -0.430 24.504 1.00 85.19 334 ASN A O 1
ATOM 2661 N N . THR A 1 335 ? -21.687 -0.829 22.296 1.00 87.62 335 THR A N 1
ATOM 2662 C CA . THR A 1 335 ? -21.493 -2.289 22.361 1.00 87.62 335 THR A CA 1
ATOM 2663 C C . THR A 1 335 ? -20.050 -2.701 22.064 1.00 87.62 335 THR A C 1
ATOM 2665 O O . THR A 1 335 ? -19.782 -3.881 21.846 1.00 87.62 335 THR A O 1
ATOM 2668 N N . GLY A 1 336 ? -19.141 -1.730 21.954 1.00 91.44 336 GLY A N 1
ATOM 2669 C CA . GLY A 1 336 ? -17.722 -1.983 21.736 1.00 91.44 336 GLY A CA 1
ATOM 2670 C C . GLY A 1 336 ? -16.982 -2.255 23.043 1.00 91.44 336 GLY A C 1
ATOM 2671 O O . GLY A 1 336 ? -17.561 -2.216 24.132 1.00 91.44 336 GLY A O 1
ATOM 2672 N N . PHE A 1 337 ? -15.674 -2.471 22.929 1.00 92.56 337 PHE A N 1
ATOM 2673 C CA . PHE A 1 337 ? -14.772 -2.703 24.055 1.00 92.56 337 PHE A CA 1
ATOM 2674 C C . PHE A 1 337 ? -14.956 -1.677 25.177 1.00 92.56 337 PHE A C 1
ATOM 2676 O O . PHE A 1 337 ? -15.104 -2.038 26.340 1.00 92.56 337 PHE A O 1
ATOM 2683 N N . CYS A 1 338 ? -14.990 -0.390 24.839 1.00 89.12 338 CYS A N 1
ATOM 2684 C CA . CYS A 1 338 ? -15.106 0.687 25.813 1.00 89.12 338 CYS A CA 1
ATOM 2685 C C . CYS A 1 338 ? -16.469 0.700 26.519 1.00 89.12 338 CYS A C 1
ATOM 2687 O O . CYS A 1 338 ? -16.580 1.158 27.658 1.00 89.12 338 CYS A O 1
ATOM 2689 N N . GLY A 1 339 ? -17.505 0.184 25.858 1.00 83.69 339 GLY A N 1
ATOM 2690 C CA . GLY A 1 339 ? -18.823 -0.023 26.441 1.00 83.69 339 GLY A CA 1
ATOM 2691 C C . GLY A 1 339 ? -18.824 -1.129 27.485 1.00 83.69 339 GLY A C 1
ATOM 2692 O O . GLY A 1 339 ? -19.452 -0.973 28.521 1.00 83.69 339 GLY A O 1
ATOM 2693 N N . ASP A 1 340 ? -18.086 -2.210 27.257 1.00 84.50 340 ASP A N 1
ATOM 2694 C CA . ASP A 1 340 ? -18.040 -3.353 28.172 1.00 84.50 340 ASP A CA 1
ATOM 2695 C C . ASP A 1 340 ? -16.975 -3.217 29.266 1.00 84.50 340 ASP A C 1
ATOM 2697 O O . ASP A 1 340 ? -17.135 -3.761 30.357 1.00 84.50 340 ASP A O 1
ATOM 2701 N N . LEU A 1 341 ? -15.890 -2.488 29.010 1.00 85.75 341 LEU A N 1
ATOM 2702 C CA . LEU A 1 341 ? -14.781 -2.338 29.953 1.00 85.75 341 LEU A CA 1
ATOM 2703 C C . LEU A 1 341 ? -14.739 -0.966 30.614 1.00 85.75 341 LEU A C 1
ATOM 2705 O O . LEU A 1 341 ? -13.999 -0.816 31.571 1.00 85.75 341 LEU A O 1
ATOM 2709 N N . GLY A 1 342 ? -15.479 0.039 30.140 1.00 80.94 342 GLY A N 1
ATOM 2710 C CA . GLY A 1 342 ? -15.489 1.372 30.758 1.00 80.94 342 GLY A CA 1
ATOM 2711 C C . GLY A 1 342 ? -14.163 2.140 30.670 1.00 80.94 342 GLY A C 1
ATOM 2712 O O . GLY A 1 342 ? -14.044 3.209 31.261 1.00 80.94 342 GLY A O 1
ATOM 2713 N N . ARG A 1 343 ? -13.186 1.633 29.911 1.00 87.12 343 ARG A N 1
ATOM 2714 C CA . ARG A 1 343 ? -11.869 2.239 29.687 1.00 87.12 343 ARG A CA 1
ATOM 2715 C C . ARG A 1 343 ? -11.434 2.095 28.229 1.00 87.12 343 ARG A C 1
ATOM 2717 O O . ARG A 1 343 ? -11.980 1.277 27.485 1.00 87.12 343 ARG A O 1
ATOM 2724 N N . TRP A 1 344 ? -10.414 2.851 27.840 1.00 91.00 344 TRP A N 1
ATOM 2725 C CA . TRP A 1 344 ? -9.668 2.565 26.621 1.00 91.00 344 TRP A CA 1
ATOM 2726 C C . TRP A 1 344 ? -8.937 1.212 26.730 1.00 91.00 344 TRP A C 1
ATOM 2728 O O . TRP A 1 344 ? -8.561 0.819 27.844 1.00 91.00 344 TRP A O 1
ATOM 2738 N N . PRO A 1 345 ? -8.720 0.484 25.617 1.00 93.44 345 PRO A N 1
ATOM 2739 C CA . PRO A 1 345 ? -7.824 -0.664 25.635 1.00 93.44 345 PRO A CA 1
ATOM 2740 C C . PRO A 1 345 ? -6.398 -0.245 26.004 1.00 93.44 345 PRO A C 1
ATOM 2742 O O . PRO A 1 345 ? -6.002 0.887 25.766 1.00 93.44 345 PRO A O 1
ATOM 2745 N N . ARG A 1 346 ? -5.576 -1.127 26.552 1.00 93.69 346 ARG A N 1
ATOM 2746 C CA . ARG A 1 346 ? -4.145 -0.814 26.705 1.00 93.69 346 ARG A CA 1
ATOM 2747 C C . ARG A 1 346 ? -3.422 -0.928 25.360 1.00 93.69 346 ARG A C 1
ATOM 2749 O O . ARG A 1 346 ? -3.872 -1.655 24.470 1.00 93.69 346 ARG A O 1
ATOM 2756 N N . LEU A 1 347 ? -2.341 -0.165 25.200 1.00 94.19 347 LEU A N 1
ATOM 2757 C CA . LEU A 1 347 ? -1.480 -0.223 24.019 1.00 94.19 347 LEU A CA 1
ATOM 2758 C C . LEU A 1 347 ? -0.311 -1.151 24.304 1.00 94.19 347 LEU A C 1
ATOM 2760 O O . LEU A 1 347 ? 0.386 -0.954 25.289 1.00 94.19 347 LEU A O 1
ATOM 2764 N N . TYR A 1 348 ? -0.099 -2.119 23.417 1.00 93.88 348 TYR A N 1
ATOM 2765 C CA . TYR A 1 348 ? 0.963 -3.108 23.550 1.00 93.88 348 TYR A CA 1
ATOM 2766 C C . TYR A 1 348 ? 2.050 -2.902 22.501 1.00 93.88 348 TYR A C 1
ATOM 2768 O O . TYR A 1 348 ? 1.740 -2.677 21.329 1.00 93.88 348 TYR A O 1
ATOM 2776 N N . ASN A 1 349 ? 3.308 -3.078 22.892 1.00 92.06 349 ASN A N 1
ATOM 2777 C CA . ASN A 1 349 ? 4.449 -3.171 21.986 1.00 92.06 349 ASN A CA 1
ATOM 2778 C C . ASN A 1 349 ? 5.137 -4.527 22.126 1.00 92.06 349 ASN A C 1
ATOM 2780 O O . ASN A 1 349 ? 5.056 -5.176 23.166 1.00 92.06 349 ASN A O 1
ATOM 2784 N N . TRP A 1 350 ? 5.790 -4.978 21.056 1.00 90.56 350 TRP A N 1
ATOM 2785 C CA . TRP A 1 350 ? 6.594 -6.191 21.115 1.00 90.56 350 TRP A CA 1
ATOM 2786 C C . TRP A 1 350 ? 7.983 -5.864 21.653 1.00 90.56 350 TRP A C 1
ATOM 2788 O O . TRP A 1 350 ? 8.785 -5.217 20.978 1.00 90.56 350 TRP A O 1
ATOM 2798 N N . GLU A 1 351 ? 8.289 -6.348 22.850 1.00 86.31 351 GLU A N 1
ATOM 2799 C CA . GLU A 1 351 ? 9.603 -6.215 23.461 1.00 86.31 351 GLU A CA 1
ATOM 2800 C C . GLU A 1 351 ? 10.011 -7.496 24.185 1.00 86.31 351 GLU A C 1
ATOM 2802 O O . GLU A 1 351 ? 9.191 -8.279 24.654 1.00 86.31 351 GLU A O 1
ATOM 2807 N N . SER A 1 352 ? 11.316 -7.772 24.233 1.00 85.94 352 SER A N 1
ATOM 2808 C CA . SER A 1 352 ? 11.853 -8.932 24.963 1.00 85.94 352 SER A CA 1
ATOM 2809 C C . SER A 1 352 ? 11.171 -10.279 24.632 1.00 85.94 352 SER A C 1
ATOM 2811 O O . SER A 1 352 ? 11.113 -11.176 25.471 1.00 85.94 352 SER A O 1
ATOM 2813 N N . SER A 1 353 ? 10.721 -10.453 23.380 1.00 89.12 353 SER A N 1
ATOM 2814 C CA . SER A 1 353 ? 9.986 -11.631 22.873 1.00 89.12 353 SER A CA 1
ATOM 2815 C C . SER A 1 353 ? 8.561 -11.826 23.415 1.00 89.12 353 SER A C 1
ATOM 2817 O O . SER A 1 353 ? 8.032 -12.933 23.308 1.00 89.12 353 SER A O 1
ATOM 2819 N N . ASN A 1 354 ? 7.941 -10.796 23.994 1.00 90.06 354 ASN A N 1
ATOM 2820 C CA . ASN A 1 354 ? 6.539 -10.801 24.409 1.00 90.06 354 ASN A CA 1
ATOM 2821 C C . ASN A 1 354 ? 5.863 -9.472 24.041 1.00 90.06 354 ASN A C 1
ATOM 2823 O O . ASN A 1 354 ? 6.517 -8.494 23.692 1.00 90.06 354 ASN A O 1
ATOM 2827 N N . TRP A 1 355 ? 4.534 -9.455 24.090 1.00 91.38 355 TRP A N 1
ATOM 2828 C CA . TRP A 1 355 ? 3.769 -8.214 24.019 1.00 91.38 355 TRP A CA 1
ATOM 2829 C C . TRP A 1 355 ? 3.640 -7.642 25.420 1.00 91.38 355 TRP A C 1
ATOM 2831 O O . TRP A 1 355 ? 3.183 -8.368 26.295 1.00 91.38 355 TRP A O 1
ATOM 2841 N N . ASP A 1 356 ? 3.992 -6.377 25.597 1.00 90.12 356 ASP A N 1
ATOM 2842 C CA . ASP A 1 356 ? 3.951 -5.676 26.882 1.00 90.12 356 ASP A CA 1
ATOM 2843 C C . ASP A 1 356 ? 3.193 -4.349 26.734 1.00 90.12 356 ASP A C 1
ATOM 2845 O O . ASP A 1 356 ? 3.243 -3.748 25.657 1.00 90.12 356 ASP A O 1
ATOM 2849 N N . ASP A 1 357 ? 2.467 -3.913 27.765 1.00 84.31 357 ASP A N 1
ATOM 2850 C CA . ASP A 1 357 ? 1.778 -2.615 27.813 1.00 84.31 357 ASP A CA 1
ATOM 2851 C C . ASP A 1 357 ? 2.469 -1.558 28.694 1.00 84.31 357 ASP A C 1
ATOM 2853 O O . ASP A 1 357 ? 2.070 -0.383 28.677 1.00 84.31 357 ASP A O 1
ATOM 2857 N N . GLU A 1 358 ? 3.546 -1.935 29.390 1.00 75.31 358 GLU A N 1
ATOM 2858 C CA . GLU A 1 358 ? 4.305 -1.048 30.262 1.00 75.31 358 GLU A CA 1
ATOM 2859 C C . GLU A 1 358 ? 5.761 -1.514 30.453 1.00 75.31 358 GLU A C 1
ATOM 2861 O O . GLU A 1 358 ? 6.036 -2.649 30.807 1.00 75.31 358 GLU A O 1
ATOM 2866 N N . ASN A 1 359 ? 6.725 -0.592 30.376 1.00 61.59 359 ASN A N 1
ATOM 2867 C CA . ASN A 1 359 ? 8.049 -0.851 30.950 1.00 61.59 359 ASN A CA 1
ATOM 2868 C C . ASN A 1 359 ? 7.985 -0.609 32.463 1.00 61.59 359 ASN A C 1
ATOM 2870 O O . ASN A 1 359 ? 7.986 0.569 32.801 1.00 61.59 359 ASN A O 1
ATOM 2874 N N . ASP A 1 360 ? 7.940 -1.643 33.324 1.00 60.81 360 ASP A N 1
ATOM 2875 C CA . ASP A 1 360 ? 8.352 -1.796 34.760 1.00 60.81 360 ASP A CA 1
ATOM 2876 C C . ASP A 1 360 ? 8.422 -0.551 35.722 1.00 60.81 360 ASP A C 1
ATOM 2878 O O . ASP A 1 360 ? 8.953 -0.626 36.835 1.00 60.81 360 ASP A O 1
ATOM 2882 N N . SER A 1 361 ? 7.947 0.636 35.336 1.00 58.72 361 SER A N 1
ATOM 2883 C CA . SER A 1 361 ? 8.433 1.959 35.776 1.00 58.72 361 SER A CA 1
ATOM 2884 C C . SER A 1 361 ? 7.342 3.036 35.905 1.00 58.72 361 SER A C 1
ATOM 2886 O O . SER A 1 361 ? 7.668 4.206 36.124 1.00 58.72 361 SER A O 1
ATOM 2888 N N . ASN A 1 362 ? 6.061 2.658 35.892 1.00 65.00 362 ASN A N 1
ATOM 2889 C CA . ASN A 1 362 ? 4.867 3.517 35.987 1.00 65.00 362 ASN A CA 1
ATOM 2890 C C . ASN A 1 362 ? 4.566 4.367 34.739 1.00 65.00 362 ASN A C 1
ATOM 2892 O O . ASN A 1 362 ? 3.894 5.394 34.865 1.00 65.00 362 ASN A O 1
ATOM 2896 N N . THR A 1 363 ? 5.075 4.011 33.554 1.00 75.44 363 THR A N 1
ATOM 2897 C CA . THR A 1 363 ? 4.820 4.784 32.322 1.00 75.44 363 THR A CA 1
ATOM 2898 C C . THR A 1 363 ? 4.227 3.886 31.244 1.00 75.44 363 THR A C 1
ATOM 2900 O O . THR A 1 363 ? 4.950 3.141 30.587 1.00 75.44 363 THR A O 1
ATOM 2903 N N . SER A 1 364 ? 2.909 3.971 31.057 1.00 79.75 364 SER A N 1
ATOM 2904 C CA . SER A 1 364 ? 2.203 3.283 29.972 1.00 79.75 364 SER A CA 1
ATOM 2905 C C . SER A 1 364 ? 2.649 3.804 28.607 1.00 79.75 364 SER A C 1
ATOM 2907 O O . SER A 1 364 ? 2.947 4.995 28.459 1.00 79.75 364 SER A O 1
ATOM 2909 N N . TYR A 1 365 ? 2.642 2.940 27.591 1.00 83.19 365 TYR A N 1
ATOM 2910 C CA . TYR A 1 365 ? 2.916 3.390 26.230 1.00 83.19 365 TYR A CA 1
ATOM 2911 C C . TYR A 1 365 ? 1.856 4.369 25.732 1.00 83.19 365 TYR A C 1
ATOM 2913 O O . TYR A 1 365 ? 0.651 4.180 25.914 1.00 83.19 365 TYR A O 1
ATOM 2921 N N . THR A 1 366 ? 2.314 5.389 25.013 1.00 88.38 366 THR A N 1
ATOM 2922 C CA . THR A 1 366 ? 1.436 6.313 24.290 1.00 88.38 366 THR A CA 1
ATOM 2923 C C . THR A 1 366 ? 1.175 5.832 22.867 1.00 88.38 366 THR A C 1
ATOM 2925 O O . THR A 1 366 ? 0.363 6.432 22.169 1.00 88.38 366 THR A O 1
ATOM 2928 N N . LYS A 1 367 ? 1.857 4.763 22.426 1.00 90.69 367 LYS A N 1
ATOM 2929 C CA . LYS A 1 367 ? 1.829 4.223 21.059 1.00 90.69 367 LYS A CA 1
ATOM 2930 C C . LYS A 1 367 ? 1.912 2.702 21.100 1.00 90.69 367 LYS A C 1
ATOM 2932 O O . LYS A 1 367 ? 2.704 2.177 21.874 1.00 90.69 367 LYS A O 1
ATOM 2937 N N . GLY A 1 368 ? 1.151 1.987 20.279 1.00 93.19 368 GLY A N 1
ATOM 2938 C CA . GLY A 1 368 ? 1.246 0.522 20.218 1.00 93.19 368 GLY A CA 1
ATOM 2939 C C . GLY A 1 368 ? 0.084 -0.126 19.480 1.00 93.19 368 GLY A C 1
ATOM 2940 O O . GLY A 1 368 ? -0.517 0.506 18.622 1.00 93.19 368 GLY A O 1
ATOM 2941 N N . GLN A 1 369 ? -0.231 -1.380 19.815 1.00 95.81 369 GLN A N 1
ATOM 2942 C CA . GLN A 1 369 ? -1.337 -2.181 19.272 1.00 95.81 369 GLN A CA 1
ATOM 2943 C C . GLN A 1 369 ? -2.451 -2.399 20.309 1.00 95.81 369 GLN A C 1
ATOM 2945 O O . GLN A 1 369 ? -2.178 -2.658 21.479 1.00 95.81 369 GLN A O 1
ATOM 2950 N N . LEU A 1 370 ? -3.716 -2.395 19.876 1.00 96.12 370 LEU A N 1
ATOM 2951 C CA . LEU A 1 370 ? -4.897 -2.593 20.738 1.00 96.12 370 LEU A CA 1
ATOM 2952 C C . LEU A 1 370 ? -5.263 -4.080 20.916 1.00 96.12 370 LEU A C 1
ATOM 2954 O O . LEU A 1 370 ? -6.364 -4.507 20.563 1.00 96.12 370 LEU A O 1
ATOM 2958 N N . ARG A 1 371 ? -4.350 -4.896 21.456 1.00 95.31 371 ARG A N 1
ATOM 2959 C CA . ARG A 1 371 ? -4.511 -6.368 21.513 1.00 95.31 371 ARG A CA 1
ATOM 2960 C C . ARG A 1 371 ? -5.761 -6.844 22.250 1.00 95.31 371 ARG A C 1
ATOM 2962 O O . ARG A 1 371 ? -6.338 -7.872 21.892 1.00 95.31 371 ARG A O 1
ATOM 2969 N N . GLU A 1 372 ? -6.215 -6.083 23.241 1.00 95.88 372 GLU A N 1
ATOM 2970 C CA . GLU A 1 372 ? -7.418 -6.407 24.016 1.00 95.88 372 GLU A CA 1
ATOM 2971 C C . GLU A 1 372 ? -8.699 -6.439 23.153 1.00 95.88 372 GLU A C 1
ATOM 2973 O O . GLU A 1 372 ? -9.713 -6.997 23.573 1.00 95.88 372 GLU A O 1
ATOM 2978 N N . LEU A 1 373 ? -8.668 -5.914 21.919 1.00 96.75 373 LEU A N 1
ATOM 2979 C CA . LEU A 1 373 ? -9.780 -6.049 20.975 1.00 96.75 373 LEU A CA 1
ATOM 2980 C C . LEU A 1 373 ? -9.983 -7.486 20.483 1.00 96.75 373 LEU A C 1
ATOM 2982 O O . LEU A 1 373 ? -11.100 -7.827 20.095 1.00 96.75 373 LEU A O 1
ATOM 2986 N N . TRP A 1 374 ? -8.955 -8.340 20.500 1.00 95.94 374 TRP A N 1
ATOM 2987 C CA . TRP A 1 374 ? -9.063 -9.708 19.979 1.00 95.94 374 TRP A CA 1
ATOM 2988 C C . TRP A 1 374 ? -8.626 -10.818 20.930 1.00 95.94 374 TRP A C 1
ATOM 2990 O O . TRP A 1 374 ? -8.865 -11.989 20.634 1.00 95.94 374 TRP A O 1
ATOM 3000 N N . THR A 1 375 ? -8.035 -10.489 22.077 1.00 94.44 375 THR A N 1
ATOM 3001 C CA . THR A 1 375 ? -7.669 -11.473 23.100 1.00 94.44 375 THR A CA 1
ATOM 3002 C C . THR A 1 375 ? -7.866 -10.923 24.511 1.00 94.44 375 THR A C 1
ATOM 3004 O O . THR A 1 375 ? -7.546 -9.770 24.784 1.00 94.44 375 THR A O 1
ATOM 3007 N N . ALA A 1 376 ? -8.361 -11.763 25.424 1.00 94.44 376 ALA A N 1
ATOM 3008 C CA . ALA A 1 376 ? -8.429 -11.450 26.853 1.00 94.44 376 ALA A CA 1
ATOM 3009 C C . ALA A 1 376 ? -7.072 -11.611 27.567 1.00 94.44 376 ALA A C 1
ATOM 3011 O O . ALA A 1 376 ? -6.931 -11.187 28.709 1.00 94.44 376 ALA A O 1
ATOM 3012 N N . THR A 1 377 ? -6.086 -12.230 26.910 1.00 94.25 377 THR A N 1
ATOM 3013 C CA . THR A 1 377 ? -4.737 -12.479 27.442 1.00 94.25 377 THR A CA 1
ATOM 3014 C C . THR A 1 377 ? -3.698 -11.884 26.479 1.00 94.25 377 THR A C 1
ATOM 3016 O O . THR A 1 377 ? -3.097 -12.616 25.681 1.00 94.25 377 THR A O 1
ATOM 3019 N N . PRO A 1 378 ? -3.567 -10.546 26.427 1.00 92.06 378 PRO A N 1
ATOM 3020 C CA . PRO A 1 378 ? -2.739 -9.853 25.439 1.00 92.06 378 PRO A CA 1
ATOM 3021 C C . PRO A 1 378 ? -1.243 -10.136 25.606 1.00 92.06 378 PRO A C 1
ATOM 3023 O O . PRO A 1 378 ? -0.555 -10.267 24.588 1.00 92.06 378 PRO A O 1
ATOM 3026 N N . ASN A 1 379 ? -0.794 -10.317 26.852 1.00 90.44 379 ASN A N 1
ATOM 3027 C CA . ASN A 1 379 ? 0.544 -10.746 27.238 1.00 90.44 379 ASN A CA 1
ATOM 3028 C C . ASN A 1 379 ? 0.478 -12.163 27.832 1.00 90.44 379 ASN A C 1
ATOM 3030 O O . ASN A 1 379 ? -0.223 -12.418 28.807 1.00 90.44 379 ASN A O 1
ATOM 3034 N N . SER A 1 380 ? 1.193 -13.122 27.241 1.00 86.19 380 SER A N 1
ATOM 3035 C CA . SER A 1 380 ? 1.254 -14.488 27.783 1.00 86.19 380 SER A CA 1
ATOM 3036 C C . SER A 1 380 ? 2.238 -14.642 28.946 1.00 86.19 380 SER A C 1
ATOM 3038 O O . SER A 1 380 ? 2.215 -15.672 29.623 1.00 86.19 380 SER A O 1
ATOM 3040 N N . ALA A 1 381 ? 3.135 -13.672 29.135 1.00 88.69 381 ALA A N 1
ATOM 3041 C CA . ALA A 1 381 ? 4.165 -13.690 30.165 1.00 88.69 381 ALA A CA 1
ATOM 3042 C C . ALA A 1 381 ? 3.707 -13.024 31.470 1.00 88.69 381 ALA A C 1
ATOM 3044 O O . ALA A 1 381 ? 4.142 -13.470 32.534 1.00 88.69 381 ALA A O 1
ATOM 3045 N N . ASP A 1 382 ? 2.805 -12.039 31.401 1.00 87.62 382 ASP A N 1
ATOM 3046 C CA . ASP A 1 382 ? 2.229 -11.377 32.571 1.00 87.62 382 ASP A CA 1
ATOM 3047 C C . ASP A 1 382 ? 0.704 -11.541 32.643 1.00 87.62 382 ASP A C 1
ATOM 3049 O O . ASP A 1 382 ? -0.060 -11.036 31.826 1.00 87.62 382 ASP A O 1
ATOM 3053 N N . ALA A 1 383 ? 0.243 -12.256 33.670 1.00 89.50 383 ALA A N 1
ATOM 3054 C CA . ALA A 1 383 ? -1.181 -12.439 33.922 1.00 89.50 383 ALA A CA 1
ATOM 3055 C C . ALA A 1 383 ? -1.857 -11.187 34.508 1.00 89.50 383 ALA A C 1
ATOM 3057 O O . ALA A 1 383 ? -3.090 -11.141 34.521 1.00 89.50 383 ALA A O 1
ATOM 3058 N N . ALA A 1 384 ? -1.090 -10.202 34.995 1.00 87.38 384 ALA A N 1
ATOM 3059 C CA . ALA A 1 384 ? -1.607 -8.890 35.378 1.00 87.38 384 ALA A CA 1
ATOM 3060 C C . ALA A 1 384 ? -2.187 -8.138 34.170 1.00 87.38 384 ALA A C 1
ATOM 3062 O O . ALA A 1 384 ? -3.103 -7.332 34.334 1.00 87.38 384 ALA A O 1
ATOM 3063 N N . ASP A 1 385 ? -1.753 -8.498 32.958 1.00 88.25 385 ASP A N 1
ATOM 3064 C CA . ASP A 1 385 ? -2.267 -7.926 31.718 1.00 88.25 385 ASP A CA 1
ATOM 3065 C C . ASP A 1 385 ? -3.529 -8.597 31.207 1.00 88.25 385 ASP A C 1
ATOM 3067 O O . ASP A 1 385 ? -4.098 -8.165 30.204 1.00 88.25 385 ASP A O 1
ATOM 3071 N N . ASN A 1 386 ? -4.024 -9.626 31.885 1.00 91.25 386 ASN A N 1
ATOM 3072 C CA . ASN A 1 386 ? -5.284 -10.223 31.489 1.00 91.25 386 ASN A CA 1
ATOM 3073 C C . ASN A 1 386 ? -6.429 -9.232 31.693 1.00 91.25 386 ASN A C 1
ATOM 3075 O O . ASN A 1 386 ? -6.580 -8.602 32.741 1.00 91.25 386 ASN A O 1
ATOM 3079 N N . VAL A 1 387 ? -7.272 -9.123 30.674 1.00 88.25 387 VAL A N 1
ATOM 3080 C CA . VAL A 1 387 ? -8.458 -8.281 30.734 1.00 88.25 387 VAL A CA 1
ATOM 3081 C C . VAL A 1 387 ? -9.458 -8.921 31.691 1.00 88.25 387 VAL A C 1
ATOM 3083 O O . VAL A 1 387 ? -9.671 -10.134 31.664 1.00 88.25 387 VAL A O 1
ATOM 3086 N N . LEU A 1 388 ? -10.094 -8.099 32.527 1.00 85.31 388 LEU A N 1
ATOM 3087 C CA . LEU A 1 388 ? -11.151 -8.551 33.425 1.00 85.31 388 LEU A CA 1
ATOM 3088 C C . LEU A 1 388 ? -12.246 -9.259 32.618 1.00 85.31 388 LEU A C 1
ATOM 3090 O O . LEU A 1 388 ? -12.809 -8.669 31.696 1.00 85.31 388 LEU A O 1
ATOM 3094 N N . LEU A 1 389 ? -12.548 -10.509 32.962 1.00 85.62 389 LEU A N 1
ATOM 3095 C CA . LEU A 1 389 ? -13.690 -11.232 32.410 1.00 85.62 389 LEU A CA 1
ATOM 3096 C C . LEU A 1 389 ? -14.960 -10.858 33.185 1.00 85.62 389 LEU A C 1
ATOM 3098 O O . LEU A 1 389 ? -14.865 -10.548 34.373 1.00 85.62 389 LEU A O 1
ATOM 3102 N N . PRO A 1 390 ? -16.141 -10.901 32.549 1.00 77.62 390 PRO A N 1
ATOM 3103 C CA . PRO A 1 390 ? -17.391 -10.702 33.253 1.00 77.62 390 PRO A CA 1
ATOM 3104 C C . PRO A 1 390 ? -17.552 -11.707 34.383 1.00 77.62 390 PRO A C 1
ATOM 3106 O O . PRO A 1 390 ? -17.425 -12.911 34.168 1.00 77.62 390 PRO A O 1
ATOM 3109 N N . ASP A 1 391 ? -17.879 -11.208 35.570 1.00 73.62 391 ASP A N 1
ATOM 3110 C CA . ASP A 1 391 ? -18.303 -12.026 36.696 1.00 73.62 391 ASP A CA 1
ATOM 3111 C C . ASP A 1 391 ? -19.768 -11.737 37.054 1.00 73.62 391 ASP A C 1
ATOM 3113 O O . ASP A 1 391 ? -20.407 -10.806 36.554 1.00 73.62 391 ASP A O 1
ATOM 3117 N N . TRP A 1 392 ? -20.333 -12.603 37.889 1.00 66.38 392 TRP A N 1
ATOM 3118 C CA . TRP A 1 392 ? -21.719 -12.508 38.342 1.00 66.38 392 TRP A CA 1
ATOM 3119 C C . TRP A 1 392 ? -21.952 -11.313 39.282 1.00 66.38 392 TRP A C 1
ATOM 3121 O O . TRP A 1 392 ? -23.066 -10.801 39.335 1.00 66.38 392 TRP A O 1
ATOM 3131 N N . GLN A 1 393 ? -20.906 -10.829 39.967 1.00 64.94 393 GLN A N 1
ATOM 3132 C CA . GLN A 1 393 ? -20.966 -9.647 40.838 1.00 64.94 393 GLN A CA 1
ATOM 3133 C C . GLN A 1 393 ? -21.033 -8.341 40.041 1.00 64.94 393 GLN A C 1
ATOM 3135 O O . GLN A 1 393 ? -21.587 -7.350 40.518 1.00 64.94 393 GLN A O 1
ATOM 3140 N N . ASN A 1 394 ? -20.526 -8.353 38.807 1.00 65.88 394 ASN A N 1
ATOM 3141 C CA . ASN A 1 394 ? -20.519 -7.233 37.879 1.00 65.88 394 ASN A CA 1
ATOM 3142 C C . ASN A 1 394 ? -21.164 -7.647 36.547 1.00 65.88 394 ASN A C 1
ATOM 3144 O O . ASN A 1 394 ? -20.500 -7.597 35.504 1.00 65.88 394 ASN A O 1
ATOM 3148 N N . PRO A 1 395 ? -22.462 -8.029 36.539 1.00 62.38 395 PRO A N 1
ATOM 3149 C CA . PRO A 1 395 ? -23.147 -8.558 35.367 1.00 62.38 395 PRO A CA 1
ATOM 3150 C C . PRO A 1 395 ? -23.310 -7.444 34.333 1.00 62.38 395 PRO A C 1
ATOM 3152 O O . PRO A 1 395 ? -24.303 -6.722 34.263 1.00 62.38 395 PRO A O 1
ATOM 3155 N N . GLY A 1 396 ? -22.270 -7.257 33.532 1.00 62.56 396 GLY A N 1
ATOM 3156 C CA . GLY A 1 396 ? -22.159 -6.056 32.730 1.00 62.56 396 GLY A CA 1
ATOM 3157 C C . GLY A 1 396 ? -20.750 -5.791 32.253 1.00 62.56 396 GLY A C 1
ATOM 3158 O O . GLY A 1 396 ? -20.553 -5.733 31.040 1.00 62.56 396 GLY A O 1
ATOM 3159 N N . PHE A 1 397 ? -19.805 -5.707 33.181 1.00 73.19 397 PHE A N 1
ATOM 3160 C CA . PHE A 1 397 ? -18.440 -5.306 32.877 1.00 73.19 397 PHE A CA 1
ATOM 3161 C C . PHE A 1 397 ? -17.564 -6.498 32.524 1.00 73.19 397 PHE A C 1
ATOM 3163 O O . PHE A 1 397 ? -17.817 -7.605 32.982 1.00 73.19 397 PHE A O 1
ATOM 3170 N N . GLY A 1 398 ? -16.538 -6.265 31.715 1.00 82.12 398 GLY A N 1
ATOM 3171 C CA . GLY A 1 398 ? -15.533 -7.266 31.379 1.00 82.12 398 GLY A CA 1
ATOM 3172 C C . GLY A 1 398 ? -15.545 -7.684 29.914 1.00 82.12 398 GLY A C 1
ATOM 3173 O O . GLY A 1 398 ? -16.508 -7.480 29.177 1.00 82.12 398 GLY A O 1
ATOM 3174 N N . TRP A 1 399 ? -14.441 -8.281 29.487 1.00 89.56 399 TRP A N 1
ATOM 3175 C CA . TRP A 1 399 ? -14.219 -8.751 28.128 1.00 89.56 399 TRP A CA 1
ATOM 3176 C C . TRP A 1 399 ? -15.152 -9.914 27.790 1.00 89.56 399 TRP A C 1
ATOM 3178 O O . TRP A 1 399 ? -15.050 -10.995 28.365 1.00 89.56 399 TRP A O 1
ATOM 3188 N N . ARG A 1 400 ? -16.089 -9.699 26.865 1.00 85.88 400 ARG A N 1
ATOM 3189 C CA . ARG A 1 400 ? -17.138 -10.686 26.559 1.00 85.88 400 ARG A CA 1
ATOM 3190 C C . ARG A 1 400 ? -16.780 -11.610 25.415 1.00 85.88 400 ARG A C 1
ATOM 3192 O O . ARG A 1 400 ? -17.146 -12.783 25.418 1.00 85.88 400 ARG A O 1
ATOM 3199 N N . TYR A 1 401 ? -16.158 -11.041 24.399 1.00 91.38 401 TYR A N 1
ATOM 3200 C CA . TYR A 1 401 ? -15.857 -11.710 23.153 1.00 91.38 401 TYR A CA 1
ATOM 3201 C C . TYR A 1 401 ? -14.744 -10.965 22.429 1.00 91.38 401 TYR A C 1
ATOM 3203 O O . TYR A 1 401 ? -14.357 -9.854 22.779 1.00 91.38 401 TYR A O 1
ATOM 3211 N N . GLN A 1 402 ? -14.265 -11.599 21.371 1.00 95.31 402 GLN A N 1
ATOM 3212 C CA . GLN A 1 402 ? -13.369 -11.007 20.400 1.00 95.31 402 GLN A CA 1
ATOM 3213 C C . GLN A 1 402 ? -14.088 -9.887 19.627 1.00 95.31 402 GLN A C 1
ATOM 3215 O O . GLN A 1 402 ? -14.875 -10.173 18.725 1.00 95.31 402 GLN A O 1
ATOM 3220 N N . TYR A 1 403 ? -13.848 -8.625 19.996 1.00 96.00 403 TYR A N 1
ATOM 3221 C CA . TYR A 1 403 ? -14.464 -7.448 19.365 1.00 96.00 403 TYR A CA 1
ATOM 3222 C C . TYR A 1 403 ? -13.974 -7.228 17.932 1.00 96.00 403 TYR A C 1
ATOM 3224 O O . TYR A 1 403 ? -14.740 -6.761 17.097 1.00 96.00 403 TYR A O 1
ATOM 3232 N N . HIS A 1 404 ? -12.724 -7.597 17.647 1.00 96.94 404 HIS A N 1
ATOM 3233 C CA . HIS A 1 404 ? -12.120 -7.518 16.322 1.00 96.94 404 HIS A CA 1
ATOM 3234 C C . HIS A 1 404 ? -11.456 -8.855 15.945 1.00 96.94 404 HIS A C 1
ATOM 3236 O O . HIS A 1 404 ? -10.869 -9.504 16.814 1.00 96.94 404 HIS A O 1
ATOM 3242 N N . PRO A 1 405 ? -11.492 -9.298 14.673 1.00 96.12 405 PRO A N 1
ATOM 3243 C CA . PRO A 1 405 ? -10.725 -10.458 14.229 1.00 96.12 405 PRO A CA 1
ATOM 3244 C C . PRO A 1 405 ? -9.237 -10.345 14.587 1.00 96.12 405 PRO A C 1
ATOM 3246 O O . PRO A 1 405 ? -8.640 -9.273 14.500 1.00 96.12 405 PRO A O 1
ATOM 3249 N N . SER A 1 406 ? -8.641 -11.462 14.998 1.00 93.19 406 SER A N 1
ATOM 3250 C CA . SER A 1 406 ? -7.211 -11.525 15.294 1.00 93.19 406 SER A CA 1
ATOM 3251 C C . SER A 1 406 ? -6.430 -11.327 13.996 1.00 93.19 406 SER A C 1
ATOM 3253 O O . SER A 1 406 ? -6.841 -11.884 12.971 1.00 93.19 406 SER A O 1
ATOM 3255 N N . PRO A 1 407 ? -5.293 -10.613 14.031 1.00 93.56 407 PRO A N 1
ATOM 3256 C CA . PRO A 1 407 ? -4.326 -10.634 12.944 1.00 93.56 407 PRO A CA 1
ATOM 3257 C C . PRO A 1 407 ? -3.969 -12.069 12.534 1.00 93.56 407 PRO A C 1
ATOM 3259 O O . PRO A 1 407 ? -3.961 -12.975 13.372 1.00 93.56 407 PRO A O 1
ATOM 3262 N N . LEU A 1 408 ? -3.677 -12.271 11.245 1.00 84.44 408 LEU A N 1
ATOM 3263 C CA . LEU A 1 408 ? -3.312 -13.581 10.686 1.00 84.44 408 LEU A CA 1
ATOM 3264 C C . LEU A 1 408 ? -1.904 -14.038 11.089 1.00 84.44 408 LEU A C 1
ATOM 3266 O O . LEU A 1 408 ? -1.626 -15.235 11.081 1.00 84.44 408 LEU A O 1
ATOM 3270 N N . LEU A 1 409 ? -1.017 -13.092 11.393 1.00 84.56 409 LEU A N 1
ATOM 3271 C CA . LEU A 1 409 ? 0.366 -13.365 11.765 1.00 84.56 409 LEU A CA 1
ATOM 3272 C C . LEU A 1 409 ? 0.477 -13.602 13.278 1.00 84.56 409 LEU A C 1
ATOM 3274 O O . LEU A 1 409 ? -0.204 -12.961 14.078 1.00 84.56 409 LEU A O 1
ATOM 3278 N N . GLU A 1 410 ? 1.343 -14.534 13.673 1.00 81.69 410 GLU A N 1
ATOM 3279 C CA . GLU A 1 410 ? 1.559 -14.903 15.075 1.00 81.69 410 GLU A CA 1
ATOM 3280 C C . GLU A 1 410 ? 2.732 -14.118 15.699 1.00 81.69 410 GLU A C 1
ATOM 3282 O O . GLU A 1 410 ? 3.586 -13.570 15.003 1.00 81.69 410 GLU A O 1
ATOM 3287 N N . GLN A 1 411 ? 2.800 -14.106 17.037 1.00 85.00 411 GLN A N 1
ATOM 3288 C CA . GLN A 1 411 ? 3.932 -13.570 17.815 1.00 85.00 411 GLN A CA 1
ATOM 3289 C C . GLN A 1 411 ? 4.213 -12.080 17.537 1.00 85.00 411 GLN A C 1
ATOM 3291 O O . GLN A 1 411 ? 3.300 -11.263 17.667 1.00 85.00 411 GLN A O 1
ATOM 3296 N N . GLU A 1 412 ? 5.455 -11.727 17.190 1.00 84.81 412 GLU A N 1
ATOM 3297 C CA . GLU A 1 412 ? 5.930 -10.351 16.980 1.00 84.81 412 GLU A CA 1
ATOM 3298 C C . GLU A 1 412 ? 5.232 -9.628 15.829 1.00 84.81 412 GLU A C 1
ATOM 3300 O O . GLU A 1 412 ? 5.186 -8.403 15.789 1.00 84.81 412 GLU A O 1
ATOM 3305 N N . GLN A 1 413 ? 4.636 -10.393 14.915 1.00 84.81 413 GLN A N 1
ATOM 3306 C CA . GLN A 1 413 ? 3.972 -9.868 13.730 1.00 84.81 413 GLN A CA 1
ATOM 3307 C C . GLN A 1 413 ? 2.453 -9.735 13.896 1.00 84.81 413 GLN A C 1
ATOM 3309 O O . GLN A 1 413 ? 1.747 -9.398 12.952 1.00 84.81 413 GLN A O 1
ATOM 3314 N N . SER A 1 414 ? 1.925 -9.991 15.095 1.00 89.31 414 SER A N 1
ATOM 3315 C CA . SER A 1 414 ? 0.491 -9.929 15.395 1.00 89.31 414 SER A CA 1
ATOM 3316 C C . SER A 1 414 ? -0.012 -8.482 15.561 1.00 89.31 414 SER A C 1
ATOM 3318 O O . SER A 1 414 ? -0.574 -8.141 16.605 1.00 89.31 414 SER A O 1
ATOM 3320 N N . TYR A 1 415 ? 0.164 -7.641 14.544 1.00 93.56 415 TYR A N 1
ATOM 3321 C CA . TYR A 1 415 ? -0.368 -6.278 14.461 1.00 93.56 415 TYR A CA 1
ATOM 3322 C C . TYR A 1 415 ? -1.567 -6.201 13.509 1.00 93.56 415 TYR A C 1
ATOM 3324 O O . TYR A 1 415 ? -1.716 -7.019 12.601 1.00 93.56 415 TYR A O 1
ATOM 3332 N N . LEU A 1 416 ? -2.446 -5.222 13.727 1.00 95.62 416 LEU A N 1
ATOM 3333 C CA . LEU A 1 416 ? -3.473 -4.879 12.742 1.00 95.62 416 LEU A CA 1
ATOM 3334 C C . LEU A 1 416 ? -2.802 -4.150 11.573 1.00 95.62 416 LEU A C 1
ATOM 3336 O O . LEU A 1 416 ? -1.923 -3.323 11.801 1.00 95.62 416 LEU A O 1
ATOM 3340 N N . THR A 1 417 ? -3.209 -4.449 10.342 1.00 96.38 417 THR A N 1
ATOM 3341 C CA . THR A 1 417 ? -2.670 -3.813 9.133 1.00 96.38 417 THR A CA 1
ATOM 3342 C C . THR A 1 417 ? -3.756 -3.074 8.372 1.00 96.38 417 THR A C 1
ATOM 3344 O O . THR A 1 417 ? -4.938 -3.413 8.471 1.00 96.38 417 THR A O 1
ATOM 3347 N N . ASP A 1 418 ? -3.345 -2.087 7.590 1.00 97.12 418 ASP A N 1
ATOM 3348 C CA . ASP A 1 418 ? -4.187 -1.466 6.574 1.00 97.12 418 ASP A CA 1
ATOM 3349 C C . ASP A 1 418 ? -4.250 -2.305 5.281 1.00 97.12 418 ASP A C 1
ATOM 3351 O O . ASP A 1 418 ? -3.754 -3.437 5.226 1.00 97.12 418 ASP A O 1
ATOM 3355 N N . ALA A 1 419 ? -4.892 -1.768 4.238 1.00 96.88 419 ALA A N 1
ATOM 3356 C CA . ALA A 1 419 ? -5.041 -2.444 2.949 1.00 96.88 419 ALA A CA 1
ATOM 3357 C C . ALA A 1 419 ? -3.736 -2.504 2.126 1.00 96.88 419 ALA A C 1
ATOM 3359 O O . ALA A 1 419 ? -3.633 -3.293 1.181 1.00 96.88 419 ALA A O 1
ATOM 3360 N N . TRP A 1 420 ? -2.722 -1.707 2.480 1.00 94.94 420 TRP A N 1
ATOM 3361 C CA . TRP A 1 420 ? -1.378 -1.794 1.900 1.00 94.94 420 TRP A CA 1
ATOM 3362 C C . TRP A 1 420 ? -0.522 -2.868 2.578 1.00 94.94 420 TRP A C 1
ATOM 3364 O O . TRP A 1 420 ? 0.489 -3.289 2.019 1.00 94.94 420 TRP A O 1
ATOM 3374 N N . GLY A 1 421 ? -0.964 -3.375 3.732 1.00 94.50 421 GLY A N 1
ATOM 3375 C CA . GLY A 1 421 ? -0.213 -4.320 4.553 1.00 94.50 421 GLY A CA 1
ATOM 3376 C C . GLY A 1 421 ? 0.722 -3.631 5.545 1.00 94.50 421 GLY A C 1
ATOM 3377 O O . GLY A 1 421 ? 1.484 -4.319 6.226 1.00 94.50 421 GLY A O 1
ATOM 3378 N N . ASN A 1 422 ? 0.646 -2.304 5.663 1.00 94.62 422 ASN A N 1
ATOM 3379 C CA . ASN A 1 422 ? 1.416 -1.550 6.638 1.00 94.62 422 ASN A CA 1
ATOM 3380 C C . ASN A 1 422 ? 0.781 -1.719 8.030 1.00 94.62 422 ASN A C 1
ATOM 3382 O O . ASN A 1 422 ? -0.451 -1.742 8.152 1.00 94.62 422 ASN A O 1
ATOM 3386 N N . PRO A 1 423 ? 1.582 -1.864 9.103 1.00 94.69 423 PRO A N 1
ATOM 3387 C CA . PRO A 1 423 ? 1.059 -1.898 10.463 1.00 94.69 423 PRO A CA 1
ATOM 3388 C C . PRO A 1 423 ? 0.316 -0.601 10.802 1.00 94.69 423 PRO A C 1
ATOM 3390 O O . PRO A 1 423 ? 0.849 0.494 10.635 1.00 94.69 423 PRO A O 1
ATOM 3393 N N . LEU A 1 424 ? -0.895 -0.722 11.341 1.00 96.25 424 LEU A N 1
ATOM 3394 C CA . LEU A 1 424 ? -1.626 0.416 11.891 1.00 96.25 424 LEU A CA 1
ATOM 3395 C C . LEU A 1 424 ? -0.974 0.886 13.187 1.00 96.25 424 LEU A C 1
ATOM 3397 O O . LEU A 1 424 ? -0.590 0.070 14.027 1.00 96.25 424 LEU A O 1
ATOM 3401 N N . VAL A 1 425 ? -0.921 2.199 13.388 1.00 94.19 425 VAL A N 1
ATOM 3402 C CA . VAL A 1 425 ? -0.386 2.810 14.606 1.00 94.19 425 VAL A CA 1
ATOM 3403 C C . VAL A 1 425 ? -1.530 3.393 15.423 1.00 94.19 425 VAL A C 1
ATOM 3405 O O . VAL A 1 425 ? -2.360 4.148 14.915 1.00 94.19 425 VAL A O 1
ATOM 3408 N N . PHE A 1 426 ? -1.569 3.050 16.707 1.00 95.75 426 PHE A N 1
ATOM 3409 C CA . PHE A 1 426 ? -2.551 3.569 17.652 1.00 95.75 426 PHE A CA 1
ATOM 3410 C C . PHE A 1 426 ? -1.851 4.476 18.652 1.00 95.75 426 PHE A C 1
ATOM 3412 O O . PHE A 1 426 ? -0.839 4.070 19.222 1.00 95.75 426 PHE A O 1
ATOM 3419 N N . ILE A 1 427 ? -2.367 5.690 18.851 1.00 94.19 427 ILE A N 1
ATOM 3420 C CA . ILE A 1 427 ? -1.712 6.726 19.659 1.00 94.19 427 ILE A CA 1
ATOM 3421 C C . ILE A 1 427 ? -2.696 7.303 20.672 1.00 94.19 427 ILE A C 1
ATOM 3423 O O . ILE A 1 427 ? -3.769 7.774 20.289 1.00 94.19 427 ILE A O 1
ATOM 3427 N N . TYR A 1 428 ? -2.308 7.325 21.948 1.00 93.06 428 TYR A N 1
ATOM 3428 C CA . TYR A 1 428 ? -2.993 8.104 22.975 1.00 93.06 428 TYR A CA 1
ATOM 3429 C C . TYR A 1 428 ? -2.484 9.539 22.998 1.00 93.06 428 TYR A C 1
ATOM 3431 O O . TYR A 1 428 ? -1.302 9.804 23.222 1.00 93.06 428 TYR A O 1
ATOM 3439 N N . GLY A 1 429 ? -3.407 10.469 22.779 1.00 90.38 429 GLY A N 1
ATOM 3440 C CA . GLY A 1 429 ? -3.174 11.891 22.943 1.00 90.38 429 GLY A CA 1
ATOM 3441 C C . GLY A 1 429 ? -3.259 12.316 24.403 1.00 90.38 429 GLY A C 1
ATOM 3442 O O . GLY A 1 429 ? -4.001 11.745 25.202 1.00 90.38 429 GLY A O 1
ATOM 3443 N N . SER A 1 430 ? -2.548 13.393 24.741 1.00 87.56 430 SER A N 1
ATOM 3444 C CA . SER A 1 430 ? -2.634 14.048 26.059 1.00 87.56 430 SER A CA 1
ATOM 3445 C C . SER A 1 430 ? -4.038 14.559 26.427 1.00 87.56 430 SER A C 1
ATOM 3447 O O . SER A 1 430 ? -4.282 14.953 27.562 1.00 87.56 430 SER A O 1
ATOM 3449 N N . ASP A 1 431 ? -4.928 14.650 25.442 1.00 85.25 431 ASP A N 1
ATOM 3450 C CA . ASP A 1 431 ? -6.298 15.154 25.515 1.00 85.25 431 ASP A CA 1
ATOM 3451 C C . ASP A 1 431 ? -7.348 14.033 25.637 1.00 85.25 431 ASP A C 1
ATOM 3453 O O . ASP A 1 431 ? -8.521 14.265 25.354 1.00 85.25 431 ASP A O 1
ATOM 3457 N N . ASP A 1 432 ? -6.940 12.826 26.050 1.00 87.06 432 ASP A N 1
ATOM 3458 C CA . ASP A 1 432 ? -7.781 11.621 26.121 1.00 87.06 432 ASP A CA 1
ATOM 3459 C C . ASP A 1 432 ? -8.352 11.172 24.753 1.00 87.06 432 ASP A C 1
ATOM 3461 O O . ASP A 1 432 ? -9.323 10.411 24.681 1.00 87.06 432 ASP A O 1
ATOM 3465 N N . THR A 1 433 ? -7.749 11.607 23.646 1.00 92.12 433 THR A N 1
ATOM 3466 C CA . THR A 1 433 ? -8.106 11.160 22.295 1.00 92.12 433 THR A CA 1
ATOM 3467 C C . THR A 1 433 ? -7.290 9.925 21.910 1.00 92.12 433 THR A C 1
ATOM 3469 O O . THR A 1 433 ? -6.095 9.846 22.184 1.00 92.12 433 THR A O 1
ATOM 3472 N N . LEU A 1 434 ? -7.919 8.961 21.240 1.00 95.19 434 LEU A N 1
ATOM 3473 C CA . LEU A 1 434 ? -7.238 7.856 20.567 1.00 95.19 434 LEU A CA 1
ATOM 3474 C C . LEU A 1 434 ? -7.172 8.151 19.064 1.00 95.19 434 LEU A C 1
ATOM 3476 O O . LEU A 1 434 ? -8.207 8.351 18.427 1.00 95.19 434 LEU A O 1
ATOM 3480 N N . MET A 1 435 ? -5.973 8.172 18.490 1.00 96.31 435 MET A N 1
ATOM 3481 C CA . MET A 1 435 ? -5.759 8.231 17.044 1.00 96.31 435 MET A CA 1
ATOM 3482 C C . MET A 1 435 ? -5.481 6.826 16.507 1.00 96.31 435 MET A C 1
ATOM 3484 O O . MET A 1 435 ? -4.652 6.105 17.056 1.00 96.31 435 MET A O 1
ATOM 3488 N N . LEU A 1 436 ? -6.163 6.466 15.423 1.00 97.44 436 LEU A N 1
ATOM 3489 C CA . LEU A 1 436 ? -5.869 5.321 14.573 1.00 97.44 436 LEU A CA 1
ATOM 3490 C C . LEU A 1 436 ? -5.257 5.877 13.286 1.00 97.44 436 LEU A C 1
ATOM 3492 O O . LEU A 1 436 ? -5.892 6.699 12.620 1.00 97.44 436 LEU A O 1
ATOM 3496 N N . LEU A 1 437 ? -4.047 5.443 12.959 1.00 96.31 437 LEU A N 1
ATOM 3497 C CA . LEU A 1 437 ? -3.264 5.965 11.847 1.00 96.31 437 LEU A CA 1
ATOM 3498 C C . LEU A 1 437 ? -2.823 4.826 10.924 1.00 96.31 437 LEU A C 1
ATOM 3500 O O . LEU A 1 437 ? -2.215 3.856 11.377 1.00 96.31 437 LEU A O 1
ATOM 3504 N N . SER A 1 438 ? -3.107 4.980 9.634 1.00 97.06 438 SER A N 1
ATOM 3505 C CA . SER A 1 438 ? -2.453 4.244 8.551 1.00 97.06 438 SER A CA 1
ATOM 3506 C C . SER A 1 438 ? -1.404 5.138 7.895 1.00 97.06 438 SER A C 1
ATOM 3508 O O . SER A 1 438 ? -1.644 6.332 7.696 1.00 97.06 438 SER A O 1
ATOM 3510 N N . ALA A 1 439 ? -0.269 4.528 7.564 1.00 94.81 439 ALA A N 1
ATOM 3511 C CA . ALA A 1 439 ? 0.864 5.144 6.880 1.00 94.81 439 ALA A CA 1
ATOM 3512 C C . ALA A 1 439 ? 0.656 5.283 5.359 1.00 94.81 439 ALA A C 1
ATOM 3514 O O . ALA A 1 439 ? 1.585 5.618 4.647 1.00 94.81 439 ALA A O 1
ATOM 3515 N N . GLY A 1 440 ? -0.531 4.952 4.842 1.00 95.19 440 GLY A N 1
ATOM 3516 C CA . GLY A 1 440 ? -0.822 5.127 3.425 1.00 95.19 440 GLY A CA 1
ATOM 3517 C C . GLY A 1 440 ? -0.019 4.207 2.501 1.00 95.19 440 GLY A C 1
ATOM 3518 O O . GLY A 1 440 ? 0.296 3.064 2.839 1.00 95.19 440 GLY A O 1
ATOM 3519 N N . ASP A 1 441 ? 0.241 4.713 1.300 1.00 93.94 441 ASP A N 1
ATOM 3520 C CA . ASP A 1 441 ? 0.885 4.012 0.189 1.00 93.94 441 ASP A CA 1
ATOM 3521 C C . ASP A 1 441 ? 2.411 4.042 0.300 1.00 93.94 441 ASP A C 1
ATOM 3523 O O . ASP A 1 441 ? 3.075 3.063 -0.049 1.00 93.94 441 ASP A O 1
ATOM 3527 N N . ASP A 1 442 ? 2.972 5.142 0.808 1.00 91.44 442 ASP A N 1
ATOM 3528 C CA . ASP A 1 442 ? 4.417 5.267 0.991 1.00 91.44 442 ASP A CA 1
ATOM 3529 C C . ASP A 1 442 ? 4.936 4.495 2.218 1.00 91.44 442 ASP A C 1
ATOM 3531 O O . ASP A 1 442 ? 6.115 4.135 2.267 1.00 91.44 442 ASP A O 1
ATOM 3535 N N . GLY A 1 443 ? 4.040 4.141 3.147 1.00 92.00 443 GLY A N 1
ATOM 3536 C CA . GLY A 1 443 ? 4.378 3.403 4.360 1.00 92.00 443 GLY A CA 1
ATOM 3537 C C . GLY A 1 443 ? 5.090 4.264 5.403 1.00 92.00 443 GLY A C 1
ATOM 3538 O O . GLY A 1 443 ? 5.630 3.730 6.376 1.00 92.00 443 GLY A O 1
ATOM 3539 N N . GLU A 1 444 ? 5.078 5.581 5.222 1.00 90.56 444 GLU A N 1
ATOM 3540 C CA . GLU A 1 444 ? 5.695 6.565 6.088 1.00 90.56 444 GLU A CA 1
ATOM 3541 C C . GLU A 1 444 ? 4.627 7.430 6.781 1.00 90.56 444 GLU A C 1
ATOM 3543 O O . GLU A 1 444 ? 3.434 7.423 6.493 1.00 90.56 444 GLU A O 1
ATOM 3548 N N . TYR A 1 445 ? 5.043 8.124 7.832 1.00 85.50 445 TYR A N 1
ATOM 3549 C CA . TYR A 1 445 ? 4.236 9.154 8.468 1.00 85.50 445 TYR A CA 1
ATOM 3550 C C . TYR A 1 445 ? 5.163 10.108 9.204 1.00 85.50 445 TYR A C 1
ATOM 3552 O O . TYR A 1 445 ? 6.107 9.682 9.874 1.00 85.50 445 TYR A O 1
ATOM 3560 N N . ASP A 1 446 ? 4.877 11.404 9.121 1.00 79.88 446 ASP A N 1
ATOM 3561 C CA . ASP A 1 446 ? 5.704 12.438 9.729 1.00 79.88 446 ASP A CA 1
ATOM 3562 C C . ASP A 1 446 ? 4.980 13.120 10.897 1.00 79.88 446 ASP A C 1
ATOM 3564 O O . ASP A 1 446 ? 3.909 13.718 10.756 1.00 79.88 446 ASP A O 1
ATOM 3568 N N . PHE A 1 447 ? 5.599 13.053 12.074 1.00 75.19 447 PHE A N 1
ATOM 3569 C CA . PHE A 1 447 ? 5.178 13.787 13.271 1.00 75.19 447 PHE A CA 1
ATOM 3570 C C . PHE A 1 447 ? 6.103 14.973 13.590 1.00 75.19 447 PHE A C 1
ATOM 3572 O O . PHE A 1 447 ? 5.987 15.573 14.658 1.00 75.19 447 PHE A O 1
ATOM 3579 N N . GLY A 1 448 ? 7.010 15.329 12.679 1.00 62.03 448 GLY A N 1
ATOM 3580 C CA . GLY A 1 448 ? 7.951 16.439 12.796 1.00 62.03 448 GLY A CA 1
ATOM 3581 C C . GLY A 1 448 ? 9.219 16.135 13.601 1.00 62.03 448 GLY A C 1
ATOM 3582 O O . GLY A 1 448 ? 10.133 16.951 13.555 1.00 62.03 448 GLY A O 1
ATOM 3583 N N . ASP A 1 449 ? 9.293 14.992 14.297 1.00 59.75 449 ASP A N 1
ATOM 3584 C CA . ASP A 1 449 ? 10.445 14.461 15.050 1.00 59.75 449 ASP A CA 1
ATOM 3585 C C . ASP A 1 449 ? 10.302 12.922 15.232 1.00 59.75 449 ASP A C 1
ATOM 3587 O O . ASP A 1 449 ? 9.215 12.367 15.047 1.00 59.75 449 ASP A O 1
ATOM 3591 N N . GLN A 1 450 ? 11.382 12.200 15.592 1.00 61.72 450 GLN A N 1
ATOM 3592 C CA . GLN A 1 450 ? 11.318 10.745 15.852 1.00 61.72 450 GLN A CA 1
ATOM 3593 C C . GLN A 1 450 ? 10.321 10.422 16.978 1.00 61.72 450 GLN A C 1
ATOM 3595 O O . GLN A 1 450 ? 10.459 10.917 18.094 1.00 61.72 450 GLN A O 1
ATOM 3600 N N . LEU A 1 451 ? 9.349 9.541 16.715 1.00 64.31 451 LEU A N 1
ATOM 3601 C CA . LEU A 1 451 ? 8.377 9.108 17.720 1.00 64.31 451 LEU A CA 1
ATOM 3602 C C . LEU A 1 451 ? 9.033 8.229 18.801 1.00 64.31 451 LEU A C 1
ATOM 3604 O O . LEU A 1 451 ? 9.245 7.040 18.583 1.00 64.31 451 LEU A O 1
ATOM 3608 N N . ASP A 1 452 ? 9.235 8.765 20.005 1.00 75.06 452 ASP A N 1
ATOM 3609 C CA . ASP A 1 452 ? 9.500 7.958 21.210 1.00 75.06 452 ASP A CA 1
ATOM 3610 C C . ASP A 1 452 ? 8.208 7.240 21.653 1.00 75.06 452 ASP A C 1
ATOM 3612 O O . ASP A 1 452 ? 7.162 7.876 21.773 1.00 75.06 452 ASP A O 1
ATOM 3616 N N . LEU A 1 453 ? 8.244 5.923 21.884 1.00 72.19 453 LEU A N 1
ATOM 3617 C CA . LEU A 1 453 ? 7.081 5.092 22.257 1.00 72.19 453 LEU A CA 1
ATOM 3618 C C . LEU A 1 453 ? 6.371 5.527 23.552 1.00 72.19 453 LEU A C 1
ATOM 3620 O O . LEU A 1 453 ? 5.225 5.137 23.787 1.00 72.19 453 LEU A O 1
ATOM 3624 N N . THR A 1 454 ? 7.051 6.307 24.392 1.00 72.06 454 THR A N 1
ATOM 3625 C CA . THR A 1 454 ? 6.559 6.743 25.707 1.00 72.06 454 THR A CA 1
ATOM 3626 C C . THR A 1 454 ? 6.232 8.234 25.768 1.00 72.06 454 THR A C 1
ATOM 3628 O O . THR A 1 454 ? 5.601 8.698 26.719 1.00 72.06 454 THR A O 1
ATOM 3631 N N . GLU A 1 455 ? 6.630 9.010 24.757 1.00 77.38 455 GLU A N 1
ATOM 3632 C CA . GLU A 1 455 ? 6.381 10.445 24.745 1.00 77.38 455 GLU A CA 1
ATOM 3633 C C . GLU A 1 455 ? 4.907 10.741 24.461 1.00 77.38 455 GLU A C 1
ATOM 3635 O O . GLU A 1 455 ? 4.303 10.223 23.515 1.00 77.38 455 GLU A O 1
ATOM 3640 N N . SER A 1 456 ? 4.322 11.608 25.286 1.00 75.62 456 SER A N 1
ATOM 3641 C CA . SER A 1 456 ? 2.971 12.121 25.083 1.00 75.62 456 SER A CA 1
ATOM 3642 C C . SER A 1 456 ? 2.920 12.967 23.814 1.00 75.62 456 SER A C 1
ATOM 3644 O O . SER A 1 456 ? 3.432 14.085 23.790 1.00 75.62 456 SER A O 1
ATOM 3646 N N . ILE A 1 457 ? 2.227 12.478 22.786 1.00 78.50 457 ILE A N 1
ATOM 3647 C CA . ILE A 1 457 ? 1.952 13.255 21.577 1.00 78.50 457 ILE A CA 1
ATOM 3648 C C . ILE A 1 457 ? 0.687 14.084 21.791 1.00 78.50 457 ILE A C 1
ATOM 3650 O O . ILE A 1 457 ? -0.330 13.595 22.285 1.00 78.50 457 ILE A O 1
ATOM 3654 N N . SER A 1 458 ? 0.717 15.350 21.377 1.00 84.00 458 SER A N 1
ATOM 3655 C CA . SER A 1 458 ? -0.528 16.080 21.163 1.00 84.00 458 SER A CA 1
ATOM 3656 C C . SER A 1 458 ? -1.103 15.670 19.812 1.00 84.00 458 SER A C 1
ATOM 3658 O O . SER A 1 458 ? -0.580 16.068 18.780 1.00 84.00 458 SER A O 1
ATOM 3660 N N . ILE A 1 459 ? -2.193 14.902 19.786 1.00 88.44 459 ILE A N 1
ATOM 3661 C CA . ILE A 1 459 ? -2.863 14.524 18.526 1.00 88.44 459 ILE A CA 1
ATOM 3662 C C . ILE A 1 459 ? -3.209 15.762 17.679 1.00 88.44 459 ILE A C 1
ATOM 3664 O O . ILE A 1 459 ? -3.163 15.715 16.454 1.00 88.44 459 ILE A O 1
ATOM 3668 N N . SER A 1 460 ? -3.472 16.900 18.330 1.00 87.00 460 SER A N 1
ATOM 3669 C CA . SER A 1 460 ? -3.740 18.178 17.664 1.00 87.00 460 SER A CA 1
ATOM 3670 C C . SER A 1 460 ? -2.553 18.787 16.902 1.00 87.00 460 SER A C 1
ATOM 3672 O O . SER A 1 460 ? -2.771 19.696 16.105 1.00 87.00 460 SER A O 1
ATOM 3674 N N . SER A 1 461 ? -1.317 18.324 17.133 1.00 86.88 461 SER A N 1
ATOM 3675 C CA . SER A 1 461 ? -0.139 18.771 16.380 1.00 86.88 461 SER A CA 1
ATOM 3676 C C . SER A 1 461 ? 0.105 17.971 15.103 1.00 86.88 461 SER A C 1
ATOM 3678 O O . SER A 1 461 ? 0.978 18.353 14.329 1.00 86.88 461 SER A O 1
ATOM 3680 N N . TYR A 1 462 ? -0.629 16.876 14.880 1.00 90.19 462 TYR A N 1
ATOM 3681 C CA . TYR A 1 462 ? -0.536 16.125 13.635 1.00 90.19 462 TYR A CA 1
ATOM 3682 C C . TYR A 1 462 ? -1.147 16.937 12.486 1.00 90.19 462 TYR A C 1
ATOM 3684 O O . TYR A 1 462 ? -2.336 17.267 12.503 1.00 90.19 462 TYR A O 1
ATOM 3692 N N . ASP A 1 463 ? -0.325 17.263 11.490 1.00 90.88 463 ASP A N 1
ATOM 3693 C CA . ASP A 1 463 ? -0.719 18.056 10.329 1.00 90.88 463 ASP A CA 1
ATOM 3694 C C . ASP A 1 463 ? -0.839 17.161 9.090 1.00 90.88 463 ASP A C 1
ATOM 3696 O O . ASP A 1 463 ? 0.148 16.827 8.431 1.00 90.88 463 ASP A O 1
ATOM 3700 N N . SER A 1 464 ? -2.082 16.799 8.767 1.00 91.50 464 SER A N 1
ATOM 3701 C CA . SER A 1 464 ? -2.436 16.026 7.567 1.00 91.50 464 SER A CA 1
ATOM 3702 C C . SER A 1 464 ? -2.264 16.805 6.258 1.00 91.50 464 SER A C 1
ATOM 3704 O O . SER A 1 464 ? -2.425 16.237 5.185 1.00 91.50 464 SER A O 1
ATOM 3706 N N . SER A 1 465 ? -1.958 18.108 6.311 1.00 90.94 465 SER A N 1
ATOM 3707 C CA . SER A 1 465 ? -1.707 18.912 5.110 1.00 90.94 465 SER A CA 1
ATOM 3708 C C . SER A 1 465 ? -0.242 18.915 4.665 1.00 90.94 465 SER A C 1
ATOM 3710 O O . SER A 1 465 ? 0.067 19.426 3.585 1.00 90.94 465 SER A O 1
ATOM 3712 N N . LEU A 1 466 ? 0.664 18.349 5.472 1.00 91.25 466 LEU A N 1
ATOM 3713 C CA . LEU A 1 466 ? 2.058 18.155 5.082 1.00 91.25 466 LEU A CA 1
ATOM 3714 C C . LEU A 1 466 ? 2.152 17.131 3.949 1.00 91.25 466 LEU A C 1
ATOM 3716 O O . LEU A 1 466 ? 1.449 16.127 3.948 1.00 91.25 466 LEU A O 1
ATOM 3720 N N . ALA A 1 467 ? 3.061 17.368 3.001 1.00 90.88 467 ALA A N 1
ATOM 3721 C CA . ALA A 1 467 ? 3.241 16.482 1.850 1.00 90.88 467 ALA A CA 1
ATOM 3722 C C . ALA A 1 467 ? 3.606 15.041 2.256 1.00 90.88 467 ALA A C 1
ATOM 3724 O O . ALA A 1 467 ? 3.159 14.115 1.597 1.00 90.88 467 ALA A O 1
ATOM 3725 N N . ALA A 1 468 ? 4.356 14.874 3.351 1.00 89.75 468 ALA A N 1
ATOM 3726 C CA . ALA A 1 468 ? 4.741 13.577 3.919 1.00 89.75 468 ALA A CA 1
ATOM 3727 C C . ALA A 1 468 ? 3.624 12.878 4.723 1.00 89.75 468 ALA A C 1
ATOM 3729 O O . ALA A 1 468 ? 3.856 11.830 5.303 1.00 89.75 468 ALA A O 1
ATOM 3730 N N . ASN A 1 469 ? 2.447 13.498 4.834 1.00 93.62 469 ASN A N 1
ATOM 3731 C CA . ASN A 1 469 ? 1.265 12.932 5.489 1.00 93.62 469 ASN A CA 1
ATOM 3732 C C . ASN A 1 469 ? 0.061 12.889 4.534 1.00 93.62 469 ASN A C 1
ATOM 3734 O O . ASN A 1 469 ? -1.077 12.720 4.975 1.00 93.62 469 ASN A O 1
ATOM 3738 N N . ALA A 1 470 ? 0.283 13.165 3.246 1.00 93.94 470 ALA A N 1
ATOM 3739 C CA . ALA A 1 470 ? -0.791 13.441 2.302 1.00 93.94 470 ALA A CA 1
ATOM 3740 C C . ALA A 1 470 ? -1.617 12.192 1.953 1.00 93.94 470 ALA A C 1
ATOM 3742 O O . ALA A 1 470 ? -2.778 12.327 1.569 1.00 93.94 470 ALA A O 1
ATOM 3743 N N . ASP A 1 471 ? -1.029 11.004 2.068 1.00 94.62 471 ASP A N 1
ATOM 3744 C CA . ASP A 1 471 ? -1.649 9.698 1.838 1.00 94.62 471 ASP A CA 1
ATOM 3745 C C . ASP A 1 471 ? -2.039 8.967 3.133 1.00 94.62 471 ASP A C 1
ATOM 3747 O O . ASP A 1 471 ? -2.723 7.942 3.086 1.00 94.62 471 ASP A O 1
ATOM 3751 N N . ASN A 1 472 ? -1.686 9.514 4.296 1.00 95.88 472 ASN A N 1
ATOM 3752 C CA . ASN A 1 472 ? -2.070 8.950 5.582 1.00 95.88 472 ASN A CA 1
ATOM 3753 C C . ASN A 1 472 ? -3.585 9.000 5.773 1.00 95.88 472 ASN A C 1
ATOM 3755 O O . ASN A 1 472 ? -4.256 10.000 5.499 1.00 95.88 472 ASN A O 1
ATOM 3759 N N . ILE A 1 473 ? -4.127 7.943 6.375 1.00 97.31 473 ILE A N 1
ATOM 3760 C CA . ILE A 1 473 ? -5.547 7.869 6.719 1.00 97.31 473 ILE A CA 1
ATOM 3761 C C . ILE A 1 473 ? -5.684 7.850 8.231 1.00 97.31 473 ILE A C 1
ATOM 3763 O O . ILE A 1 473 ? -5.141 6.982 8.917 1.00 97.31 473 ILE A O 1
ATOM 3767 N N . VAL A 1 474 ? -6.437 8.821 8.749 1.00 96.44 474 VAL A N 1
ATOM 3768 C CA . VAL A 1 474 ? -6.544 9.070 10.186 1.00 96.44 474 VAL A CA 1
ATOM 3769 C C . VAL A 1 474 ? -7.989 9.013 10.645 1.00 96.44 474 VAL A C 1
ATOM 3771 O O . VAL A 1 474 ? -8.866 9.687 10.104 1.00 96.44 474 VAL A O 1
ATOM 3774 N N . VAL A 1 475 ? -8.225 8.258 11.715 1.00 97.38 475 VAL A N 1
ATOM 3775 C CA . VAL A 1 475 ? -9.469 8.301 12.483 1.00 97.38 475 VAL A CA 1
ATOM 3776 C C . VAL A 1 475 ? -9.132 8.670 13.917 1.00 97.38 475 VAL A C 1
ATOM 3778 O O . VAL A 1 475 ? -8.383 7.969 14.588 1.00 97.38 475 VAL A O 1
ATOM 3781 N N . THR A 1 476 ? -9.711 9.759 14.415 1.00 95.81 476 THR A N 1
ATOM 3782 C CA . THR A 1 476 ? -9.614 10.130 15.828 1.00 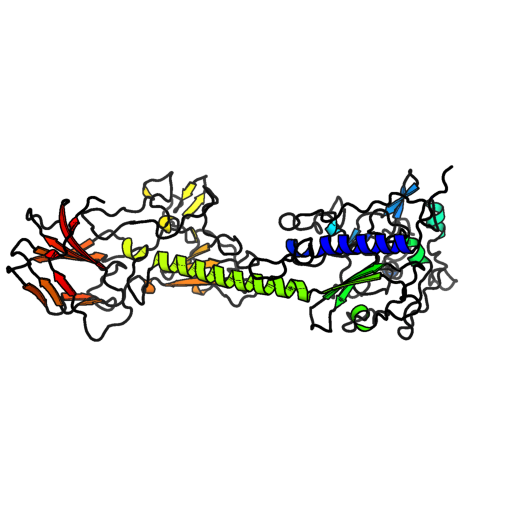95.81 476 THR A CA 1
ATOM 3783 C C . THR A 1 476 ? -10.903 9.785 16.557 1.00 95.81 476 THR A C 1
ATOM 3785 O O . THR A 1 476 ? -12.016 9.928 16.038 1.00 95.81 476 THR A O 1
ATOM 3788 N N . ILE A 1 477 ? -10.750 9.297 17.781 1.00 94.19 477 ILE A N 1
ATOM 3789 C CA . ILE A 1 477 ? -11.845 8.968 18.677 1.00 94.19 477 ILE A CA 1
ATOM 3790 C C . ILE A 1 477 ? -11.573 9.692 19.988 1.00 94.19 477 ILE A C 1
ATOM 3792 O O . ILE A 1 477 ? -10.759 9.259 20.800 1.00 94.19 477 ILE A O 1
ATOM 3796 N N . ALA A 1 478 ? -12.240 10.824 20.176 1.00 90.62 478 ALA A N 1
ATOM 3797 C CA . ALA A 1 478 ? -12.197 11.535 21.440 1.00 90.62 478 ALA A CA 1
ATOM 3798 C C . ALA A 1 478 ? -12.941 10.733 22.516 1.00 90.62 478 ALA A C 1
ATOM 3800 O O . ALA A 1 478 ? -13.906 10.013 22.231 1.00 90.62 478 ALA A O 1
ATOM 3801 N N . LYS A 1 479 ? -12.483 10.843 23.765 1.00 85.19 479 LYS A N 1
ATOM 3802 C CA . LYS A 1 479 ? -13.093 10.146 24.900 1.00 85.19 479 LYS A CA 1
ATOM 3803 C C . LYS A 1 479 ? -14.579 10.460 25.049 1.00 85.19 479 LYS A C 1
ATOM 3805 O O . LYS A 1 479 ? -15.348 9.542 25.292 1.00 85.19 479 LYS A O 1
ATOM 3810 N N . ASP A 1 480 ? -15.010 11.694 24.807 1.00 80.50 480 ASP A N 1
ATOM 3811 C CA . ASP A 1 480 ? -16.422 12.117 24.867 1.00 80.50 480 ASP A CA 1
ATOM 3812 C C . ASP A 1 480 ? -17.362 11.402 23.867 1.00 80.50 480 ASP A C 1
ATOM 3814 O O . ASP A 1 480 ? -18.587 11.469 23.990 1.00 80.50 480 ASP A O 1
ATOM 3818 N N . LEU A 1 481 ? -16.814 10.676 22.885 1.00 82.38 481 LEU A N 1
ATOM 3819 C CA . LEU A 1 481 ? -17.600 9.858 21.961 1.00 82.38 481 LEU A CA 1
ATOM 3820 C C . LEU A 1 481 ? -18.077 8.539 22.580 1.00 82.38 481 LEU A C 1
ATOM 3822 O O . LEU A 1 481 ? -18.991 7.924 22.029 1.00 82.38 481 LEU A O 1
ATOM 3826 N N . TRP A 1 482 ? -17.494 8.092 23.696 1.00 76.62 482 TRP A N 1
ATOM 3827 C CA . TRP A 1 482 ? -17.863 6.842 24.385 1.00 76.62 482 TRP A CA 1
ATOM 3828 C C . TRP A 1 482 ? -17.907 6.957 25.917 1.00 76.62 482 TRP A C 1
ATOM 3830 O O . TRP A 1 482 ? -18.528 6.122 26.573 1.00 76.62 482 TRP A O 1
ATOM 3840 N N . TYR A 1 483 ? -17.280 7.996 26.462 1.00 70.81 483 TYR A N 1
ATOM 3841 C CA . TYR A 1 483 ? -17.323 8.504 27.830 1.00 70.81 483 TYR A CA 1
ATOM 3842 C C . TYR A 1 483 ? -18.305 9.691 27.833 1.00 70.81 483 TYR A C 1
ATOM 3844 O O . TYR A 1 483 ? -18.376 10.440 26.869 1.00 70.81 483 TYR A O 1
ATOM 3852 N N . PRO A 1 484 ? -19.175 9.843 28.824 1.00 65.31 484 PRO A N 1
ATOM 3853 C CA . PRO A 1 484 ? -20.597 9.983 28.553 1.00 65.31 484 PRO A CA 1
ATOM 3854 C C . PRO A 1 484 ? -21.079 11.409 28.293 1.00 65.31 484 PRO A C 1
ATOM 3856 O O . PRO A 1 484 ? -20.603 12.359 28.900 1.00 65.31 484 PRO A O 1
ATOM 3859 N N . GLY A 1 485 ? -22.165 11.489 27.518 1.00 66.06 485 GLY A N 1
ATOM 3860 C CA . GLY A 1 485 ? -23.181 12.539 27.618 1.00 66.06 485 GLY A CA 1
ATOM 3861 C C . GLY A 1 485 ? -24.370 12.137 28.516 1.00 66.06 485 GLY A C 1
ATOM 3862 O O . GLY A 1 485 ? -24.236 11.388 29.480 1.00 66.06 485 GLY A O 1
ATOM 3863 N N . PHE A 1 486 ? -25.572 12.609 28.203 1.00 73.19 486 PHE A N 1
ATOM 3864 C CA . PHE A 1 486 ? -26.806 12.503 28.998 1.00 73.19 486 PHE A CA 1
ATOM 3865 C C . PHE A 1 486 ? -27.414 11.076 29.041 1.00 73.19 486 PHE A C 1
ATOM 3867 O O . PHE A 1 486 ? -27.240 10.298 28.109 1.00 73.19 486 PHE A O 1
ATOM 3874 N N . LEU A 1 487 ? -28.141 10.697 30.097 1.00 80.50 487 LEU A N 1
ATOM 3875 C CA . LEU A 1 487 ? -29.072 9.552 30.144 1.00 80.50 487 LEU A CA 1
ATOM 3876 C C . LEU A 1 487 ? -30.330 10.004 30.881 1.00 80.50 487 LEU A C 1
ATOM 3878 O O . LEU A 1 487 ? -30.233 10.457 32.018 1.00 80.50 487 LEU A O 1
ATOM 3882 N N . HIS A 1 488 ? -31.499 9.831 30.264 1.00 83.00 488 HIS A N 1
ATOM 3883 C CA . HIS A 1 488 ? -32.773 10.144 30.908 1.00 83.00 488 HIS A CA 1
ATOM 3884 C C . HIS A 1 488 ? -33.819 9.078 30.615 1.00 83.00 488 HIS A C 1
ATOM 3886 O O . HIS A 1 488 ? -34.266 8.899 29.479 1.00 83.00 488 HIS A O 1
ATOM 3892 N N . ILE A 1 489 ? -34.176 8.348 31.665 1.00 86.00 489 ILE A N 1
ATOM 3893 C CA . ILE A 1 489 ? -35.264 7.378 31.685 1.00 86.00 489 ILE A CA 1
ATOM 3894 C C . ILE A 1 489 ? -36.337 7.931 32.618 1.00 86.00 489 ILE A C 1
ATOM 3896 O O . ILE A 1 489 ? -36.083 8.106 33.812 1.00 86.00 489 ILE A O 1
ATOM 3900 N N . ASP A 1 490 ? -37.518 8.208 32.066 1.00 84.94 490 ASP A N 1
ATOM 3901 C CA . ASP A 1 490 ? -38.631 8.788 32.822 1.00 84.94 490 ASP A CA 1
ATOM 3902 C C . ASP A 1 490 ? -39.217 7.742 33.774 1.00 84.94 490 ASP A C 1
ATOM 3904 O O . ASP A 1 490 ? -39.354 7.991 34.979 1.00 84.94 490 ASP A O 1
ATOM 3908 N N . ASN A 1 491 ? -39.522 6.556 33.232 1.00 88.69 491 ASN A N 1
ATOM 3909 C CA . ASN A 1 491 ? -40.098 5.450 33.981 1.00 88.69 491 ASN A CA 1
ATOM 3910 C C . ASN A 1 491 ? -39.477 4.095 33.610 1.00 88.69 491 ASN A C 1
ATOM 3912 O O . ASN A 1 491 ? -39.213 3.800 32.443 1.00 88.69 491 ASN A O 1
ATOM 3916 N N . ILE A 1 492 ? -39.326 3.227 34.612 1.00 91.31 492 ILE A N 1
ATOM 3917 C CA . ILE A 1 492 ? -39.029 1.800 34.429 1.00 91.31 492 ILE A CA 1
ATOM 3918 C C . ILE A 1 492 ? -40.226 1.014 34.955 1.00 91.31 492 ILE A C 1
ATOM 3920 O O . ILE A 1 492 ? -40.520 1.064 36.145 1.00 91.31 492 ILE A O 1
ATOM 3924 N N . THR A 1 493 ? -40.916 0.291 34.079 1.00 93.19 493 THR A N 1
ATOM 3925 C CA . THR A 1 493 ? -42.068 -0.550 34.416 1.00 93.19 493 THR A CA 1
ATOM 3926 C C . THR A 1 493 ? -41.693 -2.021 34.298 1.00 93.19 493 THR A C 1
ATOM 3928 O O . THR A 1 493 ? -41.272 -2.473 33.239 1.00 93.19 493 THR A O 1
ATOM 3931 N N . VAL A 1 494 ? -41.869 -2.772 35.381 1.00 93.56 494 VAL A N 1
ATOM 3932 C CA . VAL A 1 494 ? -41.667 -4.218 35.454 1.00 93.56 494 VAL A CA 1
ATOM 3933 C C . VAL A 1 494 ? -43.022 -4.892 35.657 1.00 93.56 494 VAL A C 1
ATOM 3935 O O . VAL A 1 494 ? -43.654 -4.757 36.705 1.00 93.56 494 VAL A O 1
ATOM 3938 N N . ASN A 1 495 ? -43.490 -5.607 34.643 1.00 94.69 495 ASN A N 1
ATOM 3939 C CA . ASN A 1 495 ? -44.712 -6.398 34.693 1.00 94.69 495 ASN A CA 1
ATOM 3940 C C . ASN A 1 495 ? -44.450 -7.755 35.341 1.00 94.69 495 ASN A C 1
ATOM 3942 O O . ASN A 1 495 ? -43.392 -8.349 35.146 1.00 94.69 495 ASN A O 1
ATOM 3946 N N . ASN A 1 496 ? -45.450 -8.258 36.067 1.00 94.62 496 ASN A N 1
ATOM 3947 C CA . ASN A 1 496 ? -45.380 -9.526 36.797 1.00 94.62 496 ASN A CA 1
ATOM 3948 C C . ASN A 1 496 ? -44.230 -9.571 37.823 1.00 94.62 496 ASN A C 1
ATOM 3950 O O . ASN A 1 496 ? -43.673 -10.636 38.092 1.00 94.62 496 ASN A O 1
ATOM 3954 N N . ALA A 1 497 ? -43.883 -8.416 38.396 1.00 93.62 497 ALA A N 1
ATOM 3955 C CA . ALA A 1 497 ? -42.969 -8.313 39.519 1.00 93.62 497 ALA A CA 1
ATOM 3956 C C . ALA A 1 497 ? -43.555 -9.021 40.749 1.00 93.62 497 ALA A C 1
ATOM 3958 O O . ALA A 1 497 ? -44.770 -9.008 40.973 1.00 93.62 497 ALA A O 1
ATOM 3959 N N . GLN A 1 498 ? -42.684 -9.626 41.545 1.00 92.69 498 GLN A N 1
ATOM 3960 C CA . GLN A 1 498 ? -43.015 -10.269 42.810 1.00 92.69 498 GLN A CA 1
ATOM 3961 C C . GLN A 1 498 ? -42.524 -9.396 43.963 1.00 92.69 498 GLN A C 1
ATOM 3963 O O . GLN A 1 498 ? -41.367 -8.971 43.990 1.00 92.69 498 GLN A O 1
ATOM 3968 N N . ASN A 1 499 ? -43.407 -9.107 44.915 1.00 92.12 499 ASN A N 1
ATOM 3969 C CA . ASN A 1 499 ? -43.109 -8.248 46.053 1.00 92.12 499 ASN A CA 1
ATOM 3970 C C . ASN A 1 499 ? -41.951 -8.813 46.887 1.00 92.12 499 ASN A C 1
ATOM 3972 O O . ASN A 1 499 ? -42.004 -9.955 47.341 1.00 92.12 499 ASN A O 1
ATOM 3976 N N . GLY A 1 500 ? -40.920 -7.998 47.106 1.00 86.50 500 GLY A N 1
ATOM 3977 C CA . GLY A 1 500 ? -39.725 -8.382 47.856 1.00 86.50 500 GLY A CA 1
ATOM 3978 C C . GLY A 1 500 ? -38.746 -9.300 47.116 1.00 86.50 500 GLY A C 1
ATOM 3979 O O . GLY A 1 500 ? -37.629 -9.431 47.597 1.00 86.50 500 GLY A O 1
ATOM 3980 N N . ILE A 1 501 ? -39.126 -9.867 45.964 1.00 92.00 501 ILE A N 1
ATOM 3981 C CA . ILE A 1 501 ? -38.291 -10.780 45.162 1.00 92.00 501 ILE A CA 1
ATOM 3982 C C . ILE A 1 501 ? -37.749 -10.055 43.930 1.00 92.00 501 ILE A C 1
ATOM 3984 O O . ILE A 1 501 ? -36.551 -10.045 43.686 1.00 92.00 501 ILE A O 1
ATOM 3988 N N . THR A 1 502 ? -38.602 -9.391 43.147 1.00 92.88 502 THR A N 1
ATOM 3989 C CA . THR A 1 502 ? -38.136 -8.716 41.930 1.00 92.88 502 THR A CA 1
ATOM 3990 C C . THR A 1 502 ? -37.379 -7.433 42.277 1.00 92.88 502 THR A C 1
ATOM 3992 O O . THR A 1 502 ? -37.938 -6.517 42.899 1.00 92.88 502 THR A O 1
ATOM 3995 N N . LYS A 1 503 ? -36.121 -7.358 41.839 1.00 91.06 503 LYS A N 1
ATOM 3996 C CA . LYS A 1 503 ? -35.205 -6.228 42.015 1.00 91.06 503 LYS A CA 1
ATOM 3997 C C . LYS A 1 503 ? -34.816 -5.623 40.666 1.00 91.06 503 LYS A C 1
ATOM 3999 O O . LYS A 1 503 ? -34.884 -6.278 39.628 1.00 91.06 503 LYS A O 1
ATOM 4004 N N . ALA A 1 504 ? -34.403 -4.359 40.675 1.00 89.06 504 ALA A N 1
ATOM 4005 C CA . ALA A 1 504 ? -33.788 -3.695 39.529 1.00 89.06 504 ALA A CA 1
ATOM 4006 C C . ALA A 1 504 ? -32.532 -2.939 39.967 1.00 89.06 504 ALA A C 1
ATOM 4008 O O . ALA A 1 504 ? -32.551 -2.257 40.989 1.00 89.06 504 ALA A O 1
ATOM 4009 N N . ALA A 1 505 ? -31.468 -3.030 39.176 1.00 86.56 505 ALA A N 1
ATOM 4010 C CA . ALA A 1 505 ? -30.210 -2.334 39.387 1.00 86.56 505 ALA A CA 1
ATOM 4011 C C . ALA A 1 505 ? -29.764 -1.652 38.096 1.00 86.56 505 ALA A C 1
ATOM 4013 O O . ALA A 1 505 ? -29.767 -2.248 37.015 1.00 86.56 505 ALA A O 1
ATOM 4014 N N . PHE A 1 506 ? -29.361 -0.393 38.228 1.00 83.25 506 PHE A N 1
ATOM 4015 C CA . PHE A 1 506 ? -28.633 0.313 37.185 1.00 83.25 506 PHE A CA 1
ATOM 4016 C C . PHE A 1 506 ? -27.137 0.234 37.474 1.00 83.25 506 PHE A C 1
ATOM 4018 O O . PHE A 1 506 ? -26.698 0.688 38.530 1.00 83.25 506 PHE A O 1
ATOM 4025 N N . TRP A 1 507 ? -26.390 -0.344 36.538 1.00 80.00 507 TRP A N 1
ATOM 4026 C CA . TRP A 1 507 ? -24.951 -0.557 36.628 1.00 80.00 507 TRP A CA 1
ATOM 4027 C C . TRP A 1 507 ? -24.214 0.508 35.826 1.00 80.00 507 TRP A C 1
ATOM 4029 O O . TRP A 1 507 ? -24.447 0.657 34.619 1.00 80.00 507 TRP A O 1
ATOM 4039 N N . TYR A 1 508 ? -23.317 1.220 36.506 1.00 77.44 508 TYR A N 1
ATOM 4040 C CA . TYR A 1 508 ? -22.463 2.249 35.927 1.00 77.44 508 TYR A CA 1
ATOM 4041 C C . TYR A 1 508 ? -21.136 2.365 36.694 1.00 77.44 508 TYR A C 1
ATOM 4043 O O . TYR A 1 508 ? -21.059 2.010 37.873 1.00 77.44 508 TYR A O 1
ATOM 4051 N N . ALA A 1 509 ? -20.104 2.881 36.025 1.00 71.19 509 ALA A N 1
ATOM 4052 C CA . ALA A 1 509 ? -18.858 3.303 36.661 1.00 71.19 509 ALA A CA 1
ATOM 4053 C C . ALA A 1 509 ? -18.927 4.801 36.989 1.00 71.19 509 ALA A C 1
ATOM 4055 O O . ALA A 1 509 ? -19.516 5.589 36.240 1.00 71.19 509 ALA A O 1
ATOM 4056 N N . THR A 1 510 ? -18.343 5.197 38.116 1.00 63.62 510 THR A N 1
ATOM 4057 C CA . THR A 1 510 ? -18.291 6.600 38.568 1.00 63.62 510 THR A CA 1
ATOM 4058 C C . THR A 1 510 ? -16.973 7.299 38.276 1.00 63.62 510 THR A C 1
ATOM 4060 O O . THR A 1 510 ? -16.926 8.523 38.359 1.00 63.62 510 THR A O 1
ATOM 4063 N N . ASP A 1 511 ? -15.918 6.550 37.964 1.00 61.28 511 ASP A N 1
ATOM 4064 C CA . ASP A 1 511 ? -14.583 7.063 37.672 1.00 61.28 511 ASP A CA 1
ATOM 4065 C C . ASP A 1 511 ? -13.913 6.291 36.523 1.00 61.28 511 ASP A C 1
ATOM 4067 O O . ASP A 1 511 ? -14.403 5.256 36.070 1.00 61.28 511 ASP A O 1
ATOM 4071 N N . SER A 1 512 ? -12.805 6.842 36.022 1.00 53.34 512 SER A N 1
ATOM 4072 C CA . SER A 1 512 ? -11.976 6.256 34.960 1.00 53.34 512 SER A CA 1
ATOM 4073 C C . SER A 1 512 ? -11.245 4.983 35.379 1.00 53.34 512 SER A C 1
ATOM 4075 O O . SER A 1 512 ? -10.777 4.242 34.518 1.00 53.34 512 SER A O 1
ATOM 4077 N N . ASP A 1 513 ? -11.130 4.743 36.685 1.00 54.97 513 ASP A N 1
ATOM 4078 C CA . ASP A 1 513 ? -10.221 3.741 37.244 1.00 54.97 513 ASP A CA 1
ATOM 4079 C C . ASP A 1 513 ? -10.919 2.397 37.475 1.00 54.97 513 ASP A C 1
ATOM 4081 O O . ASP A 1 513 ? -10.302 1.449 37.959 1.00 54.97 513 ASP A O 1
ATOM 4085 N N . ASN A 1 514 ? -12.200 2.291 37.094 1.00 54.88 514 ASN A N 1
ATOM 4086 C CA . ASN A 1 514 ? -12.940 1.031 37.010 1.00 54.88 514 ASN A CA 1
ATOM 4087 C C . ASN A 1 514 ? -13.018 0.257 38.341 1.00 54.88 514 ASN A C 1
ATOM 4089 O O . ASN A 1 514 ? -13.252 -0.951 38.361 1.00 54.88 514 ASN A O 1
ATOM 4093 N N . SER A 1 515 ? -12.785 0.947 39.460 1.00 52.38 515 SER A N 1
ATOM 4094 C CA . SER A 1 515 ? -12.562 0.315 40.764 1.00 52.38 515 SER A CA 1
ATOM 4095 C C . SER A 1 515 ? -13.807 0.307 41.650 1.00 52.38 515 SER A C 1
ATOM 4097 O O . SER A 1 515 ? -13.862 -0.434 42.632 1.00 52.38 515 SER A O 1
ATOM 4099 N N . SER A 1 516 ? -14.809 1.125 41.314 1.00 54.62 516 SER A N 1
ATOM 4100 C CA . SER A 1 516 ? -16.009 1.319 42.126 1.00 54.62 516 SER A CA 1
ATOM 4101 C C . SER A 1 516 ? -17.272 1.237 41.269 1.00 54.62 516 SER A C 1
ATOM 4103 O O . SER A 1 516 ? -17.598 2.148 40.507 1.00 54.62 516 SER A O 1
ATOM 4105 N N . PHE A 1 517 ? -17.999 0.129 41.415 1.00 62.97 517 PHE A N 1
ATOM 4106 C CA . PHE A 1 517 ? -19.291 -0.088 40.771 1.00 62.97 517 PHE A CA 1
ATOM 4107 C C . PHE A 1 517 ? -20.412 0.380 41.686 1.00 62.97 517 PHE A C 1
ATOM 4109 O O . PHE A 1 517 ? -20.482 0.007 42.860 1.00 62.97 517 PHE A O 1
ATOM 4116 N N . TYR A 1 518 ? -21.314 1.186 41.140 1.00 61.44 518 TYR A N 1
ATOM 4117 C CA . TYR A 1 518 ? -22.470 1.664 41.880 1.00 61.44 518 TYR A CA 1
ATOM 4118 C C . TYR A 1 518 ? -23.721 1.004 41.322 1.00 61.44 518 TYR A C 1
ATOM 4120 O O . TYR A 1 518 ? -24.019 1.111 40.133 1.00 61.44 518 TYR A O 1
ATOM 4128 N N . LYS A 1 519 ? -24.461 0.329 42.207 1.00 64.50 519 LYS A N 1
ATOM 4129 C CA . LYS A 1 519 ? -25.815 -0.155 41.942 1.00 64.50 519 LYS A CA 1
ATOM 4130 C C . LYS A 1 519 ? -26.807 0.658 42.764 1.00 64.50 519 LYS A C 1
ATOM 4132 O O . LYS A 1 519 ? -26.698 0.727 43.987 1.00 64.50 519 LYS A O 1
ATOM 4137 N N . THR A 1 520 ? -27.792 1.262 42.105 1.00 62.38 520 THR A N 1
ATOM 4138 C CA . THR A 1 520 ? -29.015 1.690 42.802 1.00 62.38 520 THR A CA 1
ATOM 4139 C C . THR A 1 520 ? -29.995 0.535 42.729 1.00 62.38 520 THR A C 1
ATOM 4141 O O . THR A 1 520 ? -30.499 0.249 41.645 1.00 62.38 520 THR A O 1
ATOM 4144 N N . ILE A 1 521 ? -30.216 -0.148 43.854 1.00 70.19 521 ILE A N 1
ATOM 4145 C CA . ILE A 1 521 ? -31.178 -1.248 43.931 1.00 70.19 521 ILE A CA 1
ATOM 4146 C C . ILE A 1 521 ? -32.557 -0.676 44.228 1.00 70.19 521 ILE A C 1
ATOM 4148 O O . ILE A 1 521 ? -32.768 0.039 45.208 1.00 70.19 521 ILE A O 1
ATOM 4152 N N . TYR A 1 522 ? -33.506 -1.052 43.390 1.00 74.06 522 TYR A N 1
ATOM 4153 C CA . TYR A 1 522 ? -34.921 -0.848 43.607 1.00 74.06 522 TYR A CA 1
ATOM 4154 C C . TYR A 1 522 ? -35.551 -2.215 43.882 1.00 74.06 522 TYR A C 1
ATOM 4156 O O . TYR A 1 522 ? -35.269 -3.174 43.167 1.00 74.06 522 TYR A O 1
ATOM 4164 N N . ALA A 1 523 ? -36.401 -2.314 44.902 1.00 76.50 523 ALA A N 1
ATOM 4165 C CA . ALA A 1 523 ? -37.149 -3.531 45.207 1.00 76.50 523 ALA A CA 1
ATOM 4166 C C . ALA A 1 523 ? -38.640 -3.309 44.953 1.00 76.50 523 ALA A C 1
ATOM 4168 O O . ALA A 1 523 ? -39.187 -2.269 45.341 1.00 76.50 523 ALA A O 1
ATOM 4169 N N . SER A 1 524 ? -39.305 -4.286 44.332 1.00 78.81 524 SER A N 1
ATOM 4170 C CA . SER A 1 524 ? -40.753 -4.211 44.165 1.00 78.81 524 SER A CA 1
ATOM 4171 C C . SER A 1 524 ? -41.452 -4.242 45.522 1.00 78.81 524 SER A C 1
ATOM 4173 O O . SER A 1 524 ? -41.213 -5.133 46.336 1.00 78.81 524 SER A O 1
ATOM 4175 N N . ALA A 1 525 ? -42.352 -3.283 45.743 1.00 81.88 525 ALA A N 1
ATOM 4176 C CA . ALA A 1 525 ? -43.200 -3.212 46.934 1.00 81.88 525 ALA A CA 1
ATOM 4177 C C . ALA A 1 525 ? -44.580 -3.870 46.733 1.00 81.88 525 ALA A C 1
ATOM 4179 O O . ALA A 1 525 ? -45.409 -3.862 47.647 1.00 81.88 525 ALA A O 1
ATOM 4180 N N . ILE A 1 526 ? -44.862 -4.369 45.523 1.00 78.31 526 ILE A N 1
ATOM 4181 C CA . ILE A 1 526 ? -46.165 -4.907 45.117 1.00 78.31 526 ILE A CA 1
ATOM 4182 C C . ILE A 1 526 ? -46.008 -6.109 44.180 1.00 78.31 526 ILE A C 1
ATOM 4184 O O . ILE A 1 526 ? -45.024 -6.224 43.456 1.00 78.31 526 ILE A O 1
ATOM 4188 N N . ASP A 1 527 ? -47.009 -6.986 44.170 1.00 85.00 527 ASP A N 1
ATOM 4189 C CA . ASP A 1 527 ? -47.139 -8.006 43.128 1.00 85.00 527 ASP A CA 1
ATOM 4190 C C . ASP A 1 527 ? -47.819 -7.404 41.888 1.00 85.00 527 ASP A C 1
ATOM 4192 O O . ASP A 1 527 ? -48.760 -6.611 42.008 1.00 85.00 527 ASP A O 1
ATOM 4196 N N . GLY A 1 528 ? -47.392 -7.816 40.694 1.00 91.00 528 GLY A N 1
ATOM 4197 C CA . GLY A 1 528 ? -47.980 -7.384 39.424 1.00 91.00 528 GLY A CA 1
ATOM 4198 C C . GLY A 1 528 ? -47.139 -6.326 38.713 1.00 91.00 528 GLY A C 1
ATOM 4199 O O . GLY A 1 528 ? -45.972 -6.561 38.430 1.00 91.00 528 GLY A O 1
ATOM 4200 N N . THR A 1 529 ? -47.729 -5.191 38.343 1.00 93.06 529 THR A N 1
ATOM 4201 C CA . THR A 1 529 ? -47.007 -4.125 37.626 1.00 93.06 529 THR A CA 1
ATOM 4202 C C . THR A 1 529 ? -46.348 -3.178 38.618 1.00 93.06 529 THR A C 1
ATOM 4204 O O . THR A 1 529 ? -47.041 -2.467 39.345 1.00 93.06 529 THR A O 1
ATOM 4207 N N . TRP A 1 530 ? -45.019 -3.145 38.620 1.00 91.50 530 TRP A N 1
ATOM 4208 C CA . TRP A 1 530 ? -44.205 -2.251 39.433 1.00 91.50 530 TRP A CA 1
ATOM 4209 C C . TRP A 1 530 ? -43.567 -1.170 38.558 1.00 91.50 530 TRP A C 1
ATOM 4211 O O . TRP A 1 530 ? -42.906 -1.488 37.578 1.00 91.50 530 TRP A O 1
ATOM 4221 N N . THR A 1 531 ? -43.748 0.106 38.905 1.00 88.81 531 THR A N 1
ATOM 4222 C CA . THR A 1 531 ? -43.163 1.226 38.152 1.00 88.81 531 THR A CA 1
ATOM 4223 C C . THR A 1 531 ? -42.276 2.079 39.050 1.00 88.81 531 THR A C 1
ATOM 4225 O O . THR A 1 531 ? -42.709 2.551 40.102 1.00 88.81 531 THR A O 1
ATOM 4228 N N . ILE A 1 532 ? -41.048 2.314 38.600 1.00 86.06 532 ILE A N 1
ATOM 4229 C CA . ILE A 1 532 ? -40.126 3.317 39.127 1.00 86.06 532 ILE A CA 1
ATOM 4230 C C . ILE A 1 532 ? -40.390 4.599 38.329 1.00 86.06 532 ILE A C 1
ATOM 4232 O O . ILE A 1 532 ? -40.163 4.610 37.121 1.00 86.06 532 ILE A O 1
ATOM 4236 N N . THR A 1 533 ? -40.924 5.642 38.971 1.00 85.00 533 THR A N 1
ATOM 4237 C CA . THR A 1 533 ? -41.365 6.889 38.311 1.00 85.00 533 THR A CA 1
ATOM 4238 C C . THR A 1 533 ? -40.535 8.099 38.725 1.00 85.00 533 THR A C 1
ATOM 4240 O O . THR A 1 533 ? -40.157 8.190 39.893 1.00 85.00 533 THR A O 1
ATOM 4243 N N . GLY A 1 534 ? -40.437 9.095 37.840 1.00 65.81 534 GLY A N 1
ATOM 4244 C CA . GLY A 1 534 ? -39.994 10.452 38.180 1.00 65.81 534 GLY A CA 1
ATOM 4245 C C . GLY A 1 534 ? -38.483 10.603 38.111 1.00 65.81 534 GLY A C 1
ATOM 4246 O O . GLY A 1 534 ? -37.838 10.702 39.150 1.00 65.81 534 GLY A O 1
ATOM 4247 N N . ASP A 1 535 ? -37.955 10.628 36.886 1.00 72.06 535 ASP A N 1
ATOM 4248 C CA . ASP A 1 535 ? -36.518 10.631 36.598 1.00 72.06 535 ASP A CA 1
ATOM 4249 C C . ASP A 1 535 ? -35.835 9.372 37.152 1.00 72.06 535 ASP A C 1
ATOM 4251 O O . ASP A 1 535 ? -34.830 9.445 37.860 1.00 72.06 535 ASP A O 1
ATOM 4255 N N . ALA A 1 536 ? -36.409 8.201 36.834 1.00 69.88 536 ALA A N 1
ATOM 4256 C CA . ALA A 1 536 ? -35.949 6.895 37.313 1.00 69.88 536 ALA A CA 1
ATOM 4257 C C . ALA A 1 536 ? -34.433 6.704 37.138 1.00 69.88 536 ALA A C 1
ATOM 4259 O O . ALA A 1 536 ? -33.782 6.119 38.005 1.00 69.88 536 ALA A O 1
ATOM 4260 N N . LEU A 1 537 ? -33.881 7.228 36.037 1.00 78.38 537 LEU A N 1
ATOM 4261 C CA . LEU A 1 537 ? -32.448 7.432 35.839 1.00 78.38 537 LEU A CA 1
ATOM 4262 C C . LEU A 1 537 ? -32.239 8.782 35.141 1.00 78.38 537 LEU A C 1
ATOM 4264 O O . LEU A 1 537 ? -32.599 8.920 33.973 1.00 78.38 537 LEU A O 1
ATOM 4268 N N . LEU A 1 538 ? -31.642 9.757 35.827 1.00 78.81 538 LEU A N 1
ATOM 4269 C CA . LEU A 1 538 ? -31.231 11.039 35.249 1.00 78.81 538 LEU A CA 1
ATOM 4270 C C . LEU A 1 538 ? -29.745 11.251 35.522 1.00 78.81 538 LEU A C 1
ATOM 4272 O O . LEU A 1 538 ? -29.344 11.562 36.640 1.00 78.81 538 LEU A O 1
ATOM 4276 N N . TYR A 1 539 ? -28.931 11.071 34.488 1.00 77.38 539 TYR A N 1
ATOM 4277 C CA . TYR A 1 539 ? -27.490 11.273 34.556 1.00 77.38 539 TYR A CA 1
ATOM 4278 C C . TYR A 1 539 ? -27.052 12.274 33.501 1.00 77.38 539 TYR A C 1
ATOM 4280 O O . TYR A 1 539 ? -27.512 12.260 32.358 1.00 77.38 539 TYR A O 1
ATOM 4288 N N . SER A 1 540 ? -26.134 13.146 33.890 1.00 73.94 540 SER A N 1
ATOM 4289 C CA . SER A 1 540 ? -25.531 14.118 32.993 1.00 73.94 540 SER A CA 1
ATOM 4290 C C . SER A 1 540 ? -24.127 14.441 33.466 1.00 73.94 540 SER A C 1
ATOM 4292 O O . SER A 1 540 ? -23.906 14.733 34.641 1.00 73.94 540 SER A O 1
ATOM 4294 N N . ASP A 1 541 ? -23.210 14.438 32.512 1.00 64.88 541 ASP A N 1
ATOM 4295 C CA . ASP A 1 541 ? -21.831 14.907 32.606 1.00 64.88 541 ASP A CA 1
ATOM 4296 C C . ASP A 1 541 ? -21.689 16.332 33.173 1.00 64.88 541 ASP A C 1
ATOM 4298 O O . ASP A 1 541 ? -20.747 16.599 33.920 1.00 64.88 541 ASP A O 1
ATOM 4302 N N . VAL A 1 542 ? -22.651 17.225 32.903 1.00 63.09 542 VAL A N 1
ATOM 4303 C CA . VAL A 1 542 ? -22.673 18.600 33.441 1.00 63.09 542 VAL A CA 1
ATOM 4304 C C . VAL A 1 542 ? -23.335 18.732 34.820 1.00 63.09 542 VAL A C 1
ATOM 4306 O O . VAL A 1 542 ? -23.432 19.838 35.359 1.00 63.09 542 VAL A O 1
ATOM 4309 N N . THR A 1 543 ? -23.809 17.633 35.412 1.00 67.88 543 THR A N 1
ATOM 4310 C CA . THR A 1 543 ? -24.440 17.626 36.742 1.00 67.88 543 THR A CA 1
ATOM 4311 C C . THR A 1 543 ? -23.616 16.832 37.752 1.00 67.88 543 THR A C 1
ATOM 4313 O O . THR A 1 543 ? -22.669 16.139 37.401 1.00 67.88 543 THR A O 1
ATOM 4316 N N . ALA A 1 544 ? -23.981 16.910 39.034 1.00 66.75 544 ALA A N 1
ATOM 4317 C CA . ALA A 1 544 ? -23.337 16.117 40.083 1.00 66.75 544 ALA A CA 1
ATOM 4318 C C . ALA A 1 544 ? -23.633 14.603 39.980 1.00 66.75 544 ALA A C 1
ATOM 4320 O O . ALA A 1 544 ? -22.950 13.810 40.622 1.00 66.75 544 ALA A O 1
ATOM 4321 N N . GLN A 1 545 ? -24.646 14.199 39.203 1.00 69.56 545 GLN A N 1
ATOM 4322 C CA . GLN A 1 545 ? -24.983 12.799 38.934 1.00 69.56 545 GLN A CA 1
ATOM 4323 C C . GLN A 1 545 ? -24.328 12.365 37.621 1.00 69.56 545 GLN A C 1
ATOM 4325 O O . GLN A 1 545 ? -24.953 12.335 36.560 1.00 69.56 545 GLN A O 1
ATOM 4330 N N . GLN A 1 546 ? -23.039 12.049 37.707 1.00 69.69 546 GLN A N 1
ATOM 4331 C CA . GLN A 1 546 ? -22.269 11.506 36.595 1.00 69.69 546 GLN A CA 1
ATOM 4332 C C . GLN A 1 546 ? -22.401 9.978 36.572 1.00 69.69 546 GLN A C 1
ATOM 4334 O O . GLN A 1 546 ? -22.299 9.320 37.607 1.00 69.69 546 GLN A O 1
ATOM 4339 N N . ALA A 1 547 ? -22.623 9.416 35.386 1.00 66.88 547 ALA A N 1
ATOM 4340 C CA . ALA A 1 547 ? -22.461 7.990 35.117 1.00 66.88 547 ALA A CA 1
ATOM 4341 C C . ALA A 1 547 ? -21.363 7.870 34.067 1.00 66.88 547 ALA A C 1
ATOM 4343 O O . ALA A 1 547 ? -21.673 7.882 32.881 1.00 66.88 547 ALA A O 1
ATOM 4344 N N . ALA A 1 548 ? -20.107 7.868 34.527 1.00 59.50 548 ALA A N 1
ATOM 4345 C CA . ALA A 1 548 ? -18.880 7.996 33.739 1.00 59.50 548 ALA A CA 1
ATOM 4346 C C . ALA A 1 548 ? -18.614 6.817 32.784 1.00 59.50 548 ALA A C 1
ATOM 4348 O O . ALA A 1 548 ? -17.794 6.932 31.880 1.00 59.50 548 ALA A O 1
ATOM 4349 N N . SER A 1 549 ? -19.317 5.695 32.929 1.00 55.88 549 SER A N 1
ATOM 4350 C CA . SER A 1 549 ? -19.096 4.531 32.072 1.00 55.88 549 SER A CA 1
ATOM 4351 C C . SER A 1 549 ? -19.704 4.667 30.675 1.00 55.88 549 SER A C 1
ATOM 4353 O O . SER A 1 549 ? -20.858 5.068 30.501 1.00 55.88 549 SER A O 1
ATOM 4355 N N . GLY A 1 550 ? -18.964 4.156 29.685 1.00 54.97 550 GLY A N 1
ATOM 4356 C CA . GLY A 1 550 ? -19.513 3.750 28.387 1.00 54.97 550 GLY A CA 1
ATOM 4357 C C . GLY A 1 550 ? -20.568 2.638 28.490 1.00 54.97 550 GLY A C 1
ATOM 4358 O O . GLY A 1 550 ? -21.339 2.435 27.558 1.00 54.97 550 GLY A O 1
ATOM 4359 N N . MET A 1 551 ? -20.663 1.967 29.643 1.00 66.00 551 MET A N 1
ATOM 4360 C CA . MET A 1 551 ? -21.692 0.984 29.966 1.00 66.00 551 MET A CA 1
ATOM 4361 C C . MET A 1 551 ? -22.868 1.598 30.728 1.00 66.00 551 MET A C 1
ATOM 4363 O O . MET A 1 551 ? -22.680 2.215 31.774 1.00 66.00 551 MET A O 1
ATOM 4367 N N . ARG A 1 552 ? -24.098 1.361 30.272 1.00 76.56 552 ARG A N 1
ATOM 4368 C CA . ARG A 1 552 ? -25.329 1.748 30.979 1.00 76.56 552 ARG A CA 1
ATOM 4369 C C . ARG A 1 552 ? -26.278 0.570 30.942 1.00 76.56 552 ARG A C 1
ATOM 4371 O O . ARG A 1 552 ? -27.007 0.397 29.968 1.00 76.56 552 ARG A O 1
ATOM 4378 N N . ARG A 1 553 ? -26.227 -0.292 31.952 1.00 82.06 553 ARG A N 1
ATOM 4379 C CA . ARG A 1 553 ? -27.047 -1.508 31.965 1.00 82.06 553 ARG A CA 1
ATOM 4380 C C . ARG A 1 553 ? -28.107 -1.411 33.031 1.00 82.06 553 ARG A C 1
ATOM 4382 O O . ARG A 1 553 ? -27.807 -1.179 34.197 1.00 82.06 553 ARG A O 1
ATOM 4389 N N . LEU A 1 554 ? -29.344 -1.618 32.615 1.00 87.12 554 LEU A N 1
ATOM 4390 C CA . LEU A 1 554 ? -30.435 -1.890 33.530 1.00 87.12 554 LEU A CA 1
ATOM 4391 C C . LEU A 1 554 ? -30.597 -3.403 33.609 1.00 87.12 554 LEU A C 1
ATOM 4393 O O . LEU A 1 554 ? -30.945 -4.028 32.606 1.00 87.12 554 LEU A O 1
ATOM 4397 N N . THR A 1 555 ? -30.357 -3.969 34.785 1.00 88.94 555 THR A N 1
ATOM 4398 C CA . THR A 1 555 ? -30.633 -5.377 35.065 1.00 88.94 555 THR A CA 1
ATOM 4399 C C . THR A 1 555 ? -31.813 -5.470 36.015 1.00 88.94 555 THR A C 1
ATOM 4401 O O . THR A 1 555 ? -31.847 -4.788 37.035 1.00 88.94 555 THR A O 1
ATOM 4404 N N . VAL A 1 556 ? -32.789 -6.302 35.671 1.00 91.56 556 VAL A N 1
ATOM 4405 C CA . VAL A 1 556 ? -33.943 -6.629 36.508 1.00 91.56 556 VAL A CA 1
ATOM 4406 C C . VAL A 1 556 ? -33.900 -8.129 36.758 1.00 91.56 556 VAL A C 1
ATOM 4408 O O . VAL A 1 556 ? -33.739 -8.880 35.801 1.00 91.56 556 VAL A O 1
ATOM 4411 N N . TRP A 1 557 ? -34.006 -8.569 38.007 1.00 93.50 557 TRP A N 1
ATOM 4412 C CA . TRP A 1 557 ? -33.909 -9.986 38.359 1.00 93.50 557 TRP A CA 1
ATOM 4413 C C . TRP A 1 557 ? -34.848 -10.358 39.502 1.00 93.50 557 TRP A C 1
ATOM 4415 O O . TRP A 1 557 ? -35.449 -9.483 40.128 1.00 93.50 557 TRP A O 1
ATOM 4425 N N . ASN A 1 558 ? -35.008 -11.657 39.729 1.00 93.88 558 ASN A N 1
ATOM 4426 C CA . ASN A 1 558 ? -35.665 -12.201 40.910 1.00 93.88 558 ASN A CA 1
ATOM 4427 C C . ASN A 1 558 ? -34.596 -12.672 41.892 1.00 93.88 558 ASN A C 1
ATOM 4429 O O . ASN A 1 558 ? -33.898 -13.630 41.586 1.00 93.88 558 ASN A O 1
ATOM 4433 N N . ASP A 1 559 ? -34.516 -11.977 43.021 1.00 92.06 559 ASP A N 1
ATOM 4434 C CA . ASP A 1 559 ? -33.666 -12.281 44.171 1.00 92.06 559 ASP A CA 1
ATOM 4435 C C . ASP A 1 559 ? -34.368 -13.355 45.017 1.00 92.06 559 ASP A C 1
ATOM 4437 O O . ASP A 1 559 ? -35.229 -13.059 45.857 1.00 92.06 559 ASP A O 1
ATOM 4441 N N . ASP A 1 560 ? -34.115 -14.616 44.670 1.00 91.75 560 ASP A N 1
ATOM 4442 C CA . ASP A 1 560 ? -34.828 -15.779 45.204 1.00 91.75 560 ASP A CA 1
ATOM 4443 C C . ASP A 1 560 ? -34.331 -16.163 46.610 1.00 91.75 560 ASP A C 1
ATOM 4445 O O . ASP A 1 560 ? -35.056 -16.834 47.361 1.00 91.75 560 ASP A O 1
ATOM 4449 N N . ASP A 1 561 ? -33.120 -15.744 46.986 1.00 92.50 561 ASP A N 1
ATOM 4450 C CA . ASP A 1 561 ? -32.497 -16.062 48.272 1.00 92.50 561 ASP A CA 1
ATOM 4451 C C . ASP A 1 561 ? -32.428 -14.869 49.253 1.00 92.50 561 ASP A C 1
ATOM 4453 O O . ASP A 1 561 ? -32.334 -15.076 50.472 1.00 92.50 561 ASP A O 1
ATOM 4457 N N . GLY A 1 562 ? -32.647 -13.649 48.755 1.00 90.19 562 GLY A N 1
ATOM 4458 C CA . GLY A 1 562 ? -32.846 -12.428 49.525 1.00 90.19 562 GLY A CA 1
ATOM 4459 C C . GLY A 1 562 ? -31.558 -11.705 49.909 1.00 90.19 562 GLY A C 1
ATOM 4460 O O . GLY A 1 562 ? -31.578 -10.969 50.905 1.00 90.19 562 GLY A O 1
ATOM 4461 N N . ASP A 1 563 ? -30.453 -11.936 49.200 1.00 88.69 563 ASP A N 1
ATOM 4462 C CA . ASP A 1 563 ? -29.145 -11.352 49.503 1.00 88.69 563 ASP A CA 1
ATOM 4463 C C . ASP A 1 563 ? -28.835 -10.044 48.743 1.00 88.69 563 ASP A C 1
ATOM 4465 O O . ASP A 1 563 ? -27.821 -9.392 49.013 1.00 88.69 563 ASP A O 1
ATOM 4469 N N . ASP A 1 564 ? -29.760 -9.593 47.886 1.00 85.81 564 ASP A N 1
ATOM 4470 C CA . ASP A 1 564 ? -29.622 -8.420 47.014 1.00 85.81 564 ASP A CA 1
ATOM 4471 C C . ASP A 1 564 ? -28.454 -8.519 45.992 1.00 85.81 564 ASP A C 1
ATOM 4473 O O . ASP A 1 564 ? -27.995 -7.492 45.452 1.00 85.81 564 ASP A O 1
ATOM 4477 N N . GLU A 1 565 ? -27.968 -9.723 45.693 1.00 85.31 565 GLU A N 1
ATOM 4478 C CA . GLU A 1 565 ? -27.008 -10.051 44.634 1.00 85.31 565 GLU A CA 1
ATOM 4479 C C . GLU A 1 565 ? -27.703 -10.807 43.482 1.00 85.31 565 GLU A C 1
ATOM 4481 O O . GLU A 1 565 ? -28.897 -11.085 43.540 1.00 85.31 565 GLU A O 1
ATOM 4486 N N . ILE A 1 566 ? -27.010 -10.972 42.346 1.00 86.19 566 ILE A N 1
ATOM 4487 C CA . ILE A 1 566 ? -27.524 -11.757 41.211 1.00 86.19 566 ILE A CA 1
ATOM 4488 C C . ILE A 1 566 ? -26.803 -13.092 41.232 1.00 86.19 566 ILE A C 1
ATOM 4490 O O . ILE A 1 566 ? -25.607 -13.160 40.936 1.00 86.19 566 ILE A O 1
ATOM 4494 N N . ASP A 1 567 ? -27.552 -14.143 41.520 1.00 86.94 567 ASP A N 1
ATOM 4495 C CA . ASP A 1 567 ? -27.012 -15.473 41.741 1.00 86.94 567 ASP A CA 1
ATOM 4496 C C . ASP A 1 567 ? -27.106 -16.376 40.509 1.00 86.94 567 ASP A C 1
ATOM 4498 O O . ASP A 1 567 ? -27.973 -16.242 39.639 1.00 86.94 567 ASP A O 1
ATOM 4502 N N . ILE A 1 568 ? -26.209 -17.367 40.430 1.00 87.25 568 ILE A N 1
ATOM 4503 C CA . ILE A 1 568 ? -26.246 -18.367 39.354 1.00 87.25 568 ILE A CA 1
ATOM 4504 C C . ILE A 1 568 ? -27.582 -19.120 39.406 1.00 87.25 568 ILE A C 1
ATOM 4506 O O . ILE A 1 568 ? -27.878 -19.841 40.357 1.00 87.25 568 ILE A O 1
ATOM 4510 N N . GLY A 1 569 ? -28.338 -19.041 38.312 1.00 88.12 569 GLY A N 1
ATOM 4511 C CA . GLY A 1 569 ? -29.642 -19.684 38.161 1.00 88.12 569 GLY A CA 1
ATOM 4512 C C . GLY A 1 569 ? -30.840 -18.765 38.398 1.00 88.12 569 GLY A C 1
ATOM 4513 O O . GLY A 1 569 ? -31.935 -19.129 37.964 1.00 88.12 569 GLY A O 1
ATOM 4514 N N . GLU A 1 570 ? -30.648 -17.583 38.986 1.00 92.38 570 GLU A N 1
ATOM 4515 C CA . GLU A 1 570 ? -31.723 -16.605 39.164 1.00 92.38 570 GLU A CA 1
ATOM 4516 C C . GLU A 1 570 ? -32.214 -16.053 37.831 1.00 92.38 570 GLU A C 1
ATOM 4518 O O . GLU A 1 570 ? -31.458 -15.865 36.878 1.00 92.38 570 GLU A O 1
ATOM 4523 N N . LEU A 1 571 ? -33.512 -15.789 37.734 1.00 93.19 571 LEU A N 1
ATOM 4524 C CA . LEU A 1 571 ? -34.104 -15.264 36.511 1.00 93.19 571 LEU A CA 1
ATOM 4525 C C . LEU A 1 571 ? -33.821 -13.762 36.391 1.00 93.19 571 LEU A C 1
ATOM 4527 O O . LEU A 1 571 ? -34.230 -12.995 37.258 1.00 93.19 571 LEU A O 1
ATOM 4531 N N . GLN A 1 572 ? -33.192 -13.337 35.291 1.00 92.19 572 GLN A N 1
ATOM 4532 C CA . GLN A 1 572 ? -32.878 -11.931 35.023 1.00 92.19 572 GLN A CA 1
ATOM 4533 C C . GLN A 1 572 ? -33.163 -11.474 33.585 1.00 92.19 572 GLN A C 1
ATOM 4535 O O . GLN A 1 572 ? -33.244 -12.268 32.647 1.00 92.19 572 GLN A O 1
ATOM 4540 N N . PHE A 1 573 ? -33.243 -10.159 33.408 1.00 91.06 573 PHE A N 1
ATOM 4541 C CA . PHE A 1 573 ? -33.259 -9.444 32.140 1.00 91.06 573 PHE A CA 1
ATOM 4542 C C . PHE A 1 573 ? -32.292 -8.261 32.212 1.00 91.06 573 PHE A C 1
ATOM 4544 O O . PHE A 1 573 ? -32.415 -7.409 33.090 1.00 91.06 573 PHE A O 1
ATOM 4551 N N . THR A 1 574 ? -31.372 -8.165 31.253 1.00 87.94 574 THR A N 1
ATOM 4552 C CA . THR A 1 574 ? -30.425 -7.047 31.151 1.00 87.94 574 THR A CA 1
ATOM 4553 C C . THR A 1 574 ? -30.627 -6.298 29.842 1.00 87.94 574 THR A C 1
ATOM 4555 O O . THR A 1 574 ? -30.635 -6.896 28.766 1.00 87.94 574 THR A O 1
ATOM 4558 N N . ARG A 1 575 ? -30.731 -4.969 29.920 1.00 86.94 575 ARG A N 1
ATOM 4559 C CA . ARG A 1 575 ? -30.824 -4.071 28.764 1.00 86.94 575 ARG A CA 1
ATOM 4560 C C . ARG A 1 575 ? -29.662 -3.087 28.747 1.00 86.94 575 ARG A C 1
ATOM 4562 O O . ARG A 1 575 ? -29.427 -2.393 29.733 1.00 86.94 575 ARG A O 1
ATOM 4569 N N . ILE A 1 576 ? -28.984 -2.996 27.604 1.00 82.88 576 ILE A N 1
ATOM 4570 C CA . ILE A 1 576 ? -27.991 -1.951 27.321 1.00 82.88 576 ILE A CA 1
ATOM 4571 C C . ILE A 1 576 ? -28.741 -0.673 26.929 1.00 82.88 576 ILE A C 1
ATOM 4573 O O . ILE A 1 576 ? -29.646 -0.712 26.090 1.00 82.88 576 ILE A O 1
ATOM 4577 N N . LEU A 1 577 ? -28.393 0.442 27.563 1.00 82.56 577 LEU A N 1
ATOM 4578 C CA . LEU A 1 577 ? -28.961 1.762 27.310 1.00 82.56 577 LEU A CA 1
ATOM 4579 C C . LEU A 1 577 ? -27.982 2.604 26.475 1.00 82.56 577 LEU A C 1
ATOM 4581 O O . LEU A 1 577 ? -26.771 2.513 26.690 1.00 82.56 577 LEU A O 1
ATOM 4585 N N . PRO A 1 578 ? -28.483 3.433 25.544 1.00 75.50 578 PRO A N 1
ATOM 4586 C CA . PRO A 1 578 ? -27.636 4.199 24.637 1.00 75.50 578 PRO A CA 1
ATOM 4587 C C . PRO A 1 578 ? -26.836 5.292 25.354 1.00 75.50 578 PRO A C 1
ATOM 4589 O O . PRO A 1 578 ? -27.237 5.818 26.403 1.00 75.50 578 PRO A O 1
ATOM 4592 N N . VAL A 1 579 ? -25.720 5.677 24.734 1.00 68.88 579 VAL A N 1
ATOM 4593 C CA . VAL A 1 579 ? -24.983 6.900 25.066 1.00 68.88 579 VAL A CA 1
ATOM 4594 C C . VAL A 1 579 ? -25.495 7.999 24.145 1.00 68.88 579 VAL A C 1
ATOM 4596 O O . VAL A 1 579 ? -25.518 7.817 22.936 1.00 68.88 579 VAL A O 1
ATOM 4599 N N . ILE A 1 580 ? -25.951 9.122 24.702 1.00 72.81 580 ILE A N 1
ATOM 4600 C CA . ILE A 1 580 ? -26.421 10.270 23.915 1.00 72.81 580 ILE A CA 1
ATOM 4601 C C . ILE A 1 580 ? -25.620 11.505 24.314 1.00 72.81 580 ILE A C 1
ATOM 4603 O O . ILE A 1 580 ? -25.471 11.808 25.493 1.00 72.81 580 ILE A O 1
ATOM 4607 N N . THR A 1 581 ? -25.092 12.229 23.332 1.00 68.75 581 THR A N 1
ATOM 4608 C CA . THR A 1 581 ? -24.211 13.397 23.540 1.00 68.75 581 THR A CA 1
ATOM 4609 C C . THR A 1 581 ? -24.953 14.693 23.842 1.00 68.75 581 THR A C 1
ATOM 4611 O O . THR A 1 581 ? -24.335 15.703 24.159 1.00 68.75 581 THR A O 1
ATOM 4614 N N . GLN A 1 582 ? -26.280 14.699 23.727 1.00 69.50 582 GLN A N 1
ATOM 4615 C CA . GLN A 1 582 ? -27.110 15.879 23.950 1.00 69.50 582 GLN A CA 1
ATOM 4616 C C . GLN A 1 582 ? -28.262 15.535 24.897 1.00 69.50 582 GLN A C 1
ATOM 4618 O O . GLN A 1 582 ? -28.829 14.442 24.781 1.00 69.50 582 GLN A O 1
ATOM 4623 N N . PRO A 1 583 ? -28.658 16.463 25.788 1.00 68.44 583 PRO A N 1
ATOM 4624 C CA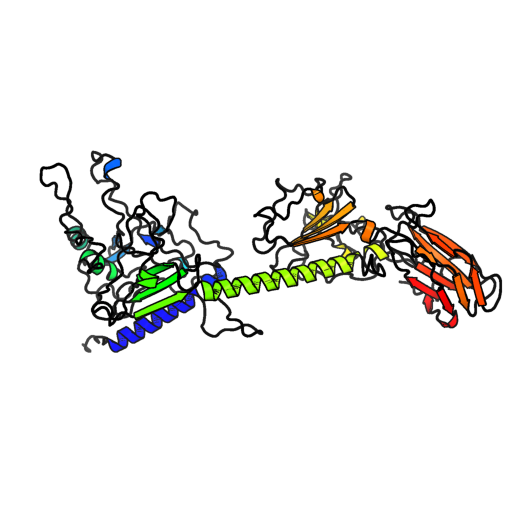 . PRO A 1 583 ? -29.882 16.326 26.558 1.00 68.44 583 PRO A CA 1
ATOM 4625 C C . PRO A 1 583 ? -31.070 16.123 25.617 1.00 68.44 583 PRO A C 1
ATOM 4627 O O . PRO A 1 583 ? -31.378 16.991 24.798 1.00 68.44 583 PRO A O 1
ATOM 4630 N N . GLN A 1 584 ? -31.738 14.975 25.714 1.00 65.69 584 GLN A N 1
ATOM 4631 C CA . GLN A 1 584 ? -33.017 14.790 25.039 1.00 65.69 584 GLN A CA 1
ATOM 4632 C C . GLN A 1 584 ? -34.095 15.490 25.877 1.00 65.69 584 GLN A C 1
ATOM 4634 O O . GLN A 1 584 ? -34.102 15.343 27.097 1.00 65.69 584 GLN A O 1
ATOM 4639 N N . PRO A 1 585 ? -35.001 16.271 25.263 1.00 59.09 585 PRO A N 1
ATOM 4640 C CA . PRO A 1 585 ? -36.003 17.047 25.997 1.00 59.09 585 PRO A CA 1
ATOM 4641 C C . PRO A 1 585 ? -37.077 16.183 26.678 1.00 59.09 585 PRO A C 1
ATOM 4643 O O . PRO A 1 585 ? -37.884 16.714 27.438 1.00 59.09 585 PRO A O 1
ATOM 4646 N N . THR A 1 586 ? -37.112 14.881 26.391 1.00 63.34 586 THR A N 1
ATOM 4647 C CA . THR A 1 586 ? -38.024 13.901 26.985 1.00 63.34 586 THR A CA 1
ATOM 4648 C C . THR A 1 586 ? -37.247 12.631 27.297 1.00 63.34 586 THR A C 1
ATOM 4650 O O . THR A 1 586 ? -36.505 12.157 26.428 1.00 63.34 586 THR A O 1
ATOM 4653 N N . GLY A 1 587 ? -37.435 12.076 28.494 1.00 67.88 587 GLY A N 1
ATOM 4654 C CA . GLY A 1 587 ? -36.916 10.761 28.824 1.00 67.88 587 GLY A CA 1
ATOM 4655 C C . GLY A 1 587 ? -37.601 9.679 27.990 1.00 67.88 587 GLY A C 1
ATOM 4656 O O . GLY A 1 587 ? -38.568 9.915 27.259 1.00 67.88 587 GLY A O 1
ATOM 4657 N N . SER A 1 588 ? -37.049 8.473 28.046 1.00 80.88 588 SER A N 1
ATOM 4658 C CA . SER A 1 588 ? -37.690 7.289 27.466 1.00 80.88 588 SER A CA 1
ATOM 4659 C C . SER A 1 588 ? -38.226 6.386 28.567 1.00 80.88 588 SER A C 1
ATOM 4661 O O . SER A 1 588 ? -37.638 6.310 29.644 1.00 80.88 588 SER A O 1
ATOM 4663 N N . ASP A 1 589 ? -39.331 5.697 28.292 1.00 88.12 589 ASP A N 1
ATOM 4664 C CA . ASP A 1 589 ? -39.862 4.672 29.186 1.00 88.12 589 ASP A CA 1
ATOM 4665 C C . ASP A 1 589 ? -39.278 3.303 28.827 1.00 88.12 589 ASP A C 1
ATOM 4667 O O . ASP A 1 589 ? -39.134 2.940 27.653 1.00 88.12 589 ASP A O 1
ATOM 4671 N N . ILE A 1 590 ? -38.959 2.519 29.852 1.00 90.00 590 ILE A N 1
ATOM 4672 C CA . ILE A 1 590 ? -38.554 1.123 29.713 1.00 90.00 590 ILE A CA 1
ATOM 4673 C C . ILE A 1 590 ? -39.648 0.247 30.308 1.00 90.00 590 ILE A C 1
ATOM 4675 O O . ILE A 1 590 ? -40.031 0.425 31.459 1.00 90.00 590 ILE A O 1
ATOM 4679 N N . GLU A 1 591 ? -40.109 -0.732 29.538 1.00 93.44 591 GLU A N 1
ATOM 4680 C CA . GLU A 1 591 ? -41.031 -1.765 29.999 1.00 93.44 591 GLU A CA 1
ATOM 4681 C C . GLU A 1 591 ? -40.354 -3.136 29.890 1.00 93.44 591 GLU A C 1
ATOM 4683 O O . GLU A 1 591 ? -39.739 -3.449 28.866 1.00 93.44 591 GLU A O 1
ATOM 4688 N N . VAL A 1 592 ? -40.438 -3.927 30.958 1.00 93.12 592 VAL A N 1
ATOM 4689 C CA . VAL A 1 592 ? -39.867 -5.274 31.080 1.00 93.12 592 VAL A CA 1
ATOM 4690 C C . VAL A 1 592 ? -40.933 -6.197 31.660 1.00 93.12 592 VAL A C 1
ATOM 4692 O O . VAL A 1 592 ? -41.680 -5.792 32.545 1.00 93.12 592 VAL A O 1
ATOM 4695 N N . ASP A 1 593 ? -41.014 -7.439 31.195 1.00 94.56 593 ASP A N 1
ATOM 4696 C CA . ASP A 1 593 ? -41.886 -8.463 31.782 1.00 94.56 593 ASP A CA 1
ATOM 4697 C C . ASP A 1 593 ? -41.030 -9.576 32.402 1.00 94.56 593 ASP A C 1
ATOM 4699 O O . ASP A 1 593 ? -40.117 -10.076 31.743 1.00 94.56 593 ASP A O 1
ATOM 4703 N N . THR A 1 594 ? -41.313 -9.994 33.643 1.00 92.31 594 THR A N 1
ATOM 4704 C CA . THR A 1 594 ? -40.566 -11.093 34.291 1.00 92.31 594 THR A CA 1
ATOM 4705 C C . THR A 1 594 ? -40.674 -12.417 33.529 1.00 92.31 594 THR A C 1
ATOM 4707 O O . THR A 1 594 ? -39.793 -13.267 33.636 1.00 92.31 594 THR A O 1
ATOM 4710 N N . ALA A 1 595 ? -41.685 -12.586 32.669 1.00 92.75 595 ALA A N 1
ATOM 4711 C CA . ALA A 1 595 ? -41.783 -13.726 31.758 1.00 92.75 595 ALA A CA 1
ATOM 4712 C C . ALA A 1 595 ? -40.676 -13.759 30.683 1.00 92.75 595 ALA A C 1
ATOM 4714 O O . ALA A 1 595 ? -40.471 -14.795 30.050 1.00 92.75 595 ALA A O 1
ATOM 4715 N N . GLN A 1 596 ? -39.981 -12.640 30.452 1.00 93.81 596 GLN A N 1
ATOM 4716 C CA . GLN A 1 596 ? -38.840 -12.539 29.537 1.00 93.81 596 GLN A CA 1
ATOM 4717 C C . GLN A 1 596 ? -37.513 -12.883 30.215 1.00 93.81 596 GLN A C 1
ATOM 4719 O O . GLN A 1 596 ? -36.480 -12.891 29.545 1.00 93.81 596 GLN A O 1
ATOM 4724 N N . PHE A 1 597 ? -37.522 -13.127 31.527 1.00 94.25 597 PHE A N 1
ATOM 4725 C CA . PHE A 1 597 ? -36.295 -13.379 32.257 1.00 94.25 597 PHE A CA 1
ATOM 4726 C C . PHE A 1 597 ? -35.684 -14.719 31.850 1.00 94.25 597 PHE A C 1
ATOM 4728 O O . PHE A 1 597 ? -36.373 -15.715 31.616 1.00 94.25 597 PHE A O 1
ATOM 4735 N N . THR A 1 598 ? -34.361 -14.739 31.804 1.00 91.75 598 THR A N 1
ATOM 4736 C CA . THR A 1 598 ? -33.551 -15.925 31.545 1.00 91.75 598 THR A CA 1
ATOM 4737 C C . THR A 1 598 ? -32.672 -16.220 32.754 1.00 91.75 598 THR A C 1
ATOM 4739 O O . THR A 1 598 ? -32.238 -15.267 33.400 1.00 91.75 598 THR A O 1
ATOM 4742 N N . PRO A 1 599 ? -32.372 -17.497 33.057 1.00 89.81 599 PRO A N 1
ATOM 4743 C CA . PRO A 1 599 ? -31.458 -17.832 34.142 1.00 89.81 599 PRO A CA 1
ATOM 4744 C C . PRO A 1 599 ? -30.109 -17.133 33.962 1.00 89.81 599 PRO A C 1
ATOM 4746 O O . PRO A 1 599 ? -29.531 -17.169 32.872 1.00 89.81 599 PRO A O 1
ATOM 4749 N N . ALA A 1 600 ? -29.599 -16.529 35.027 1.00 84.00 600 ALA A N 1
ATOM 4750 C CA . ALA A 1 600 ? -28.246 -16.031 35.104 1.00 84.00 600 ALA A CA 1
ATOM 4751 C C . ALA A 1 600 ? -27.296 -17.216 34.937 1.00 84.00 600 ALA A C 1
ATOM 4753 O O . ALA A 1 600 ? -27.331 -18.194 35.689 1.00 84.00 600 ALA A O 1
ATOM 4754 N N . VAL A 1 601 ? -26.493 -17.162 33.882 1.00 77.25 601 VAL A N 1
ATOM 4755 C CA . VAL A 1 601 ? -25.500 -18.189 33.590 1.00 77.25 601 VAL A CA 1
ATOM 4756 C C . VAL A 1 601 ? -24.199 -17.840 34.298 1.00 77.25 601 VAL A C 1
ATOM 4758 O O . VAL A 1 601 ? -23.813 -16.674 34.347 1.00 77.25 601 VAL A O 1
ATOM 4761 N N . ALA A 1 602 ? -23.512 -18.861 34.813 1.00 58.62 602 ALA A N 1
ATOM 4762 C CA . ALA A 1 602 ? -22.089 -18.740 35.095 1.00 58.62 602 ALA A CA 1
ATOM 4763 C C . ALA A 1 602 ? -21.391 -18.484 33.752 1.00 58.62 602 ALA A C 1
ATOM 4765 O O . ALA A 1 602 ? -21.469 -19.343 32.865 1.00 58.62 602 ALA A O 1
ATOM 4766 N N . LEU A 1 603 ? -20.829 -17.286 33.581 1.00 50.09 603 LEU A N 1
ATOM 4767 C CA . LEU A 1 603 ? -20.023 -16.943 32.410 1.00 50.09 603 LEU A CA 1
ATOM 4768 C C . LEU A 1 603 ? -18.633 -17.570 32.515 1.00 50.09 603 LEU A C 1
ATOM 4770 O O . LEU A 1 603 ? -18.069 -17.570 33.635 1.00 50.09 603 LEU A O 1
#